Protein AF-A0A354M5B0-F1 (afdb_monomer_lite)

pLDDT: mean 88.27, std 15.08, range [23.89, 98.75]

Radius of gyration: 35.69 Å; chains: 1; bounding box: 76×92×96 Å

Secondary structure (DSSP, 8-state):
----------------------STTS--EEEEE--TTSS---TTSSSEEEEETT-EEEEETTTTEEEEEE-TTTT-EEEEESS---SEEEEEEEEEE--SSTT--S--SEEEEETTS-EEEEES-BTTBSEEEEEEEETTTTEEEEEEEEE--TT-EEEEEEEEETTEEEEEETTEEEEEEE-SS-GGGG-EEEEEES--TTSS----EEEEEEEEESS---HHHHHHHHTTPPPPPPPS-SSSS--SEEE-SSS-SS-TTS-S-EEEES-EEEEETTTEEEEEE-TT-EEEEE-TTGGGS-EEEEEEEE-S---GGGTT-EEEEEE-GGG-EEEEEEEEEETTEEEEEEEEEETTEEEE-----SSPEETTSEEEEEEEEEE-TTS-EEEEEEETTEEEEEEE--SSSS----EEEE--GGGB--EEEEEEEEESS---HHHHHHHHHHHH--------TTS--PPP---EEE-TTTHHHHHHHS-HHHHHHHHHHHH---B-TTS-BSS---SEEEEE---S-TTTGGGG-BS-GGG----SB-TTSS-B-TTTTHHHHHHHHIIIIIT--SEEEEE-SS--GGGBTTSSSSBPTTS-SS-SB-GGGHHHHHHHHHHHHHHHHHTT--EEEEE--S-TTS--B-SSTT--BSS------HHHHHHHHHHHHHHHHHTT---EEP------

Structure (mmCIF, N/CA/C/O backbone):
data_AF-A0A354M5B0-F1
#
_entry.id   AF-A0A354M5B0-F1
#
loop_
_atom_site.group_PDB
_atom_site.id
_atom_site.type_symbol
_atom_site.label_atom_id
_atom_site.label_alt_id
_atom_site.label_comp_id
_atom_site.label_asym_id
_atom_site.label_entity_id
_atom_site.label_seq_id
_atom_site.pdbx_PDB_ins_code
_atom_site.Cartn_x
_atom_site.Cartn_y
_atom_site.Cartn_z
_atom_site.occupancy
_atom_site.B_iso_or_equiv
_atom_site.auth_seq_id
_atom_site.auth_comp_id
_atom_site.auth_asym_id
_atom_site.auth_atom_id
_atom_site.pdbx_PDB_model_num
ATOM 1 N N . MET A 1 1 ? 8.984 -59.222 -20.896 1.00 31.61 1 MET A N 1
ATOM 2 C CA . MET A 1 1 ? 10.066 -58.614 -20.095 1.00 31.61 1 MET A CA 1
ATOM 3 C C . MET A 1 1 ? 9.779 -57.117 -20.035 1.00 31.61 1 MET A C 1
ATOM 5 O O . MET A 1 1 ? 9.554 -56.541 -21.085 1.00 31.61 1 MET A O 1
ATOM 9 N N . ARG A 1 2 ? 9.708 -56.567 -18.814 1.00 28.44 2 ARG A N 1
ATOM 10 C CA . ARG A 1 2 ? 9.396 -55.178 -18.399 1.00 28.44 2 ARG A CA 1
ATOM 11 C C . ARG A 1 2 ? 7.974 -54.636 -18.650 1.00 28.44 2 ARG A C 1
ATOM 13 O O . ARG A 1 2 ? 7.563 -54.337 -19.761 1.00 28.44 2 ARG A O 1
ATOM 20 N N . ARG A 1 3 ? 7.258 -54.545 -17.521 1.00 27.47 3 ARG A N 1
ATOM 21 C CA . ARG A 1 3 ? 5.935 -53.961 -17.280 1.00 27.47 3 ARG A CA 1
ATOM 22 C C . ARG A 1 3 ? 6.059 -52.441 -17.133 1.00 27.47 3 ARG A C 1
ATOM 24 O O . ARG A 1 3 ? 6.971 -51.977 -16.456 1.00 27.47 3 ARG A O 1
ATOM 31 N N . ILE A 1 4 ? 5.114 -51.716 -17.720 1.00 28.94 4 ILE A N 1
ATOM 32 C CA . ILE A 1 4 ? 4.853 -50.293 -17.489 1.00 28.94 4 ILE A CA 1
ATOM 33 C C . ILE A 1 4 ? 4.024 -50.194 -16.203 1.00 28.94 4 ILE A C 1
ATOM 35 O O . ILE A 1 4 ? 2.932 -50.755 -16.137 1.00 28.94 4 ILE A O 1
ATOM 39 N N . PHE A 1 5 ? 4.562 -49.531 -15.181 1.00 27.78 5 PHE A N 1
ATOM 40 C CA . PHE A 1 5 ? 3.818 -49.106 -13.997 1.00 27.78 5 PHE A CA 1
ATOM 41 C C . PHE A 1 5 ? 3.577 -47.601 -14.108 1.00 27.78 5 PHE A C 1
ATOM 43 O O . PHE A 1 5 ? 4.519 -46.814 -14.113 1.00 27.78 5 PHE A O 1
ATOM 50 N N . LEU A 1 6 ? 2.301 -47.236 -14.213 1.00 26.23 6 LEU A N 1
ATOM 51 C CA . LEU A 1 6 ? 1.795 -45.894 -13.964 1.00 26.23 6 LEU A CA 1
ATOM 52 C C . LEU A 1 6 ? 1.847 -45.686 -12.442 1.00 26.23 6 LEU A C 1
ATOM 54 O O . LEU A 1 6 ? 1.149 -46.388 -11.710 1.00 26.23 6 LEU A O 1
ATOM 58 N N . PHE A 1 7 ? 2.694 -44.778 -11.961 1.00 24.58 7 PHE A N 1
ATOM 59 C CA . PHE A 1 7 ? 2.691 -44.359 -10.561 1.00 24.58 7 PHE A CA 1
ATOM 60 C C . PHE A 1 7 ? 1.817 -43.111 -10.436 1.00 24.58 7 PHE A C 1
ATOM 62 O O . PHE A 1 7 ? 2.220 -42.007 -10.788 1.00 24.58 7 PHE A O 1
ATOM 69 N N . VAL A 1 8 ? 0.593 -43.320 -9.957 1.00 28.42 8 VAL A N 1
ATOM 70 C CA . VAL A 1 8 ? -0.215 -42.294 -9.300 1.00 28.42 8 VAL A CA 1
ATOM 71 C C . VAL A 1 8 ? 0.297 -42.229 -7.864 1.00 28.42 8 VAL A C 1
ATOM 73 O O . VAL A 1 8 ? 0.078 -43.167 -7.104 1.00 28.42 8 VAL A O 1
ATOM 76 N N . CYS A 1 9 ? 1.001 -41.158 -7.502 1.00 23.89 9 CYS A N 1
ATOM 77 C CA . CYS A 1 9 ? 1.324 -40.847 -6.111 1.00 23.89 9 CYS A CA 1
ATOM 78 C C . CYS A 1 9 ? 1.254 -39.337 -5.866 1.00 23.89 9 CYS A C 1
ATOM 80 O O . CYS A 1 9 ? 2.063 -38.580 -6.387 1.00 23.89 9 CYS A O 1
ATOM 82 N N . LEU A 1 10 ? 0.261 -38.969 -5.053 1.00 28.33 10 LEU A N 1
ATOM 83 C CA . LEU A 1 10 ? 0.274 -37.930 -4.025 1.00 28.33 10 LEU A CA 1
ATOM 84 C C . LEU A 1 10 ? 1.020 -36.615 -4.320 1.00 28.33 10 LEU A C 1
ATOM 86 O O . LEU A 1 10 ? 2.200 -36.476 -4.019 1.00 28.33 10 LEU A O 1
ATOM 90 N N . CYS A 1 11 ? 0.243 -35.585 -4.655 1.00 26.45 11 CYS A N 1
ATOM 91 C CA . CYS A 1 11 ? 0.469 -34.232 -4.136 1.00 26.45 11 CYS A CA 1
ATOM 92 C C . CYS A 1 11 ? -0.694 -33.848 -3.203 1.00 26.45 11 CYS A C 1
ATOM 94 O O . CYS A 1 11 ? -1.373 -32.850 -3.400 1.00 26.45 11 CYS A O 1
ATOM 96 N N . PHE A 1 12 ? -0.943 -34.685 -2.189 1.00 28.45 12 PHE A N 1
ATOM 97 C CA . PHE A 1 12 ? -1.539 -34.259 -0.919 1.00 28.45 12 PHE A CA 1
ATOM 98 C C . PHE A 1 12 ? -0.381 -33.994 0.043 1.00 28.45 12 PHE A C 1
ATOM 100 O O . PHE A 1 12 ? -0.057 -34.824 0.879 1.00 28.45 12 PHE A O 1
ATOM 107 N N . LEU A 1 13 ? 0.287 -32.863 -0.159 1.00 25.94 13 LEU A N 1
ATOM 108 C CA . LEU A 1 13 ? 1.121 -32.176 0.825 1.00 25.94 13 LEU A CA 1
ATOM 109 C C . LEU A 1 13 ? 1.040 -30.686 0.469 1.00 25.94 13 LEU A C 1
ATOM 111 O O . LEU A 1 13 ? 2.027 -30.058 0.108 1.00 25.94 13 LEU A O 1
ATOM 115 N N . LEU A 1 14 ? -0.169 -30.121 0.537 1.00 24.80 14 LEU A N 1
ATOM 116 C CA . LEU A 1 14 ? -0.246 -28.776 1.091 1.00 24.80 14 LEU A CA 1
ATOM 117 C C . LEU A 1 14 ? 0.246 -28.961 2.524 1.00 24.80 14 LEU A C 1
ATOM 119 O O . LEU A 1 14 ? -0.406 -29.706 3.267 1.00 24.80 14 LEU A O 1
ATOM 123 N N . PRO A 1 15 ? 1.376 -28.373 2.945 1.00 27.91 15 PRO A N 1
ATOM 124 C CA . PRO A 1 15 ? 1.467 -28.100 4.351 1.00 27.91 15 PRO A CA 1
ATOM 125 C C . PRO A 1 15 ? 0.286 -27.164 4.603 1.00 27.91 15 PRO A C 1
ATOM 127 O O . PRO A 1 15 ? 0.248 -26.025 4.141 1.00 27.91 15 PRO A O 1
ATOM 130 N N . ILE A 1 16 ? -0.721 -27.685 5.299 1.00 31.55 16 ILE A N 1
ATOM 131 C CA . ILE A 1 16 ? -1.508 -26.873 6.209 1.00 31.55 16 ILE A CA 1
ATOM 132 C C . ILE A 1 16 ? -0.461 -26.379 7.210 1.00 31.55 16 ILE A C 1
ATOM 134 O O . ILE A 1 16 ? -0.266 -26.960 8.273 1.00 31.55 16 ILE A O 1
ATOM 138 N N . TYR A 1 17 ? 0.306 -25.363 6.811 1.00 26.39 17 TYR A N 1
ATOM 139 C CA . TYR A 1 17 ? 0.811 -24.427 7.776 1.00 26.39 17 TYR A CA 1
ATOM 140 C C . TYR A 1 17 ? -0.468 -23.815 8.308 1.00 26.39 17 TYR A C 1
ATOM 142 O O . TYR A 1 17 ? -1.170 -23.066 7.625 1.00 26.39 17 TYR A O 1
ATOM 150 N N . ALA A 1 18 ? -0.813 -24.245 9.522 1.00 24.14 18 ALA A N 1
ATOM 151 C CA . ALA A 1 18 ? -1.422 -23.337 10.460 1.00 24.14 18 ALA A CA 1
ATOM 152 C C . ALA A 1 18 ? -0.799 -21.973 10.173 1.00 24.14 18 ALA A C 1
ATOM 154 O O . ALA A 1 18 ? 0.430 -21.855 10.160 1.00 24.14 18 ALA A O 1
ATOM 155 N N . TRP A 1 19 ? -1.631 -20.987 9.862 1.00 27.02 19 TRP A N 1
ATOM 156 C CA . TRP A 1 19 ? -1.250 -19.619 10.123 1.00 27.02 19 TRP A CA 1
ATOM 157 C C . TRP A 1 19 ? -0.948 -19.580 11.626 1.00 27.02 19 TRP A C 1
ATOM 159 O O . TRP A 1 19 ? -1.809 -19.294 12.448 1.00 27.02 19 TRP A O 1
ATOM 169 N N . SER A 1 20 ? 0.265 -19.970 12.018 1.00 26.52 20 SER A N 1
ATOM 170 C CA . SER A 1 20 ? 0.935 -19.212 13.039 1.00 26.52 20 SER A CA 1
ATOM 171 C C . SER A 1 20 ? 0.993 -17.832 12.423 1.00 26.52 20 SER A C 1
ATOM 173 O O . SER A 1 20 ? 1.642 -17.644 11.395 1.00 26.52 20 SER A O 1
ATOM 175 N N . VAL A 1 21 ? 0.225 -16.919 12.997 1.00 30.94 21 VAL A N 1
ATOM 176 C CA . VAL A 1 21 ? 0.542 -15.500 12.997 1.00 30.94 21 VAL A CA 1
ATOM 177 C C . VAL A 1 21 ? 2.006 -15.426 13.438 1.00 30.94 21 VAL A C 1
ATOM 179 O O . VAL A 1 21 ? 2.309 -15.483 14.623 1.00 30.94 21 VAL A O 1
ATOM 182 N N . SER A 1 22 ? 2.932 -15.539 12.489 1.00 28.84 22 SER A N 1
ATOM 183 C CA . SER A 1 22 ? 4.362 -15.513 12.744 1.00 28.84 22 SER A CA 1
ATOM 184 C C . SER A 1 22 ? 4.849 -14.163 12.259 1.00 28.84 22 SER A C 1
ATOM 186 O O . SER A 1 22 ? 5.090 -13.985 11.071 1.00 28.84 22 SER A O 1
ATOM 188 N N . ASP A 1 23 ? 4.944 -13.239 13.213 1.00 32.69 23 ASP A N 1
ATOM 189 C CA . ASP A 1 23 ? 5.841 -12.081 13.249 1.00 32.69 23 ASP A CA 1
ATOM 190 C C . ASP A 1 23 ? 5.738 -10.978 12.174 1.00 32.69 23 ASP A C 1
ATOM 192 O O . ASP A 1 23 ? 6.471 -9.997 12.284 1.00 32.69 23 ASP A O 1
ATOM 196 N N . ASP A 1 24 ? 4.823 -11.039 11.201 1.00 35.62 24 ASP A N 1
ATOM 197 C CA . ASP A 1 24 ? 4.675 -9.983 10.169 1.00 35.62 24 ASP A CA 1
ATOM 198 C C . ASP A 1 24 ? 4.021 -8.670 10.667 1.00 35.62 24 ASP A C 1
ATOM 200 O O . ASP A 1 24 ? 3.904 -7.712 9.908 1.00 35.62 24 ASP A O 1
ATOM 204 N N . ASN A 1 25 ? 3.645 -8.589 11.949 1.00 39.25 25 ASN A N 1
ATOM 205 C CA . ASN A 1 25 ? 3.178 -7.356 12.606 1.00 39.25 25 ASN A CA 1
ATOM 206 C C . ASN A 1 25 ? 4.304 -6.549 13.280 1.00 39.25 25 ASN A C 1
ATOM 208 O O . ASN A 1 25 ? 4.047 -5.508 13.891 1.00 39.25 25 ASN A O 1
ATOM 212 N N . LYS A 1 26 ? 5.561 -7.008 13.209 1.00 53.03 26 LYS A N 1
ATOM 213 C CA . LYS A 1 26 ? 6.675 -6.294 13.842 1.00 53.03 26 LYS A CA 1
ATOM 214 C C . LYS A 1 26 ? 7.045 -5.071 13.014 1.00 53.03 26 LYS A C 1
ATOM 216 O O . LYS A 1 26 ? 7.446 -5.185 11.858 1.00 53.03 26 LYS A O 1
ATOM 221 N N . ALA A 1 27 ? 6.939 -3.898 13.634 1.00 67.69 27 ALA A N 1
ATOM 222 C CA . ALA A 1 27 ? 7.337 -2.639 13.027 1.00 67.69 27 ALA A CA 1
ATOM 223 C C . ALA A 1 27 ? 8.753 -2.728 12.441 1.00 67.69 27 ALA A C 1
ATOM 225 O O . ALA A 1 27 ? 9.705 -3.126 13.121 1.00 67.69 27 ALA A O 1
ATOM 226 N N . LYS A 1 28 ? 8.904 -2.345 11.171 1.00 78.06 28 LYS A N 1
ATOM 227 C CA . LYS A 1 28 ? 10.170 -2.481 10.448 1.00 78.06 28 LYS A CA 1
ATOM 228 C C . LYS A 1 28 ? 11.150 -1.404 10.904 1.00 78.06 28 LYS A C 1
ATOM 230 O O . LYS A 1 28 ? 11.191 -0.312 10.334 1.00 78.06 28 LYS A O 1
ATOM 235 N N . GLN A 1 29 ? 11.952 -1.711 11.921 1.00 89.25 29 GLN A N 1
ATOM 236 C CA . GLN A 1 29 ? 13.028 -0.832 12.368 1.00 89.25 29 GLN A CA 1
ATOM 237 C C . GLN A 1 29 ? 14.138 -0.776 11.313 1.00 89.25 29 GLN A C 1
ATOM 239 O O . GLN A 1 29 ? 14.647 -1.808 10.875 1.00 89.25 29 GLN A O 1
ATOM 244 N N . ILE A 1 30 ? 14.513 0.433 10.904 1.00 91.88 30 ILE A N 1
ATOM 245 C CA . ILE A 1 30 ? 15.570 0.674 9.919 1.00 91.88 30 ILE A CA 1
ATOM 246 C C . ILE A 1 30 ? 16.815 1.318 10.522 1.00 91.88 30 ILE A C 1
ATOM 248 O O . ILE A 1 30 ? 17.885 1.125 9.963 1.00 91.88 30 ILE A O 1
ATOM 252 N N . ALA A 1 31 ? 16.714 2.013 11.657 1.00 93.81 31 ALA A N 1
ATOM 253 C CA . ALA A 1 31 ? 17.877 2.541 12.369 1.00 93.81 31 ALA A CA 1
ATOM 254 C C . ALA A 1 31 ? 17.761 2.327 13.883 1.00 93.81 31 ALA A C 1
ATOM 256 O O . ALA A 1 31 ? 16.673 2.473 14.452 1.00 93.81 31 ALA A O 1
ATOM 257 N N . ASP A 1 32 ? 18.889 2.018 14.520 1.00 95.81 32 ASP A N 1
ATOM 258 C CA . ASP A 1 32 ? 19.077 1.981 15.972 1.00 95.81 32 ASP A CA 1
ATOM 259 C C . ASP A 1 32 ? 20.427 2.613 16.347 1.00 95.81 32 ASP A C 1
ATOM 261 O O . ASP A 1 32 ? 21.481 2.001 16.169 1.00 95.81 32 ASP A O 1
ATOM 265 N N . ILE A 1 33 ? 20.411 3.849 16.847 1.00 97.25 33 ILE A N 1
ATOM 266 C CA . ILE A 1 33 ? 21.616 4.611 17.202 1.00 97.25 33 ILE A CA 1
ATOM 267 C C . ILE A 1 33 ? 21.533 4.995 18.687 1.00 97.25 33 ILE A C 1
ATOM 269 O O . ILE A 1 33 ? 20.884 5.978 19.046 1.00 97.25 33 ILE A O 1
ATOM 273 N N . ASN A 1 34 ? 22.203 4.216 19.541 1.00 92.56 34 ASN A N 1
ATOM 274 C CA . ASN A 1 34 ? 22.156 4.339 21.009 1.00 92.56 34 ASN A CA 1
ATOM 275 C C . ASN A 1 34 ? 23.489 4.730 21.671 1.00 92.56 34 ASN A C 1
ATOM 277 O O . ASN A 1 34 ? 23.569 4.826 22.882 1.00 92.56 34 ASN A O 1
ATOM 281 N N . PHE A 1 35 ? 24.564 4.922 20.898 1.00 96.19 35 PHE A N 1
ATOM 282 C CA . PHE A 1 35 ? 25.880 5.412 21.353 1.00 96.19 35 PHE A CA 1
ATOM 283 C C . PHE A 1 35 ? 26.603 4.611 22.462 1.00 96.19 35 PHE A C 1
ATOM 285 O O . PHE A 1 35 ? 27.746 4.939 22.799 1.00 96.19 35 PHE A O 1
ATOM 292 N N . GLU A 1 36 ? 26.025 3.527 22.983 1.00 93.88 36 GLU A N 1
ATOM 293 C CA . GLU A 1 36 ? 26.539 2.754 24.125 1.00 93.88 36 GLU A CA 1
ATOM 294 C C . GLU A 1 36 ? 27.949 2.186 23.887 1.00 93.88 36 GLU A C 1
ATOM 296 O O . GLU A 1 36 ? 28.837 2.204 24.753 1.00 93.88 36 GLU A O 1
ATOM 301 N N . ASN A 1 37 ? 28.230 1.778 22.649 1.00 91.94 37 ASN A N 1
ATOM 302 C CA . ASN A 1 37 ? 29.553 1.304 22.240 1.00 91.94 37 ASN A CA 1
ATOM 303 C C . ASN A 1 37 ? 30.610 2.431 22.130 1.00 91.94 37 ASN A C 1
ATOM 305 O O . ASN A 1 37 ? 31.787 2.157 21.894 1.00 91.94 37 ASN A O 1
ATOM 309 N N . GLY A 1 38 ? 30.236 3.695 22.361 1.00 93.19 38 GLY A N 1
ATOM 310 C CA . GLY A 1 38 ? 31.109 4.866 22.253 1.00 93.19 38 GLY A CA 1
ATOM 311 C C . GLY A 1 38 ? 31.308 5.382 20.829 1.00 93.19 38 GLY A C 1
ATOM 312 O O . GLY A 1 38 ? 32.195 6.206 20.614 1.00 93.19 38 GLY A O 1
ATOM 313 N N . THR A 1 39 ? 30.533 4.894 19.862 1.00 93.25 39 THR A N 1
ATOM 314 C CA . THR A 1 39 ? 30.630 5.285 18.454 1.00 93.25 39 THR A CA 1
ATOM 315 C C . THR A 1 39 ? 29.319 5.877 17.959 1.00 93.25 39 THR A C 1
ATOM 317 O O . THR A 1 39 ? 28.252 5.633 18.515 1.00 93.25 39 THR A O 1
ATOM 320 N N . VAL A 1 40 ? 29.411 6.656 16.885 1.00 96.06 40 VAL A N 1
ATOM 321 C CA . VAL A 1 40 ? 28.252 7.150 16.145 1.00 96.06 40 VAL A CA 1
ATOM 322 C C . VAL A 1 40 ? 28.063 6.212 14.964 1.00 96.06 40 VAL A C 1
ATOM 324 O O . VAL A 1 40 ? 28.710 6.366 13.932 1.00 96.06 40 VAL A O 1
ATOM 327 N N . SER A 1 41 ? 27.271 5.167 15.171 1.00 94.25 41 SER A N 1
ATOM 328 C CA . SER A 1 41 ? 26.946 4.171 14.154 1.00 94.25 41 SER A CA 1
ATOM 329 C C . SER A 1 41 ? 25.535 3.635 14.372 1.00 94.25 41 SER A C 1
ATOM 331 O O . SER A 1 41 ? 25.032 3.635 15.493 1.00 94.25 41 SER A O 1
ATOM 333 N N . ASP A 1 42 ? 24.895 3.222 13.282 1.00 94.69 42 ASP A N 1
ATOM 334 C CA . ASP A 1 42 ? 23.643 2.474 13.319 1.00 94.69 42 ASP A CA 1
ATOM 335 C C . ASP A 1 42 ? 23.943 1.001 13.611 1.00 94.69 42 ASP A C 1
ATOM 337 O O . ASP A 1 42 ? 24.692 0.357 12.870 1.00 94.69 42 ASP A O 1
ATOM 341 N N . ASN A 1 43 ? 23.341 0.459 14.667 1.00 92.00 43 ASN A N 1
ATOM 342 C CA . ASN A 1 43 ? 23.507 -0.936 15.066 1.00 92.00 43 ASN A CA 1
ATOM 343 C C . ASN A 1 43 ? 22.904 -1.915 14.046 1.00 92.00 43 ASN A C 1
ATOM 345 O O . ASN A 1 43 ? 23.303 -3.080 14.017 1.00 92.00 43 ASN A O 1
ATOM 349 N N . LEU A 1 44 ? 21.973 -1.456 13.200 1.00 90.19 44 LEU A N 1
ATOM 350 C CA . LEU A 1 44 ? 21.379 -2.261 12.129 1.00 90.19 44 LEU A CA 1
ATOM 351 C C . LEU A 1 44 ? 22.174 -2.184 10.815 1.00 90.19 44 LEU A C 1
ATOM 353 O O . LEU A 1 44 ? 22.030 -3.055 9.959 1.00 90.19 44 LEU A O 1
ATOM 357 N N . GLY A 1 45 ? 23.037 -1.175 10.662 1.00 89.25 45 GLY A N 1
ATOM 358 C CA . GLY A 1 45 ? 23.887 -0.977 9.488 1.00 89.25 45 GLY A CA 1
ATOM 359 C C . GLY A 1 45 ? 23.158 -0.531 8.214 1.00 89.25 45 GLY A C 1
ATOM 360 O O . GLY A 1 45 ? 23.756 -0.592 7.138 1.00 89.25 45 GLY A O 1
ATOM 361 N N . ASN A 1 46 ? 21.902 -0.081 8.306 1.00 86.81 46 ASN A N 1
ATOM 362 C CA . ASN A 1 46 ? 21.129 0.388 7.151 1.00 86.81 46 ASN A CA 1
ATOM 363 C C . ASN A 1 46 ? 21.290 1.898 6.922 1.00 86.81 46 ASN A C 1
ATOM 365 O O . ASN A 1 46 ? 21.148 2.373 5.794 1.00 86.81 46 ASN A O 1
ATOM 369 N N . VAL A 1 47 ? 21.586 2.654 7.984 1.00 92.56 47 VAL A N 1
ATOM 370 C CA . VAL A 1 47 ? 21.736 4.112 7.953 1.00 92.56 47 VAL A CA 1
ATOM 371 C C . VAL A 1 47 ? 23.164 4.511 8.310 1.00 92.56 47 VAL A C 1
ATOM 373 O O . VAL A 1 47 ? 23.766 4.017 9.258 1.00 92.56 47 VAL A O 1
ATOM 376 N N . ILE A 1 48 ? 23.725 5.458 7.562 1.00 95.81 48 ILE A N 1
ATOM 377 C CA . ILE A 1 48 ? 25.009 6.067 7.902 1.00 95.81 48 ILE A CA 1
ATOM 378 C C . ILE A 1 48 ? 24.739 7.225 8.862 1.00 95.81 48 ILE A C 1
ATOM 380 O O . ILE A 1 48 ? 24.160 8.240 8.471 1.00 95.81 48 ILE A O 1
ATOM 384 N N . ALA A 1 49 ? 25.179 7.068 10.107 1.00 96.75 49 ALA A N 1
ATOM 385 C CA . ALA A 1 49 ? 25.148 8.097 11.136 1.00 96.75 49 ALA A CA 1
ATOM 386 C C . ALA A 1 49 ? 26.511 8.803 11.210 1.00 96.75 49 ALA A C 1
ATOM 388 O O . ALA A 1 49 ? 27.539 8.154 11.391 1.00 96.75 49 ALA A O 1
ATOM 389 N N . GLU A 1 50 ? 26.535 10.127 11.071 1.00 95.94 50 GLU A N 1
ATOM 390 C CA . GLU A 1 50 ? 27.768 10.918 11.081 1.00 95.94 50 GLU A CA 1
ATOM 391 C C . GLU A 1 50 ? 27.666 12.069 12.084 1.00 95.94 50 GLU A C 1
ATOM 393 O O . GLU A 1 50 ? 26.794 12.930 11.973 1.00 95.94 50 GLU A O 1
ATOM 398 N N . ALA A 1 51 ? 28.572 12.104 13.062 1.00 95.94 51 ALA A N 1
ATOM 399 C CA . ALA A 1 51 ? 28.720 13.256 13.942 1.00 95.94 51 ALA A CA 1
ATOM 400 C C . ALA A 1 51 ? 29.566 14.335 13.266 1.00 95.94 51 ALA A C 1
ATOM 402 O O . ALA A 1 51 ? 30.697 14.094 12.843 1.00 95.94 51 ALA A O 1
ATOM 403 N N . LEU A 1 52 ? 29.013 15.540 13.193 1.00 94.69 52 LEU A N 1
ATOM 404 C CA . LEU A 1 52 ? 29.613 16.689 12.534 1.00 94.69 52 LEU A CA 1
ATOM 405 C C . LEU A 1 52 ? 29.999 17.766 13.545 1.00 94.69 52 LEU A C 1
ATOM 407 O O . LEU A 1 52 ? 29.422 17.879 14.626 1.00 94.69 52 LEU A O 1
ATOM 411 N N . ASN A 1 53 ? 30.971 18.589 13.149 1.00 93.12 53 ASN A N 1
ATOM 412 C CA . ASN A 1 53 ? 31.353 19.837 13.809 1.00 93.12 53 ASN A CA 1
ATOM 413 C C . ASN A 1 53 ? 31.519 19.734 15.339 1.00 93.12 53 ASN A C 1
ATOM 415 O O . ASN A 1 53 ? 30.948 20.508 16.101 1.00 93.12 53 ASN A O 1
ATOM 419 N N . GLY A 1 54 ? 32.301 18.755 15.796 1.00 90.19 54 GLY A N 1
ATOM 420 C CA . GLY A 1 54 ? 32.622 18.592 17.218 1.00 90.19 54 GLY A CA 1
ATOM 421 C C . GLY A 1 54 ? 31.564 17.860 18.047 1.00 90.19 54 GLY A C 1
ATOM 422 O O . GLY A 1 54 ? 31.780 17.680 19.245 1.00 90.19 54 GLY A O 1
ATOM 423 N N . ALA A 1 55 ? 30.469 17.388 17.437 1.00 95.94 55 ALA A N 1
ATOM 424 C CA . ALA A 1 55 ? 29.570 16.450 18.102 1.00 95.94 55 ALA A CA 1
ATOM 425 C C . ALA A 1 55 ? 30.337 15.178 18.503 1.00 95.94 55 ALA A C 1
ATOM 427 O O . ALA A 1 55 ? 31.131 14.640 17.727 1.00 95.94 55 ALA A O 1
ATOM 428 N N . SER A 1 56 ? 30.145 14.721 19.739 1.00 96.25 56 SER A N 1
ATOM 429 C CA . SER A 1 56 ? 30.920 13.613 20.300 1.00 96.25 56 SER A CA 1
ATOM 430 C C . SER A 1 56 ? 30.129 12.826 21.335 1.00 96.25 56 SER A C 1
ATOM 432 O O . SER A 1 56 ? 29.228 13.352 21.988 1.00 96.25 56 SER A O 1
ATOM 434 N N . VAL A 1 57 ? 30.461 11.542 21.460 1.00 97.56 57 VAL A N 1
ATOM 435 C CA . VAL A 1 57 ? 29.822 10.646 22.423 1.00 97.56 57 VAL A CA 1
ATOM 436 C C . VAL A 1 57 ? 30.421 10.876 23.811 1.00 97.56 57 VAL A C 1
ATOM 438 O O . VAL A 1 57 ? 31.639 10.801 23.985 1.00 97.56 57 VAL A O 1
ATOM 441 N N . VAL A 1 58 ? 29.564 11.135 24.798 1.00 96.88 58 VAL A N 1
ATOM 442 C CA . VAL A 1 58 ? 29.925 11.409 26.198 1.00 96.88 58 VAL A CA 1
ATOM 443 C C . VAL A 1 58 ? 29.095 10.547 27.148 1.00 96.88 58 VAL A C 1
ATOM 445 O O . VAL A 1 58 ? 28.041 10.051 26.769 1.00 96.88 58 VAL A O 1
ATOM 448 N N . SER A 1 59 ? 29.552 10.365 28.386 1.00 95.19 59 SER A N 1
ATOM 449 C CA . SER A 1 59 ? 28.748 9.724 29.437 1.00 95.19 59 SER A CA 1
ATOM 450 C C . SER A 1 59 ? 27.677 10.676 29.979 1.00 95.19 59 SER A C 1
ATOM 452 O O . SER A 1 59 ? 27.947 11.869 30.124 1.00 95.19 59 SER A O 1
ATOM 454 N N . ASP A 1 60 ? 26.498 10.147 30.315 1.00 94.06 60 ASP A N 1
ATOM 455 C CA . ASP A 1 60 ? 25.416 10.889 30.979 1.00 94.06 60 ASP A CA 1
ATOM 456 C C . ASP A 1 60 ? 24.879 10.106 32.186 1.00 94.06 60 ASP A C 1
ATOM 458 O O . ASP A 1 60 ? 24.502 8.937 32.080 1.00 94.06 60 ASP A O 1
ATOM 462 N N . ASP A 1 61 ? 24.848 10.764 33.346 1.00 85.44 61 ASP A N 1
ATOM 463 C CA . ASP A 1 61 ? 24.484 10.130 34.618 1.00 85.44 61 ASP A CA 1
ATOM 464 C C . ASP A 1 61 ? 22.978 9.839 34.734 1.00 85.44 61 ASP A C 1
ATOM 466 O O . ASP A 1 61 ? 22.585 8.933 35.469 1.00 85.44 61 ASP A O 1
ATOM 470 N N . ILE A 1 62 ? 22.122 10.595 34.031 1.00 87.19 62 ILE A N 1
ATOM 471 C CA . ILE A 1 62 ? 20.661 10.437 34.114 1.00 87.19 62 ILE A CA 1
ATOM 472 C C . ILE A 1 62 ? 20.212 9.279 33.227 1.00 87.19 62 ILE A C 1
ATOM 474 O O . ILE A 1 62 ? 19.436 8.436 33.672 1.00 87.19 62 ILE A O 1
ATOM 478 N N . ARG A 1 63 ? 20.723 9.218 31.993 1.00 87.50 63 ARG A N 1
ATOM 479 C CA . ARG A 1 63 ? 20.461 8.107 31.063 1.00 87.50 63 ARG A CA 1
ATOM 480 C C . ARG A 1 63 ? 21.193 6.816 31.448 1.00 87.50 63 ARG A C 1
ATOM 482 O O . ARG A 1 63 ? 20.826 5.758 30.959 1.00 87.50 63 ARG A O 1
ATOM 489 N N . GLN A 1 64 ? 22.180 6.892 32.350 1.00 80.94 64 GLN A N 1
ATOM 490 C CA . GLN A 1 64 ? 22.997 5.759 32.811 1.00 80.94 64 GLN A CA 1
ATOM 491 C C . GLN A 1 64 ? 23.725 5.038 31.662 1.00 80.94 64 GLN A C 1
ATOM 493 O O . GLN A 1 64 ? 23.792 3.811 31.629 1.00 80.94 64 GLN A O 1
ATOM 498 N N . GLY A 1 65 ? 24.296 5.814 30.737 1.00 89.56 65 GLY A N 1
ATOM 499 C CA . GLY A 1 65 ? 24.871 5.304 29.492 1.00 89.56 65 GLY A CA 1
ATOM 500 C C . GLY A 1 65 ? 25.737 6.332 28.773 1.00 89.56 65 GLY A C 1
ATOM 501 O O . GLY A 1 65 ? 26.327 7.231 29.396 1.00 89.56 65 GLY A O 1
ATOM 502 N N . LYS A 1 66 ? 25.837 6.198 27.452 1.00 96.00 66 LYS A N 1
ATOM 503 C CA . LYS A 1 66 ? 26.524 7.169 26.594 1.00 96.00 66 LYS A CA 1
ATOM 504 C C . LYS A 1 66 ? 25.537 7.828 25.650 1.00 96.00 66 LYS A C 1
ATOM 506 O O . LYS A 1 66 ? 24.689 7.174 25.079 1.00 96.00 66 LYS A O 1
ATOM 511 N N . VAL A 1 67 ? 25.709 9.124 25.433 1.00 97.69 67 VAL A N 1
ATOM 512 C CA . VAL A 1 67 ? 24.824 9.936 24.594 1.00 97.69 67 VAL A CA 1
ATOM 513 C C . VAL A 1 67 ? 25.646 10.802 23.652 1.00 97.69 67 VAL A C 1
ATOM 515 O O . VAL A 1 67 ? 26.826 11.072 23.904 1.00 97.69 67 VAL A O 1
ATOM 518 N N . LEU A 1 68 ? 25.039 11.284 22.572 1.00 97.81 68 LEU A N 1
ATOM 519 C CA . LEU A 1 68 ? 25.689 12.251 21.697 1.00 97.81 68 LEU A CA 1
ATOM 520 C C . LEU A 1 68 ? 25.508 13.664 22.250 1.00 97.81 68 LEU A C 1
ATOM 522 O O . LEU A 1 68 ? 24.384 14.140 22.377 1.00 97.81 68 LEU A O 1
ATOM 526 N N . SER A 1 69 ? 26.614 14.351 22.526 1.00 96.88 69 SER A N 1
ATOM 527 C CA . SER A 1 69 ? 26.637 15.771 22.882 1.00 96.88 69 SER A CA 1
ATOM 528 C C . SER A 1 69 ? 26.984 16.617 21.665 1.00 96.88 69 SER A C 1
ATOM 530 O O . SER A 1 69 ? 27.878 16.271 20.889 1.00 96.88 69 SER A O 1
ATOM 532 N N . PHE A 1 70 ? 26.323 17.761 21.532 1.00 94.12 70 PHE A N 1
ATOM 533 C CA . PHE A 1 70 ? 26.566 18.733 20.470 1.00 94.12 70 PHE A CA 1
ATOM 534 C C . PHE A 1 70 ? 26.499 20.162 21.018 1.00 94.12 70 PHE A C 1
ATOM 536 O O . PHE A 1 70 ? 25.871 20.421 22.045 1.00 94.12 70 PHE A O 1
ATOM 543 N N . ASP A 1 71 ? 27.201 21.071 20.344 1.00 91.19 71 ASP A N 1
ATOM 544 C CA . ASP A 1 71 ? 27.402 22.450 20.780 1.00 91.19 71 ASP A CA 1
ATOM 545 C C . ASP A 1 71 ? 26.934 23.448 19.711 1.00 91.19 71 ASP A C 1
ATOM 547 O O . ASP A 1 71 ? 27.250 23.302 18.523 1.00 91.19 71 ASP A O 1
ATOM 551 N N . ALA A 1 72 ? 26.183 24.466 20.140 1.00 89.75 72 ALA A N 1
ATOM 552 C CA . ALA A 1 72 ? 25.618 25.485 19.267 1.00 89.75 72 ALA A CA 1
ATOM 553 C C . ALA A 1 72 ? 26.692 26.324 18.564 1.00 89.75 72 ALA A C 1
ATOM 555 O O . ALA A 1 72 ? 26.527 26.626 17.379 1.00 89.75 72 ALA A O 1
ATOM 556 N N . ASP A 1 73 ? 27.777 26.685 19.259 1.00 88.81 73 ASP A N 1
ATOM 557 C CA . ASP A 1 73 ? 28.829 27.559 18.724 1.00 88.81 73 ASP A CA 1
ATOM 558 C C . ASP A 1 73 ? 29.632 26.844 17.636 1.00 88.81 73 ASP A C 1
ATOM 560 O O . ASP A 1 73 ? 30.012 27.447 16.628 1.00 88.81 73 ASP A O 1
ATOM 564 N N . LEU A 1 74 ? 29.838 25.536 17.800 1.00 90.50 74 LEU A N 1
ATOM 565 C CA . LEU A 1 74 ? 30.467 24.696 16.784 1.00 90.50 74 LEU A CA 1
ATOM 566 C C . LEU A 1 74 ? 29.501 24.260 15.678 1.00 90.50 74 LEU A C 1
ATOM 568 O O . LEU A 1 74 ? 29.954 23.781 14.643 1.00 90.50 74 LEU A O 1
ATOM 572 N N . LYS A 1 75 ? 28.187 24.443 15.851 1.00 90.06 75 LYS A N 1
ATOM 573 C CA . LYS A 1 75 ? 27.140 23.845 15.004 1.00 90.06 75 LYS A CA 1
ATOM 574 C C . LYS A 1 75 ? 27.217 22.315 14.959 1.00 90.06 75 LYS A C 1
ATOM 576 O O . LYS A 1 75 ? 27.045 21.715 13.891 1.00 90.06 75 LYS A O 1
ATOM 581 N N . GLY A 1 76 ? 27.494 21.691 16.103 1.00 92.88 76 GLY A N 1
ATOM 582 C CA . GLY A 1 76 ? 27.540 20.236 16.232 1.00 92.88 76 GLY A CA 1
ATOM 583 C C . GLY A 1 76 ? 26.198 19.600 15.865 1.00 92.88 76 GLY A C 1
ATOM 584 O O . GLY A 1 76 ? 25.147 20.119 16.237 1.00 92.88 76 GLY A O 1
ATOM 585 N N . CYS A 1 77 ? 26.218 18.493 15.126 1.00 93.25 77 CYS A N 1
ATOM 586 C CA . CYS A 1 77 ? 25.005 17.744 14.794 1.00 93.25 77 CYS A CA 1
ATOM 587 C C . CYS A 1 77 ? 25.273 16.276 14.499 1.00 93.25 77 CYS A C 1
ATOM 589 O O . CYS A 1 77 ? 26.400 15.868 14.219 1.00 93.25 77 CYS A O 1
ATOM 591 N N . LEU A 1 78 ? 24.192 15.505 14.522 1.00 95.94 78 LEU A N 1
ATOM 592 C CA . LEU A 1 78 ? 24.124 14.190 13.907 1.00 95.94 78 LEU A CA 1
ATOM 593 C C . LEU A 1 78 ? 23.501 14.335 12.520 1.00 95.94 78 LEU A C 1
ATOM 595 O O . LEU A 1 78 ? 22.388 14.844 12.409 1.00 95.94 78 LEU A O 1
ATOM 599 N N . GLN A 1 79 ? 24.188 13.881 11.478 1.00 96.06 79 GLN A N 1
ATOM 600 C CA . GLN A 1 79 ? 23.614 13.740 10.144 1.00 96.06 79 GLN A CA 1
ATOM 601 C C . GLN A 1 79 ? 23.311 12.271 9.871 1.00 96.06 79 GLN A C 1
ATOM 603 O O . GLN A 1 79 ? 24.168 11.410 10.069 1.00 96.06 79 GLN A O 1
ATOM 608 N N . LEU A 1 80 ? 22.108 11.999 9.372 1.00 96.56 80 LEU A N 1
ATOM 609 C CA . LEU A 1 80 ? 21.720 10.674 8.903 1.00 96.56 80 LEU A CA 1
ATOM 610 C C . LEU A 1 80 ? 21.697 10.659 7.372 1.00 96.56 80 LEU A C 1
ATOM 612 O O . LEU A 1 80 ? 21.166 11.576 6.741 1.00 96.56 80 LEU A O 1
ATOM 616 N N . LYS A 1 81 ? 22.297 9.627 6.771 1.00 94.00 81 LYS A N 1
ATOM 617 C CA . LYS A 1 81 ? 22.364 9.421 5.316 1.00 94.00 81 LYS A CA 1
ATOM 618 C C . LYS A 1 81 ? 21.948 7.995 4.969 1.00 94.00 81 LYS A C 1
ATOM 620 O O . LYS A 1 81 ? 22.341 7.053 5.652 1.00 94.00 81 LYS A O 1
ATOM 625 N N . GLY A 1 82 ? 21.218 7.833 3.873 1.00 88.31 82 GLY A N 1
ATOM 626 C CA . GLY A 1 82 ? 20.738 6.535 3.402 1.00 88.31 82 GLY A CA 1
ATOM 627 C C . GLY A 1 82 ? 19.292 6.608 2.931 1.00 88.31 82 GLY A C 1
ATOM 628 O O . GLY A 1 82 ? 18.730 7.697 2.810 1.00 88.31 82 GLY A O 1
ATOM 629 N N . ASP A 1 83 ? 18.705 5.442 2.679 1.00 85.75 83 ASP A N 1
ATOM 630 C CA . ASP A 1 83 ? 17.299 5.303 2.295 1.00 85.75 83 ASP A CA 1
ATOM 631 C C . ASP A 1 83 ? 16.411 5.263 3.549 1.00 85.75 83 ASP A C 1
ATOM 633 O O . ASP A 1 83 ? 16.059 4.205 4.069 1.00 85.75 83 ASP A O 1
ATOM 637 N N . ILE A 1 84 ? 16.174 6.447 4.119 1.00 90.06 84 ILE A N 1
ATOM 638 C CA . ILE A 1 84 ? 15.527 6.612 5.431 1.00 90.06 84 ILE A CA 1
ATOM 639 C C . ILE A 1 84 ? 14.028 6.896 5.291 1.00 90.06 84 ILE A C 1
ATOM 641 O O . ILE A 1 84 ? 13.248 6.523 6.161 1.00 90.06 84 ILE A O 1
ATOM 645 N N . LEU A 1 85 ? 13.620 7.571 4.218 1.00 91.44 85 LEU A N 1
ATOM 646 C CA . LEU A 1 85 ? 12.287 8.159 4.099 1.00 91.44 85 LEU A CA 1
ATOM 647 C C . LEU A 1 85 ? 11.247 7.130 3.644 1.00 91.44 85 LEU A C 1
ATOM 649 O O . LEU A 1 85 ? 11.524 6.285 2.800 1.00 91.44 85 LEU A O 1
ATOM 653 N N . SER A 1 86 ? 10.038 7.245 4.182 1.00 89.81 86 SER A N 1
ATOM 654 C CA . SER A 1 86 ? 8.842 6.512 3.762 1.00 89.81 86 SER A CA 1
ATOM 655 C C . SER A 1 86 ? 7.621 7.378 4.079 1.00 89.81 86 SER A C 1
ATOM 657 O O . SER A 1 86 ? 7.650 8.132 5.050 1.00 89.81 86 SER A O 1
ATOM 659 N N . ASP A 1 87 ? 6.559 7.285 3.274 1.00 87.50 87 ASP A N 1
ATOM 660 C CA . ASP A 1 87 ? 5.283 7.961 3.574 1.00 87.50 87 ASP A CA 1
ATOM 661 C C . ASP A 1 87 ? 4.590 7.371 4.816 1.00 87.50 87 ASP A C 1
ATOM 663 O O . ASP A 1 87 ? 3.736 8.020 5.407 1.00 87.50 87 ASP A O 1
ATOM 667 N N . GLU A 1 88 ? 5.010 6.170 5.222 1.00 85.94 88 GLU A N 1
ATOM 668 C CA . GLU A 1 88 ? 4.657 5.497 6.472 1.00 85.94 88 GLU A CA 1
ATOM 669 C C . GLU A 1 88 ? 5.937 5.326 7.304 1.00 85.94 88 GLU A C 1
ATOM 671 O O . GLU A 1 88 ? 6.753 4.435 7.021 1.00 85.94 88 GLU A O 1
ATOM 676 N N . MET A 1 89 ? 6.190 6.206 8.279 1.00 92.56 89 MET A N 1
ATOM 677 C CA . MET A 1 89 ? 7.421 6.148 9.075 1.00 92.56 89 MET A CA 1
ATOM 678 C C . MET A 1 89 ? 7.319 6.781 10.461 1.00 92.56 89 MET A C 1
ATOM 680 O O . MET A 1 89 ? 6.565 7.721 10.681 1.00 92.56 89 MET A O 1
ATOM 684 N N . THR A 1 90 ? 8.173 6.328 11.380 1.00 97.50 90 THR A N 1
ATOM 685 C CA . THR A 1 90 ? 8.329 6.928 12.713 1.00 97.50 90 THR A CA 1
ATOM 686 C C . THR A 1 90 ? 9.784 7.290 12.968 1.00 97.50 90 THR A C 1
ATOM 688 O O . THR A 1 90 ? 10.660 6.438 12.819 1.00 97.50 90 THR A O 1
ATOM 691 N N . ILE A 1 91 ? 10.045 8.526 13.398 1.00 98.25 91 ILE A N 1
ATOM 692 C CA . ILE A 1 91 ? 11.339 8.950 13.953 1.00 98.25 91 ILE A CA 1
ATOM 693 C C . ILE A 1 91 ? 11.156 9.134 15.455 1.00 98.25 91 ILE A C 1
ATOM 695 O O . ILE A 1 91 ? 10.339 9.952 15.869 1.00 98.25 91 ILE A O 1
ATOM 699 N N . SER A 1 92 ? 11.924 8.407 16.261 1.00 98.38 92 SER A N 1
ATOM 700 C CA . SER A 1 92 ? 11.886 8.484 17.719 1.00 98.38 92 SER A CA 1
ATOM 701 C C . SER A 1 92 ? 13.280 8.702 18.294 1.00 98.38 92 SER A C 1
ATOM 703 O O . SER A 1 92 ? 14.244 8.124 17.801 1.00 98.38 92 SER A O 1
ATOM 705 N N . PHE A 1 93 ? 13.404 9.562 19.302 1.00 98.31 93 PHE A N 1
ATOM 706 C CA . PHE A 1 93 ? 14.670 9.817 19.990 1.00 98.31 93 PHE A CA 1
ATOM 707 C C . PHE A 1 93 ? 14.439 10.497 21.338 1.00 98.31 93 PHE A C 1
ATOM 709 O O . PHE A 1 93 ? 13.406 11.127 21.563 1.00 98.31 93 PHE A O 1
ATOM 716 N N . PHE A 1 94 ? 15.436 10.432 22.213 1.00 98.00 94 PHE A N 1
ATOM 717 C CA . PHE A 1 94 ? 15.494 11.258 23.412 1.00 98.00 94 PHE A CA 1
ATOM 718 C C . PHE A 1 94 ? 16.315 12.511 23.141 1.00 98.00 94 PHE A C 1
ATOM 720 O O . PHE A 1 94 ? 17.368 12.447 22.506 1.00 98.00 94 PHE A O 1
ATOM 727 N N . GLY A 1 95 ? 15.859 13.656 23.642 1.00 96.88 95 GLY A N 1
ATOM 728 C CA . GLY A 1 95 ? 16.545 14.933 23.496 1.00 96.88 95 GLY A CA 1
ATOM 729 C C . GLY A 1 95 ? 16.568 15.731 24.793 1.00 96.88 95 GLY A C 1
ATOM 730 O O . GLY A 1 95 ? 15.585 15.783 25.530 1.00 96.88 95 GLY A O 1
ATOM 731 N N . LYS A 1 96 ? 17.697 16.393 25.048 1.00 96.31 96 LYS A N 1
ATOM 732 C CA . LYS A 1 96 ? 17.885 17.345 26.142 1.00 96.31 96 LYS A CA 1
ATOM 733 C C . LYS A 1 96 ? 18.487 18.632 25.606 1.00 96.31 96 LYS A C 1
ATOM 735 O O . LYS A 1 96 ? 19.580 18.633 25.040 1.00 96.31 96 LYS A O 1
ATOM 740 N N . ARG A 1 97 ? 17.774 19.737 25.802 1.00 94.81 97 ARG A N 1
ATOM 741 C CA . ARG A 1 97 ? 18.250 21.078 25.457 1.00 94.81 97 ARG A CA 1
ATOM 742 C C . ARG A 1 97 ? 19.128 21.612 26.585 1.00 94.81 97 ARG A C 1
ATOM 744 O O . ARG A 1 97 ? 18.731 21.508 27.739 1.00 94.81 97 ARG A O 1
ATOM 751 N N . GLU A 1 98 ? 20.293 22.167 26.265 1.00 94.06 98 GLU A N 1
ATOM 752 C CA . GLU A 1 98 ? 21.267 22.682 27.244 1.00 94.06 98 GLU A CA 1
ATOM 753 C C . GLU A 1 98 ? 21.881 24.021 26.794 1.00 94.06 98 GLU A C 1
ATOM 755 O O . GLU A 1 98 ? 23.042 24.322 27.068 1.00 94.06 98 GLU A O 1
ATOM 760 N N . ASP A 1 99 ? 21.107 24.840 26.077 1.00 87.12 99 ASP A N 1
ATOM 761 C CA . ASP A 1 99 ? 21.569 26.150 25.612 1.00 87.12 99 ASP A CA 1
ATOM 762 C C . ASP A 1 99 ? 21.964 27.062 26.784 1.00 87.12 99 ASP A C 1
ATOM 764 O O . ASP A 1 99 ? 21.279 27.113 27.812 1.00 87.12 99 ASP A O 1
ATOM 768 N N . ILE A 1 100 ? 23.018 27.862 26.570 1.00 81.00 100 ILE A N 1
ATOM 769 C CA . ILE A 1 100 ? 23.436 28.929 27.496 1.00 81.00 100 ILE A CA 1
ATOM 770 C C . ILE A 1 100 ? 22.320 29.971 27.653 1.00 81.00 100 ILE A C 1
ATOM 772 O O . ILE A 1 100 ? 22.054 30.426 28.765 1.00 81.00 100 ILE A O 1
ATOM 776 N N . ASP A 1 101 ? 21.669 30.346 26.546 1.00 82.62 101 ASP A N 1
ATOM 777 C CA . ASP A 1 101 ? 20.475 31.190 26.565 1.00 82.62 101 ASP A CA 1
ATOM 778 C C . ASP A 1 101 ? 19.211 30.321 26.439 1.00 82.62 101 ASP A C 1
ATOM 780 O O . ASP A 1 101 ? 18.848 29.924 25.325 1.00 82.62 101 ASP A O 1
ATOM 784 N N . PRO A 1 102 ? 18.489 30.057 27.546 1.00 76.69 102 PRO A N 1
ATOM 785 C CA . PRO A 1 102 ? 17.263 29.260 27.514 1.00 76.69 102 PRO A CA 1
ATOM 786 C C . PRO A 1 102 ? 16.130 29.935 26.720 1.00 76.69 102 PRO A C 1
ATOM 788 O O . PRO A 1 102 ? 15.124 29.296 26.413 1.00 76.69 102 PRO A O 1
ATOM 791 N N . ASN A 1 103 ? 16.265 31.221 26.375 1.00 80.69 103 ASN A N 1
ATOM 792 C CA . ASN A 1 103 ? 15.292 31.966 25.579 1.00 80.69 103 ASN A CA 1
ATOM 793 C C . ASN A 1 103 ? 15.631 32.025 24.088 1.00 80.69 103 ASN A C 1
ATOM 795 O O . ASN A 1 103 ? 14.905 32.680 23.338 1.00 80.69 103 ASN A O 1
ATOM 799 N N . ALA A 1 104 ? 16.687 31.343 23.635 1.00 87.19 104 ALA A N 1
ATOM 800 C CA . ALA A 1 104 ? 16.981 31.272 22.214 1.00 87.19 104 ALA A CA 1
ATOM 801 C C . ALA A 1 104 ? 15.814 30.603 21.466 1.00 87.19 104 ALA A C 1
ATOM 803 O O . ALA A 1 104 ? 15.359 29.520 21.833 1.00 87.19 104 ALA A O 1
ATOM 804 N N . ASN A 1 105 ? 15.322 31.249 20.414 1.00 91.69 105 ASN A N 1
ATOM 805 C CA . ASN A 1 105 ? 14.207 30.739 19.619 1.00 91.69 105 ASN A CA 1
ATOM 806 C C . ASN A 1 105 ? 14.718 29.994 18.384 1.00 91.69 105 ASN A C 1
ATOM 808 O O . ASN A 1 105 ? 15.845 30.224 17.936 1.00 91.69 105 ASN A O 1
ATOM 812 N N . TRP A 1 106 ? 13.853 29.163 17.804 1.00 91.69 106 TRP A N 1
ATOM 813 C CA . TRP A 1 106 ? 14.039 28.518 16.501 1.00 91.69 106 TRP A CA 1
ATOM 814 C C . TRP A 1 106 ? 15.160 27.478 16.441 1.00 91.69 106 TRP A C 1
ATOM 816 O O . TRP A 1 106 ? 15.536 27.058 15.356 1.00 91.69 106 TRP A O 1
ATOM 826 N N . ARG A 1 107 ? 15.684 27.033 17.589 1.00 91.31 107 ARG A N 1
ATOM 827 C CA . ARG A 1 107 ? 16.659 25.930 17.679 1.00 91.31 107 ARG A CA 1
ATOM 828 C C . ARG A 1 107 ? 16.017 24.604 17.264 1.00 91.31 107 ARG A C 1
ATOM 830 O O . ARG A 1 107 ? 14.800 24.490 17.350 1.00 91.31 107 ARG A O 1
ATOM 837 N N . MET A 1 108 ? 16.790 23.620 16.806 1.00 90.81 108 MET A N 1
ATOM 838 C CA . MET A 1 108 ? 16.228 22.394 16.216 1.00 90.81 108 MET A CA 1
ATOM 839 C C . MET A 1 108 ? 16.713 21.136 16.932 1.00 90.81 108 MET A C 1
ATOM 841 O O . MET A 1 108 ? 17.915 20.906 17.030 1.00 90.81 108 MET A O 1
ATOM 845 N N . PHE A 1 109 ? 15.773 20.299 17.375 1.00 94.75 109 PHE A N 1
ATOM 846 C CA . PHE A 1 109 ? 16.073 18.932 17.814 1.00 94.75 109 PHE A CA 1
ATOM 847 C C . PHE A 1 109 ? 16.210 17.983 16.624 1.00 94.75 109 PHE A C 1
ATOM 849 O O . PHE A 1 109 ? 17.136 17.179 16.588 1.00 94.75 109 PHE A O 1
ATOM 856 N N . LEU A 1 110 ? 15.320 18.113 15.642 1.00 96.00 110 LEU A N 1
ATOM 857 C CA . LEU A 1 110 ? 15.284 17.322 14.415 1.00 96.00 110 LEU A CA 1
ATOM 858 C C . LEU A 1 110 ? 14.925 18.240 13.257 1.00 96.00 110 LEU A C 1
ATOM 860 O O . LEU A 1 110 ? 14.072 19.118 13.409 1.00 96.00 110 LEU A O 1
ATOM 864 N N . ALA A 1 111 ? 15.539 18.015 12.103 1.00 94.62 111 ALA A N 1
ATOM 865 C CA . ALA A 1 111 ? 15.186 18.730 10.900 1.00 94.62 111 ALA A CA 1
ATOM 866 C C . ALA A 1 111 ? 15.443 17.918 9.623 1.00 94.62 111 ALA A C 1
ATOM 868 O O . ALA A 1 111 ? 16.534 17.391 9.398 1.00 94.62 111 ALA A O 1
ATOM 869 N N . LEU A 1 112 ? 14.413 17.850 8.785 1.00 95.62 112 LEU A N 1
ATOM 870 C CA . LEU A 1 112 ? 14.390 17.254 7.458 1.00 95.62 112 LEU A CA 1
ATOM 871 C C . LEU A 1 112 ? 14.409 18.398 6.442 1.00 95.62 112 LEU A C 1
ATOM 873 O O . LEU A 1 112 ? 13.552 19.278 6.505 1.00 95.62 112 LEU A O 1
ATOM 877 N N . TYR A 1 113 ? 15.366 18.390 5.516 1.00 92.94 113 TYR A N 1
ATOM 878 C CA . TYR A 1 113 ? 15.554 19.443 4.517 1.00 92.94 113 TYR A CA 1
ATOM 879 C C . TYR A 1 113 ? 15.627 18.900 3.101 1.00 92.94 113 TYR A C 1
ATOM 881 O O . TYR A 1 113 ? 16.288 17.893 2.840 1.00 92.94 113 TYR A O 1
ATOM 889 N N . ALA A 1 114 ? 15.008 19.639 2.191 1.00 93.19 114 ALA A N 1
ATOM 890 C CA . ALA A 1 114 ? 15.169 19.504 0.755 1.00 93.19 114 ALA A CA 1
ATOM 891 C C . ALA A 1 114 ? 16.039 20.632 0.193 1.00 93.19 114 ALA A C 1
ATOM 893 O O . ALA A 1 114 ? 16.132 21.724 0.759 1.00 93.19 114 ALA A O 1
ATOM 894 N N . ASP A 1 115 ? 16.649 20.384 -0.965 1.00 91.12 115 ASP A N 1
ATOM 895 C CA . ASP A 1 115 ? 17.521 21.360 -1.629 1.00 91.12 115 ASP A CA 1
ATOM 896 C C . ASP A 1 115 ? 16.759 22.567 -2.209 1.00 91.12 115 ASP A C 1
ATOM 898 O O . ASP A 1 115 ? 17.361 23.605 -2.482 1.00 91.12 115 ASP A O 1
ATOM 902 N N . ASP A 1 116 ? 15.433 22.472 -2.354 1.00 91.31 116 ASP A N 1
ATOM 903 C CA . ASP A 1 116 ? 14.566 23.589 -2.752 1.00 91.31 116 ASP A CA 1
ATOM 904 C C . ASP A 1 116 ? 14.172 24.516 -1.580 1.00 91.31 116 ASP A C 1
ATOM 906 O O . ASP A 1 116 ? 13.469 25.512 -1.774 1.00 91.31 116 ASP A O 1
ATOM 910 N N . GLY A 1 117 ? 14.649 24.213 -0.367 1.00 90.38 117 GLY A N 1
ATOM 911 C CA . GLY A 1 117 ? 14.369 24.957 0.859 1.00 90.38 117 GLY A CA 1
ATOM 912 C C . GLY A 1 117 ? 13.131 24.485 1.624 1.00 90.38 117 GLY A C 1
ATOM 913 O O . GLY A 1 117 ? 12.840 25.049 2.683 1.00 90.38 117 GLY A O 1
ATOM 914 N N . SER A 1 118 ? 12.409 23.473 1.133 1.00 93.69 118 SER A N 1
ATOM 915 C CA . SER A 1 118 ? 11.334 22.818 1.886 1.00 93.69 118 SER A CA 1
ATOM 916 C C . SER A 1 118 ? 11.897 22.094 3.105 1.00 93.69 118 SER A C 1
ATOM 918 O O . SER A 1 118 ? 13.022 21.585 3.081 1.00 93.69 118 SER A O 1
ATOM 920 N N . ASN A 1 119 ? 11.142 22.086 4.201 1.00 93.50 119 ASN A N 1
ATOM 921 C CA . ASN A 1 119 ? 11.606 21.519 5.455 1.00 93.50 119 ASN A CA 1
ATOM 922 C C . ASN A 1 119 ? 10.478 21.094 6.399 1.00 93.50 119 ASN A C 1
ATOM 924 O O . ASN A 1 119 ? 9.372 21.635 6.375 1.00 93.50 119 ASN A O 1
ATOM 928 N N . ILE A 1 120 ? 10.812 20.123 7.248 1.00 95.62 120 ILE A N 1
ATOM 929 C CA . ILE A 1 120 ? 10.025 19.718 8.413 1.00 95.62 120 ILE A CA 1
ATOM 930 C C . ILE A 1 120 ? 10.973 19.689 9.607 1.00 95.62 120 ILE A C 1
ATOM 932 O O . ILE A 1 120 ? 11.976 18.977 9.568 1.00 95.62 120 ILE A O 1
ATOM 936 N N . TYR A 1 121 ? 10.705 20.460 10.659 1.00 95.62 121 TYR A N 1
ATOM 937 C CA . TYR A 1 121 ? 11.598 20.506 11.822 1.00 95.62 121 TYR A CA 1
ATOM 938 C C . TYR A 1 121 ? 10.863 20.606 13.154 1.00 95.62 121 TYR A C 1
ATOM 940 O O . TYR A 1 121 ? 9.831 21.265 13.260 1.00 95.62 121 TYR A O 1
ATOM 948 N N . LEU A 1 122 ? 11.451 19.982 14.179 1.00 97.06 122 LEU A N 1
ATOM 949 C CA . LEU A 1 122 ? 11.054 20.106 15.578 1.00 97.06 122 LEU A CA 1
ATOM 950 C C . LEU A 1 122 ? 11.875 21.204 16.246 1.00 97.06 122 LEU A C 1
ATOM 952 O O . LEU A 1 122 ? 13.099 21.087 16.376 1.00 97.06 122 LEU A O 1
ATOM 956 N N . THR A 1 123 ? 11.192 22.244 16.716 1.00 94.81 123 THR A N 1
ATOM 957 C CA . THR A 1 123 ? 11.787 23.328 17.495 1.00 94.81 123 THR A CA 1
ATOM 958 C C . THR A 1 123 ? 11.200 23.377 18.907 1.00 94.81 123 THR A C 1
ATOM 960 O O . THR A 1 123 ? 9.982 23.334 19.060 1.00 94.81 123 THR A O 1
ATOM 963 N N . PRO A 1 124 ? 12.029 23.482 19.964 1.00 93.94 124 PRO A N 1
ATOM 964 C CA . PRO A 1 124 ? 11.534 23.464 21.335 1.00 93.94 124 PRO A CA 1
ATOM 965 C C . PRO A 1 124 ? 10.945 24.801 21.785 1.00 93.94 124 PRO A C 1
ATOM 967 O O . PRO A 1 124 ? 10.349 24.869 22.853 1.00 93.94 124 PRO A O 1
ATOM 970 N N . LYS A 1 125 ? 11.180 25.876 21.023 1.00 92.81 125 LYS A N 1
ATOM 971 C CA . LYS A 1 125 ? 10.685 27.216 21.332 1.00 92.81 125 LYS A CA 1
ATOM 972 C C . LYS A 1 125 ? 10.731 28.104 20.099 1.00 92.81 125 LYS A C 1
ATOM 974 O O . LYS A 1 125 ? 11.748 28.160 19.404 1.00 92.81 125 LYS A O 1
ATOM 979 N N . THR A 1 126 ? 9.673 28.869 19.873 1.00 93.06 126 THR A N 1
ATOM 980 C CA . THR A 1 126 ? 9.581 29.837 18.773 1.00 93.06 126 THR A CA 1
ATOM 981 C C . THR A 1 126 ? 9.472 31.260 19.309 1.00 93.06 126 THR A C 1
ATOM 983 O O . THR A 1 126 ? 9.274 31.497 20.495 1.00 93.06 126 THR A O 1
ATOM 986 N N . SER A 1 127 ? 9.547 32.257 18.426 1.00 93.56 127 SER A N 1
ATOM 987 C CA . SER A 1 127 ? 9.167 33.624 18.807 1.00 93.56 127 SER A CA 1
ATOM 988 C C . SER A 1 127 ? 7.651 33.812 18.975 1.00 93.56 127 SER A C 1
ATOM 990 O O . SER A 1 127 ? 7.222 34.924 19.272 1.00 93.56 127 SER A O 1
ATOM 992 N N . TRP A 1 128 ? 6.838 32.773 18.743 1.00 92.56 128 TRP A N 1
ATOM 993 C CA . TRP A 1 128 ? 5.379 32.822 18.882 1.00 92.56 128 TRP A CA 1
ATOM 994 C C . TRP A 1 128 ? 4.909 32.533 20.309 1.00 92.56 128 TRP A C 1
ATOM 996 O O . TRP A 1 128 ? 3.830 32.974 20.692 1.00 92.56 128 TRP A O 1
ATOM 1006 N N . GLY A 1 129 ? 5.715 31.827 21.103 1.00 91.44 129 GLY A N 1
ATOM 1007 C CA . GLY A 1 129 ? 5.346 31.402 22.448 1.00 91.44 129 GLY A CA 1
ATOM 1008 C C . GLY A 1 129 ? 6.420 30.531 23.094 1.00 91.44 129 GLY A C 1
ATOM 1009 O O . GLY A 1 129 ? 7.541 30.434 22.600 1.00 91.44 129 GLY A O 1
ATOM 1010 N N . ASN A 1 130 ? 6.079 29.909 24.222 1.00 91.62 130 ASN A N 1
ATOM 1011 C CA . ASN A 1 130 ? 6.983 28.990 24.924 1.00 91.62 130 ASN A CA 1
ATOM 1012 C C . ASN A 1 130 ? 6.812 27.525 24.500 1.00 91.62 130 ASN A C 1
ATOM 1014 O O . ASN A 1 130 ? 7.612 26.697 24.922 1.00 91.62 130 ASN A O 1
ATOM 1018 N N . ASP A 1 131 ? 5.799 27.230 23.692 1.00 94.56 131 ASP A N 1
ATOM 1019 C CA . ASP A 1 131 ? 5.474 25.881 23.245 1.00 94.56 131 ASP A CA 1
ATOM 1020 C C . ASP A 1 131 ? 6.504 25.356 22.235 1.00 94.56 131 ASP A C 1
ATOM 1022 O O . ASP A 1 131 ? 7.118 26.128 21.480 1.00 94.56 131 ASP A O 1
ATOM 1026 N N . SER A 1 132 ? 6.664 24.033 22.205 1.00 95.94 132 SER A N 1
ATOM 1027 C CA . SER A 1 132 ? 7.364 23.349 21.122 1.00 95.94 132 SER A CA 1
ATOM 1028 C C . SER A 1 132 ? 6.497 23.269 19.867 1.00 95.94 132 SER A C 1
ATOM 1030 O O . SER A 1 132 ? 5.271 23.331 19.932 1.00 95.94 132 SER A O 1
ATOM 1032 N N . TYR A 1 133 ? 7.139 23.174 18.703 1.00 97.50 133 TYR A N 1
ATOM 1033 C CA . TYR A 1 133 ? 6.442 23.085 17.425 1.00 97.50 133 TYR A CA 1
ATOM 1034 C C . TYR A 1 133 ? 7.126 22.115 16.468 1.00 97.50 133 TYR A C 1
ATOM 1036 O O . TYR A 1 133 ? 8.349 22.153 16.308 1.00 97.50 133 TYR A O 1
ATOM 1044 N N . ILE A 1 134 ? 6.314 21.350 15.738 1.00 97.94 134 ILE A N 1
ATOM 1045 C CA . ILE A 1 134 ? 6.695 20.850 14.414 1.00 97.94 134 ILE A CA 1
ATOM 1046 C C . ILE A 1 134 ? 6.292 21.906 13.393 1.00 97.94 134 ILE A C 1
ATOM 1048 O O . ILE A 1 134 ? 5.123 22.275 13.314 1.00 97.94 134 ILE A O 1
ATOM 1052 N N . VAL A 1 135 ? 7.240 22.396 12.601 1.00 96.12 135 VAL A N 1
ATOM 1053 C CA . VAL A 1 135 ? 6.973 23.322 11.492 1.00 96.12 135 VAL A CA 1
ATOM 1054 C C . VAL A 1 135 ? 7.138 22.578 10.177 1.00 96.12 135 VAL A C 1
ATOM 1056 O O . VAL A 1 135 ? 8.114 21.855 10.003 1.00 96.12 135 VAL A O 1
ATOM 1059 N N . ILE A 1 136 ? 6.180 22.762 9.267 1.00 96.69 136 ILE A N 1
ATOM 1060 C CA . ILE A 1 136 ? 6.097 22.081 7.973 1.00 96.69 136 ILE A CA 1
ATOM 1061 C C . ILE A 1 136 ? 5.975 23.153 6.889 1.00 96.69 136 ILE A C 1
ATOM 1063 O O . ILE A 1 136 ? 4.957 23.843 6.789 1.00 96.69 136 ILE A O 1
ATOM 1067 N N . ASP A 1 137 ? 7.018 23.303 6.080 1.00 94.50 137 ASP A N 1
ATOM 1068 C CA . ASP A 1 137 ? 7.135 24.342 5.058 1.00 94.50 137 ASP A CA 1
ATOM 1069 C C . ASP A 1 137 ? 7.512 23.703 3.719 1.00 94.50 137 ASP A C 1
ATOM 1071 O O . ASP A 1 137 ? 8.602 23.155 3.563 1.00 94.50 137 ASP A O 1
ATOM 1075 N N . ASN A 1 138 ? 6.607 23.764 2.745 1.00 94.12 138 ASN A N 1
ATOM 1076 C CA . ASN A 1 138 ? 6.844 23.280 1.391 1.00 94.12 138 ASN A CA 1
ATOM 1077 C C . ASN A 1 138 ? 6.883 24.466 0.421 1.00 94.12 138 ASN A C 1
ATOM 1079 O O . ASN A 1 138 ? 5.889 25.183 0.249 1.00 94.12 138 ASN A O 1
ATOM 1083 N N . LYS A 1 139 ? 8.037 24.666 -0.224 1.00 92.81 139 LYS A N 1
ATOM 1084 C CA . LYS A 1 139 ? 8.269 25.803 -1.123 1.00 92.81 139 LYS A CA 1
ATOM 1085 C C . LYS A 1 139 ? 7.568 25.651 -2.472 1.00 92.81 139 LYS A C 1
ATOM 1087 O O . LYS A 1 139 ? 6.860 26.597 -2.833 1.00 92.81 139 LYS A O 1
ATOM 1092 N N . PRO A 1 140 ? 7.679 24.516 -3.194 1.00 91.88 140 PRO A N 1
ATOM 1093 C CA . PRO A 1 140 ? 6.988 24.332 -4.471 1.00 91.88 140 PRO A CA 1
ATOM 1094 C C . PRO A 1 140 ? 5.480 24.596 -4.411 1.00 91.88 140 PRO A C 1
ATOM 1096 O O . PRO A 1 140 ? 4.931 25.219 -5.319 1.00 91.88 140 PRO A O 1
ATOM 1099 N N . TYR A 1 141 ? 4.823 24.182 -3.324 1.00 89.31 141 TYR A N 1
ATOM 1100 C CA . TYR A 1 141 ? 3.374 24.316 -3.155 1.00 89.31 141 TYR A CA 1
ATOM 1101 C C . TYR A 1 141 ? 2.952 25.524 -2.305 1.00 89.31 141 TYR A C 1
ATOM 1103 O O . TYR A 1 141 ? 1.759 25.751 -2.110 1.00 89.31 141 TYR A O 1
ATOM 1111 N N . SER A 1 142 ? 3.904 26.334 -1.824 1.00 93.12 142 SER A N 1
ATOM 1112 C CA . SER A 1 142 ? 3.644 27.513 -0.980 1.00 93.12 142 SER A CA 1
ATOM 1113 C C . SER A 1 142 ? 2.794 27.205 0.262 1.00 93.12 142 SER A C 1
ATOM 1115 O O . SER A 1 142 ? 1.953 28.011 0.672 1.00 93.12 142 SER A O 1
ATOM 1117 N N . THR A 1 143 ? 2.994 26.035 0.873 1.00 92.81 143 THR A N 1
ATOM 1118 C CA . THR A 1 143 ? 2.253 25.629 2.072 1.00 92.81 143 THR A CA 1
ATOM 1119 C C . THR A 1 143 ? 3.118 25.775 3.312 1.00 92.81 143 THR A C 1
ATOM 1121 O O . THR A 1 143 ? 4.194 25.191 3.386 1.00 92.81 143 THR A O 1
ATOM 1124 N N . TYR A 1 144 ? 2.604 26.492 4.308 1.00 94.62 144 TYR A N 1
ATOM 1125 C CA . TYR A 1 144 ? 3.205 26.613 5.633 1.00 94.62 144 TYR A CA 1
ATOM 1126 C C . TYR A 1 144 ? 2.187 26.167 6.683 1.00 94.62 144 TYR A C 1
ATOM 1128 O O . TYR A 1 144 ? 1.036 26.625 6.663 1.00 94.62 144 TYR A O 1
ATOM 1136 N N . ARG A 1 145 ? 2.582 25.239 7.553 1.00 95.69 145 ARG A N 1
ATOM 1137 C CA . ARG A 1 145 ? 1.760 24.673 8.627 1.00 95.69 145 ARG A CA 1
ATOM 1138 C C . ARG A 1 145 ? 2.610 24.396 9.863 1.00 95.69 145 ARG A C 1
ATOM 1140 O O . ARG A 1 145 ? 3.838 24.371 9.793 1.00 95.69 145 ARG A O 1
ATOM 1147 N N . SER A 1 146 ? 1.948 24.172 10.991 1.00 96.06 146 SER A N 1
ATOM 1148 C CA . SER A 1 146 ? 2.618 23.830 12.238 1.00 96.06 146 SER A CA 1
ATOM 1149 C C . SER A 1 146 ? 1.731 22.988 13.145 1.00 96.06 146 SER A C 1
ATOM 1151 O O . SER A 1 146 ? 0.521 23.206 13.177 1.00 96.06 146 SER A O 1
ATOM 1153 N N . ILE A 1 147 ? 2.352 22.101 13.916 1.00 96.94 147 ILE A N 1
ATOM 1154 C CA . ILE A 1 147 ? 1.748 21.368 15.032 1.00 96.94 147 ILE A CA 1
ATOM 1155 C C . ILE A 1 147 ? 2.305 21.994 16.307 1.00 96.94 147 ILE A C 1
ATOM 1157 O O . ILE A 1 147 ? 3.526 22.033 16.466 1.00 96.94 147 ILE A O 1
ATOM 1161 N N . ALA A 1 148 ? 1.441 22.531 17.165 1.00 94.31 148 ALA A N 1
ATOM 1162 C CA . ALA A 1 148 ? 1.840 22.998 18.490 1.00 94.31 148 ALA A CA 1
ATOM 1163 C C . ALA A 1 148 ? 1.938 21.801 19.440 1.00 94.31 148 ALA A C 1
ATOM 1165 O O . ALA A 1 148 ? 1.118 20.892 19.343 1.00 94.31 148 ALA A O 1
ATOM 1166 N N . GLY A 1 149 ? 2.914 21.822 20.339 1.00 92.50 149 GLY A N 1
ATOM 1167 C CA . GLY A 1 149 ? 2.978 20.914 21.478 1.00 92.50 149 GLY A CA 1
ATOM 1168 C C . GLY A 1 149 ? 3.040 21.659 22.801 1.00 92.50 149 GLY A C 1
ATOM 1169 O O . GLY A 1 149 ? 2.686 22.834 22.882 1.00 92.50 149 GLY A O 1
ATOM 1170 N N . GLU A 1 150 ? 3.522 20.998 23.847 1.00 91.75 150 GLU A N 1
ATOM 1171 C CA . GLU A 1 150 ? 3.704 21.631 25.155 1.00 91.75 150 GLU A CA 1
ATOM 1172 C C . GLU A 1 150 ? 5.053 22.377 25.281 1.00 91.75 150 GLU A C 1
ATOM 1174 O O . GLU A 1 150 ? 5.986 22.153 24.491 1.00 91.75 150 GLU A O 1
ATOM 1179 N N . PRO A 1 151 ? 5.178 23.311 26.249 1.00 94.81 151 PRO A N 1
ATOM 1180 C CA . PRO A 1 151 ? 6.452 23.932 26.594 1.00 94.81 151 PRO A CA 1
ATOM 1181 C C . PRO A 1 151 ? 7.490 22.914 27.069 1.00 94.81 151 PRO A C 1
ATOM 1183 O O . PRO A 1 151 ? 7.213 22.091 27.939 1.00 94.81 151 PRO A O 1
ATOM 1186 N N . LEU A 1 152 ? 8.718 23.041 26.564 1.00 94.44 152 LEU A N 1
ATOM 1187 C CA . LEU A 1 152 ? 9.842 22.184 26.942 1.00 94.44 152 LEU A CA 1
ATOM 1188 C C . LEU A 1 152 ? 10.835 22.946 27.823 1.00 94.44 152 LEU A C 1
ATOM 1190 O O . LEU A 1 152 ? 11.348 24.005 27.445 1.00 94.44 152 LEU A O 1
ATOM 1194 N N . GLU A 1 153 ? 11.136 22.401 28.997 1.00 92.88 153 GLU A N 1
ATOM 1195 C CA . GLU A 1 153 ? 12.087 22.995 29.927 1.00 92.88 153 GLU A CA 1
ATOM 1196 C C . GLU A 1 153 ? 13.538 22.730 29.508 1.00 92.88 153 GLU A C 1
ATOM 1198 O O . GLU A 1 153 ? 13.911 21.659 29.024 1.00 92.88 153 GLU A O 1
ATOM 1203 N N . ASN A 1 154 ? 14.400 23.725 29.727 1.00 93.81 154 ASN A N 1
ATOM 1204 C CA . ASN A 1 154 ? 15.832 23.564 29.500 1.00 93.81 154 ASN A CA 1
ATOM 1205 C C . ASN A 1 154 ? 16.424 22.594 30.536 1.00 93.81 154 ASN A C 1
ATOM 1207 O O . ASN A 1 154 ? 16.058 22.622 31.709 1.00 93.81 154 ASN A O 1
ATOM 1211 N N . ASN A 1 155 ? 17.409 21.803 30.125 1.00 93.50 155 ASN A N 1
ATOM 1212 C CA . ASN A 1 155 ? 18.104 20.794 30.924 1.00 93.50 155 ASN A CA 1
ATOM 1213 C C . ASN A 1 155 ? 17.239 19.618 31.414 1.00 93.50 155 ASN A C 1
ATOM 1215 O O . ASN A 1 155 ? 17.644 18.929 32.354 1.00 93.50 155 ASN A O 1
ATOM 1219 N N . GLN A 1 156 ? 16.111 19.339 30.759 1.00 94.88 156 GLN A N 1
ATOM 1220 C CA . GLN A 1 156 ? 15.312 18.132 30.983 1.00 94.88 156 GLN A CA 1
ATOM 1221 C C . GLN A 1 156 ? 15.373 17.186 29.778 1.00 94.88 156 GLN A C 1
ATOM 1223 O O . GLN A 1 156 ? 15.495 17.629 28.635 1.00 94.88 156 GLN A O 1
ATOM 1228 N N . TRP A 1 157 ? 15.328 15.881 30.053 1.00 96.69 157 TRP A N 1
ATOM 1229 C CA . TRP A 1 157 ? 15.215 14.850 29.026 1.00 96.69 157 TRP A CA 1
ATOM 1230 C C . TRP A 1 157 ? 13.754 14.681 28.628 1.00 96.69 157 TRP A C 1
ATOM 1232 O O . TRP A 1 157 ? 12.895 14.514 29.491 1.00 96.69 157 TRP A O 1
ATOM 1242 N N . TYR A 1 158 ? 13.514 14.666 27.325 1.00 97.69 158 TYR A N 1
ATOM 1243 C CA . TYR A 1 158 ? 12.222 14.358 26.733 1.00 97.69 158 TYR A CA 1
ATOM 1244 C C . TYR A 1 158 ? 12.391 13.241 25.718 1.00 97.69 158 TYR A C 1
ATOM 1246 O O . TYR A 1 158 ? 13.389 13.203 24.993 1.00 97.69 158 TYR A O 1
ATOM 1254 N N . HIS A 1 159 ? 11.411 12.351 25.654 1.00 98.25 159 HIS A N 1
ATOM 1255 C CA . HIS A 1 159 ? 11.235 11.484 24.498 1.00 98.25 159 HIS A CA 1
ATOM 1256 C C . HIS A 1 159 ? 10.412 12.221 23.449 1.00 98.25 159 HIS A C 1
ATOM 1258 O O . HIS A 1 159 ? 9.392 12.819 23.781 1.00 98.25 159 HIS A O 1
ATOM 1264 N N . PHE A 1 160 ? 10.850 12.158 22.198 1.00 98.62 160 PHE A N 1
ATOM 1265 C CA . PHE A 1 160 ? 10.127 12.676 21.049 1.00 98.62 160 PHE A CA 1
ATOM 1266 C C . PHE A 1 160 ? 9.818 11.535 20.088 1.00 98.62 160 PHE A C 1
ATOM 1268 O O . PHE A 1 160 ? 10.668 10.676 19.824 1.00 98.62 160 PHE A O 1
ATOM 1275 N N . ALA A 1 161 ? 8.624 11.569 19.504 1.00 98.44 161 ALA A N 1
ATOM 1276 C CA . ALA A 1 161 ? 8.303 10.779 18.327 1.00 98.44 161 ALA A CA 1
ATOM 1277 C C . ALA A 1 161 ? 7.506 11.604 17.313 1.00 98.44 161 ALA A C 1
ATOM 1279 O O . ALA A 1 161 ? 6.580 12.331 17.668 1.00 98.44 161 ALA A O 1
ATOM 1280 N N . ILE A 1 162 ? 7.879 11.484 16.040 1.00 98.25 162 ILE A N 1
ATOM 1281 C CA . ILE A 1 162 ? 7.127 12.031 14.910 1.00 98.25 162 ILE A CA 1
ATOM 1282 C C . ILE A 1 162 ? 6.714 10.861 14.030 1.00 98.25 162 ILE A C 1
ATOM 1284 O O . ILE A 1 162 ? 7.576 10.125 13.543 1.00 98.25 162 ILE A O 1
ATOM 1288 N N . VAL A 1 163 ? 5.406 10.703 13.850 1.00 96.00 163 VAL A N 1
ATOM 1289 C CA . VAL A 1 163 ? 4.792 9.621 13.079 1.00 96.00 163 VAL A CA 1
ATOM 1290 C C . VAL A 1 163 ? 4.179 10.213 11.816 1.00 96.00 163 VAL A C 1
ATOM 1292 O O . VAL A 1 163 ? 3.345 11.113 11.900 1.00 96.00 163 VAL A O 1
ATOM 1295 N N . PHE A 1 164 ? 4.606 9.716 10.663 1.00 92.62 164 PHE A N 1
ATOM 1296 C CA . PHE A 1 164 ? 4.065 10.024 9.344 1.00 92.62 164 PHE A CA 1
ATOM 1297 C C . PHE A 1 164 ? 3.221 8.834 8.887 1.00 92.62 164 PHE A C 1
ATOM 1299 O O . PHE A 1 164 ? 3.747 7.722 8.842 1.00 92.62 164 PHE A O 1
ATOM 1306 N N . SER A 1 165 ? 1.951 9.087 8.567 1.00 85.50 165 SER A N 1
ATOM 1307 C CA . SER A 1 165 ? 1.001 8.119 8.006 1.00 85.50 165 SER A CA 1
ATOM 1308 C C . SER A 1 165 ? 0.264 8.788 6.848 1.00 85.50 165 SER A C 1
ATOM 1310 O O . SER A 1 165 ? -0.614 9.636 7.039 1.00 85.50 165 SER A O 1
ATOM 1312 N N . GLY A 1 166 ? 0.731 8.541 5.625 1.00 87.38 166 GLY A N 1
ATOM 1313 C CA . GLY A 1 166 ? 0.304 9.245 4.420 1.00 87.38 166 GLY A CA 1
ATOM 1314 C C . GLY A 1 166 ? 0.437 10.773 4.525 1.00 87.38 166 GLY A C 1
ATOM 1315 O O . GLY A 1 166 ? 1.533 11.330 4.466 1.00 87.38 166 GLY A O 1
ATOM 1316 N N . THR A 1 167 ? -0.702 11.468 4.596 1.00 86.38 167 THR A N 1
ATOM 1317 C CA . THR A 1 167 ? -0.795 12.934 4.761 1.00 86.38 167 THR A CA 1
ATOM 1318 C C . THR A 1 167 ? -0.924 13.363 6.223 1.00 86.38 167 THR A C 1
ATOM 1320 O O . THR A 1 167 ? -0.948 14.556 6.517 1.00 86.38 167 THR A O 1
ATOM 1323 N N . ARG A 1 168 ? -1.010 12.431 7.171 1.00 86.75 168 ARG A N 1
ATOM 1324 C CA . ARG A 1 168 ? -1.136 12.739 8.595 1.00 86.75 168 ARG A CA 1
ATOM 1325 C C . ARG A 1 168 ? 0.228 12.719 9.273 1.00 86.75 168 ARG A C 1
ATOM 1327 O O . ARG A 1 168 ? 1.025 11.804 9.08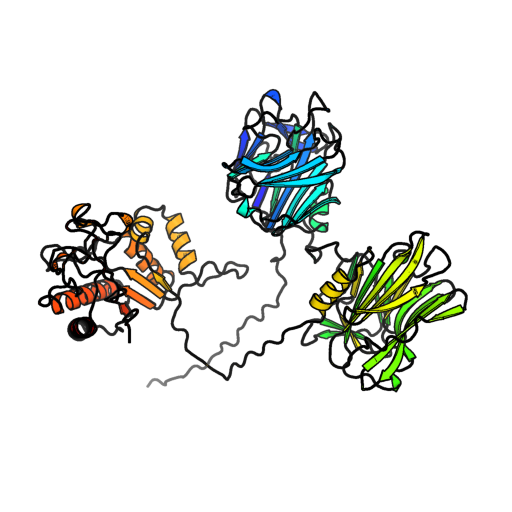0 1.00 86.75 168 ARG A O 1
ATOM 1334 N N . ILE A 1 169 ? 0.486 13.738 10.090 1.00 94.25 169 ILE A N 1
ATOM 1335 C CA . ILE A 1 169 ? 1.680 13.835 10.931 1.00 94.25 169 ILE A CA 1
ATOM 1336 C C . ILE A 1 169 ? 1.231 13.955 12.383 1.00 94.25 169 ILE A C 1
ATOM 1338 O O . ILE A 1 169 ? 0.486 14.874 12.726 1.00 94.25 169 ILE A O 1
ATOM 1342 N N . ARG A 1 170 ? 1.716 13.055 13.240 1.00 92.81 170 ARG A N 1
ATOM 1343 C CA . ARG A 1 170 ? 1.502 13.098 14.690 1.00 92.81 170 ARG A CA 1
ATOM 1344 C C . ARG A 1 170 ? 2.807 13.374 15.414 1.00 92.81 170 ARG A C 1
ATOM 1346 O O . ARG A 1 170 ? 3.850 12.817 15.072 1.00 92.81 170 ARG A O 1
ATOM 1353 N N . TYR A 1 171 ? 2.734 14.229 16.419 1.00 97.56 171 TYR A N 1
ATOM 1354 C CA . TYR A 1 171 ? 3.842 14.629 17.268 1.00 97.56 171 TYR A CA 1
ATOM 1355 C C . TYR A 1 171 ? 3.569 14.175 18.698 1.00 97.56 171 TYR A C 1
ATOM 1357 O O . TYR A 1 171 ? 2.555 14.543 19.287 1.00 97.56 171 TYR A O 1
ATOM 1365 N N . TYR A 1 172 ? 4.482 13.380 19.245 1.00 97.06 172 TYR A N 1
ATOM 1366 C CA . TYR A 1 172 ? 4.403 12.835 20.591 1.00 97.06 172 TYR A CA 1
ATOM 1367 C C . TYR A 1 172 ? 5.566 13.323 21.444 1.00 97.06 172 TYR A C 1
ATOM 1369 O O . TYR A 1 172 ? 6.708 13.394 20.970 1.00 97.06 172 TYR A O 1
ATOM 1377 N N . VAL A 1 173 ? 5.274 13.558 22.721 1.00 97.69 173 VAL A N 1
ATOM 1378 C CA . VAL A 1 173 ? 6.263 13.870 23.751 1.00 97.69 173 VAL A CA 1
ATOM 1379 C C . VAL A 1 173 ? 6.030 12.969 24.954 1.00 97.69 173 VAL A C 1
ATOM 1381 O O . VAL A 1 173 ? 4.910 12.817 25.430 1.00 97.69 173 VAL A O 1
ATOM 1384 N N . ASN A 1 174 ? 7.092 12.321 25.436 1.00 95.06 174 ASN A N 1
ATOM 1385 C CA . ASN A 1 174 ? 7.048 11.390 26.572 1.00 95.06 174 ASN A CA 1
ATOM 1386 C C . ASN A 1 174 ? 6.038 10.234 26.423 1.00 95.06 174 ASN A C 1
ATOM 1388 O O . ASN A 1 174 ? 5.609 9.640 27.411 1.00 95.06 174 ASN A O 1
ATOM 1392 N N . GLY A 1 175 ? 5.719 9.849 25.187 1.00 86.56 175 GLY A N 1
ATOM 1393 C CA . GLY A 1 175 ? 4.754 8.788 24.890 1.00 86.56 175 GLY A CA 1
ATOM 1394 C C . GLY A 1 175 ? 3.316 9.272 24.688 1.00 86.56 175 GLY A C 1
ATOM 1395 O O . GLY A 1 175 ? 2.482 8.488 24.248 1.00 86.56 175 GLY A O 1
ATOM 1396 N N . GLU A 1 176 ? 3.022 10.542 24.967 1.00 86.38 176 GLU A N 1
ATOM 1397 C CA . GLU A 1 176 ? 1.684 11.129 24.849 1.00 86.38 176 GLU A CA 1
ATOM 1398 C C . GLU A 1 176 ? 1.564 11.956 23.563 1.00 86.38 176 GLU A C 1
ATOM 1400 O O . GLU A 1 176 ? 2.539 12.561 23.112 1.00 86.38 176 GLU A O 1
ATOM 1405 N N . LEU A 1 177 ? 0.381 11.953 22.934 1.00 86.88 177 LEU A N 1
ATOM 1406 C CA . LEU A 1 177 ? 0.126 12.741 21.725 1.00 86.88 177 LEU A CA 1
ATOM 1407 C C . LEU A 1 177 ? 0.087 14.227 22.099 1.00 86.88 177 LEU A C 1
ATOM 1409 O O . LEU A 1 177 ? -0.833 14.675 22.775 1.00 86.88 177 LEU A O 1
ATOM 1413 N N . SER A 1 178 ? 1.080 14.978 21.635 1.00 87.75 178 SER A N 1
ATOM 1414 C CA . SER A 1 178 ? 1.208 16.418 21.875 1.00 87.75 178 SER A CA 1
ATOM 1415 C C . SER A 1 178 ? 0.398 17.224 20.853 1.00 87.75 178 SER A C 1
ATOM 1417 O O . SER A 1 178 ? -0.228 18.230 21.181 1.00 87.75 178 SER A O 1
ATOM 1419 N N . GLY A 1 179 ? 0.333 16.737 19.611 1.00 82.50 179 GLY A N 1
ATOM 1420 C CA . GLY A 1 179 ? -0.550 17.283 18.588 1.00 82.50 179 GLY A CA 1
ATOM 1421 C C . GLY A 1 179 ? -0.481 16.515 17.275 1.00 82.50 179 GLY A C 1
ATOM 1422 O O . GLY A 1 179 ? 0.430 15.721 17.037 1.00 82.50 179 GLY A O 1
ATOM 1423 N N . GLU A 1 180 ? -1.431 16.779 16.387 1.00 91.81 180 GLU A N 1
ATOM 1424 C CA . GLU A 1 180 ? -1.442 16.212 15.043 1.00 91.81 180 GLU A CA 1
ATOM 1425 C C . GLU A 1 180 ? -1.932 17.212 14.002 1.00 91.81 180 GLU A C 1
ATOM 1427 O O . GLU A 1 180 ? -2.527 18.247 14.312 1.00 91.81 180 GLU A O 1
ATOM 1432 N N . LEU A 1 181 ? -1.631 16.909 12.745 1.00 87.31 181 LEU A N 1
ATOM 1433 C CA . LEU A 1 181 ? -2.082 17.679 11.604 1.00 87.31 181 LEU A CA 1
ATOM 1434 C C . LEU A 1 181 ? -2.207 16.774 10.387 1.00 87.31 181 LEU A C 1
ATOM 1436 O O . LEU A 1 181 ? -1.285 16.031 10.049 1.00 87.31 181 LEU A O 1
ATOM 1440 N N . GLU A 1 182 ? -3.310 16.932 9.669 1.00 88.06 182 GLU A N 1
ATOM 1441 C CA . GLU A 1 182 ? -3.422 16.459 8.299 1.00 88.06 182 GLU A CA 1
ATOM 1442 C C . GLU A 1 182 ? -2.918 17.533 7.328 1.00 88.06 182 GLU A C 1
ATOM 1444 O O . GLU A 1 182 ? -3.376 18.683 7.307 1.00 88.06 182 GLU A O 1
ATOM 1449 N N . THR A 1 183 ? -1.896 17.181 6.560 1.00 84.00 183 THR A N 1
ATOM 1450 C CA . THR A 1 183 ? -1.288 18.034 5.545 1.00 84.00 183 THR A CA 1
ATOM 1451 C C . THR A 1 183 ? -2.003 17.856 4.202 1.00 84.00 183 THR A C 1
ATOM 1453 O O . THR A 1 183 ? -2.867 17.006 4.021 1.00 84.00 183 THR A O 1
ATOM 1456 N N . LEU A 1 184 ? -1.631 18.676 3.216 1.00 82.38 184 LEU A N 1
ATOM 1457 C CA . LEU A 1 184 ? -2.097 18.510 1.833 1.00 82.38 184 LEU A CA 1
ATOM 1458 C C . LEU A 1 184 ? -1.208 17.560 1.009 1.00 82.38 184 LEU A C 1
ATOM 1460 O O . LEU A 1 184 ? -1.522 17.304 -0.149 1.00 82.38 184 LEU A O 1
ATOM 1464 N N . LEU A 1 185 ? -0.069 17.129 1.561 1.00 88.00 185 LEU A N 1
ATOM 1465 C CA . LEU A 1 185 ? 1.047 16.512 0.837 1.00 88.00 185 LEU A CA 1
ATOM 1466 C C . LEU A 1 185 ? 1.718 15.444 1.700 1.00 88.00 185 LEU A C 1
ATOM 1468 O O . LEU A 1 185 ? 1.912 15.662 2.898 1.00 88.00 185 LEU A O 1
ATOM 1472 N N . LYS A 1 186 ? 2.140 14.338 1.093 1.00 91.31 186 LYS A N 1
ATOM 1473 C CA . LYS A 1 186 ? 2.874 13.276 1.794 1.00 91.31 186 LYS A CA 1
ATOM 1474 C C . LYS A 1 186 ? 4.351 13.630 1.932 1.00 91.31 186 LYS A C 1
ATOM 1476 O O . LYS A 1 186 ? 4.833 14.561 1.286 1.00 91.31 186 LYS A O 1
ATOM 1481 N N . LEU A 1 187 ? 5.095 12.888 2.754 1.00 90.38 187 LEU A N 1
ATOM 1482 C CA . LEU A 1 187 ? 6.521 13.149 2.971 1.00 90.38 187 LEU A CA 1
ATOM 1483 C C . LEU A 1 187 ? 7.335 13.050 1.668 1.00 90.38 187 LEU A C 1
ATOM 1485 O O . LEU A 1 187 ? 8.236 13.865 1.449 1.00 90.38 187 LEU A O 1
ATOM 1489 N N . SER A 1 188 ? 6.982 12.125 0.771 1.00 90.56 188 SER A N 1
ATOM 1490 C CA . SER A 1 188 ? 7.608 11.984 -0.548 1.00 90.56 188 SER A CA 1
ATOM 1491 C C . SER A 1 188 ? 7.540 13.256 -1.401 1.00 90.56 188 SER A C 1
ATOM 1493 O O . SER A 1 188 ? 8.440 13.506 -2.201 1.00 90.56 188 SER A O 1
ATOM 1495 N N . ASP A 1 189 ? 6.514 14.094 -1.216 1.00 89.75 189 ASP A N 1
ATOM 1496 C CA . ASP A 1 189 ? 6.310 15.326 -1.992 1.00 89.75 189 ASP A CA 1
ATOM 1497 C C . ASP A 1 189 ? 7.258 16.465 -1.580 1.00 89.75 189 ASP A C 1
ATOM 1499 O O . ASP A 1 189 ? 7.350 17.487 -2.267 1.00 89.75 189 ASP A O 1
ATOM 1503 N N . PHE A 1 190 ? 7.969 16.317 -0.457 1.00 89.00 190 PHE A N 1
ATOM 1504 C CA . PHE A 1 190 ? 8.912 17.321 0.037 1.00 89.00 190 PHE A CA 1
ATOM 1505 C C . PHE A 1 190 ? 10.308 17.185 -0.574 1.00 89.00 190 PHE A C 1
ATOM 1507 O O . PHE A 1 190 ? 11.095 18.110 -0.419 1.00 89.00 190 PHE A O 1
ATOM 1514 N N . ASN A 1 191 ? 10.632 16.079 -1.259 1.00 89.75 191 ASN A N 1
ATOM 1515 C CA . ASN A 1 191 ? 11.971 15.812 -1.812 1.00 89.75 191 ASN A CA 1
ATOM 1516 C C . ASN A 1 191 ? 13.106 15.979 -0.779 1.00 89.75 191 ASN A C 1
ATOM 1518 O O . ASN A 1 191 ? 14.169 16.526 -1.084 1.00 89.75 191 ASN A O 1
ATOM 1522 N N . ILE A 1 192 ? 12.873 15.536 0.461 1.00 93.00 192 ILE A N 1
ATOM 1523 C CA . ILE A 1 192 ? 13.859 15.627 1.543 1.00 93.00 192 ILE A CA 1
ATOM 1524 C C . ILE A 1 192 ? 15.137 14.876 1.141 1.00 93.00 192 ILE A C 1
ATOM 1526 O O . ILE A 1 192 ? 15.096 13.704 0.775 1.00 93.00 192 ILE A O 1
ATOM 1530 N N . SER A 1 193 ? 16.284 15.547 1.237 1.00 91.12 193 SER A N 1
ATOM 1531 C CA . SER A 1 193 ? 17.601 14.991 0.903 1.00 91.12 193 SER A CA 1
ATOM 1532 C C . SER A 1 193 ? 18.569 14.981 2.092 1.00 91.12 193 SER A C 1
ATOM 1534 O O . SER A 1 193 ? 19.622 14.342 2.024 1.00 91.12 193 SER A O 1
ATOM 1536 N N . LYS A 1 194 ? 18.237 15.665 3.198 1.00 93.38 194 LYS A N 1
ATOM 1537 C CA . LYS A 1 194 ? 19.105 15.806 4.379 1.00 93.38 194 LYS A CA 1
ATOM 1538 C C . LYS A 1 194 ? 18.303 15.674 5.671 1.00 93.38 194 LYS A C 1
ATOM 1540 O O . LYS A 1 194 ? 17.283 16.339 5.830 1.00 93.38 194 LYS A O 1
ATOM 1545 N N . ILE A 1 195 ? 18.800 14.871 6.612 1.00 95.94 195 ILE A N 1
ATOM 1546 C CA . ILE A 1 195 ? 18.207 14.698 7.944 1.00 95.94 195 ILE A CA 1
ATOM 1547 C C . ILE A 1 195 ? 19.275 15.003 8.990 1.00 95.94 195 ILE A C 1
ATOM 1549 O O . ILE A 1 195 ? 20.348 14.392 8.986 1.00 95.94 195 ILE A O 1
ATOM 1553 N N . PHE A 1 196 ? 18.976 15.946 9.878 1.00 95.75 196 PHE A N 1
ATOM 1554 C CA . PHE A 1 196 ? 19.865 16.360 10.953 1.00 95.75 196 PHE A CA 1
ATOM 1555 C C . PHE A 1 196 ? 19.172 16.305 12.308 1.00 95.75 196 PHE A C 1
ATOM 1557 O O . PHE A 1 196 ? 17.991 16.631 12.421 1.00 95.75 196 PHE A O 1
ATOM 1564 N N . LEU A 1 197 ? 19.935 15.962 13.342 1.00 95.12 197 LEU A N 1
ATOM 1565 C CA . LEU A 1 197 ? 19.525 16.111 14.729 1.00 95.12 197 LEU A CA 1
ATOM 1566 C C . LEU A 1 197 ? 20.475 17.056 15.479 1.00 95.12 197 LEU A C 1
ATOM 1568 O O . LEU A 1 197 ? 21.685 17.077 15.232 1.00 95.12 197 LEU A O 1
ATOM 1572 N N . GLY A 1 198 ? 19.905 17.857 16.380 1.00 89.38 198 GLY A N 1
ATOM 1573 C CA . GLY A 1 198 ? 20.587 18.859 17.209 1.00 89.38 198 GLY A CA 1
ATOM 1574 C C . GLY A 1 198 ? 20.902 20.193 16.515 1.00 89.38 198 GLY A C 1
ATOM 1575 O O . GLY A 1 198 ? 21.139 21.202 17.185 1.00 89.38 198 GLY A O 1
ATOM 1576 N N . CYS A 1 199 ? 20.906 20.240 15.178 1.00 86.31 199 CYS A N 1
ATOM 1577 C CA . CYS A 1 199 ? 21.133 21.475 14.427 1.00 86.31 199 CYS A CA 1
ATOM 1578 C C . CYS A 1 199 ? 20.675 21.361 12.962 1.00 86.31 199 CYS A C 1
ATOM 1580 O O . CYS A 1 199 ? 20.450 20.264 12.463 1.00 86.31 199 CYS A O 1
ATOM 1582 N N . ASN A 1 200 ? 20.601 22.493 12.252 1.00 81.69 200 ASN A N 1
ATOM 1583 C CA . ASN A 1 200 ? 20.764 22.517 10.797 1.00 81.69 200 ASN A CA 1
ATOM 1584 C C . ASN A 1 200 ? 22.034 23.313 10.447 1.00 81.69 200 ASN A C 1
ATOM 1586 O O . ASN A 1 200 ? 22.026 24.539 10.627 1.00 81.69 200 ASN A O 1
ATOM 1590 N N . PRO A 1 201 ? 23.096 22.674 9.915 1.00 75.00 201 PRO A N 1
ATOM 1591 C CA . PRO A 1 201 ? 24.359 23.357 9.633 1.00 75.00 201 PRO A CA 1
ATOM 1592 C C . PRO A 1 201 ? 24.225 24.453 8.563 1.00 75.00 201 PRO A C 1
ATOM 1594 O O . PRO A 1 201 ? 25.031 25.388 8.538 1.00 75.00 201 PRO A O 1
ATOM 1597 N N . GLU A 1 202 ? 23.185 24.385 7.727 1.00 75.81 202 GLU A N 1
ATOM 1598 C CA . GLU A 1 202 ? 22.895 25.354 6.665 1.00 75.81 202 GLU A CA 1
ATOM 1599 C C . GLU A 1 202 ? 22.209 26.631 7.187 1.00 75.81 202 GLU A C 1
ATOM 1601 O O . GLU A 1 202 ? 22.030 27.592 6.441 1.00 75.81 202 GLU A O 1
ATOM 1606 N N . THR A 1 203 ? 21.870 26.691 8.481 1.00 77.62 203 THR A N 1
ATOM 1607 C CA . THR A 1 203 ? 21.237 27.860 9.118 1.00 77.62 203 THR A CA 1
ATOM 1608 C C . THR A 1 203 ? 22.039 28.365 10.325 1.00 77.62 203 THR A C 1
ATOM 1610 O O . THR A 1 203 ? 23.128 27.876 10.645 1.00 77.62 203 THR A O 1
ATOM 1613 N N . SER A 1 204 ? 21.524 29.399 10.997 1.00 78.69 204 SER A N 1
ATOM 1614 C CA . SER A 1 204 ? 22.030 29.896 12.284 1.00 78.69 204 SER A CA 1
ATOM 1615 C C . SER A 1 204 ? 21.363 29.231 13.497 1.00 78.69 204 SER A C 1
ATOM 1617 O O . SER A 1 204 ? 21.651 29.614 14.632 1.00 78.69 204 SER A O 1
ATOM 1619 N N . TYR A 1 205 ? 20.492 28.241 13.279 1.00 83.56 205 TYR A N 1
ATOM 1620 C CA . TYR A 1 205 ? 19.598 27.657 14.280 1.00 83.56 205 TYR A CA 1
ATOM 1621 C C . TYR A 1 205 ? 20.160 26.398 14.969 1.00 83.56 205 TYR A C 1
ATOM 1623 O O . TYR A 1 205 ? 19.464 25.402 15.155 1.00 83.56 205 TYR A O 1
ATOM 1631 N N . SER A 1 206 ? 21.430 26.441 15.375 1.00 85.88 206 SER A N 1
ATOM 1632 C CA . SER A 1 206 ? 22.095 25.356 16.119 1.00 85.88 206 SER A CA 1
ATOM 1633 C C . SER A 1 206 ? 21.867 25.446 17.626 1.00 85.88 206 SER A C 1
ATOM 1635 O O . SER A 1 206 ? 21.726 26.551 18.145 1.00 85.88 206 SER A O 1
ATOM 1637 N N . MET A 1 207 ? 21.838 24.307 18.313 1.00 89.50 207 MET A N 1
ATOM 1638 C CA . MET A 1 207 ? 21.545 24.198 19.745 1.00 89.50 207 MET A CA 1
ATOM 1639 C C . MET A 1 207 ? 22.697 23.506 20.475 1.00 89.50 207 MET A C 1
ATOM 1641 O O . MET A 1 207 ? 23.378 22.688 19.866 1.00 89.50 207 MET A O 1
ATOM 1645 N N . SER A 1 208 ? 22.902 23.801 21.758 1.00 93.62 208 SER A N 1
ATOM 1646 C CA . SER A 1 208 ? 23.714 22.960 22.641 1.00 93.62 208 SER A CA 1
ATOM 1647 C C . SER A 1 208 ? 22.796 21.971 23.348 1.00 93.62 208 SER A C 1
ATOM 1649 O O . SER A 1 208 ? 21.718 22.337 23.826 1.00 93.62 208 SER A O 1
ATOM 1651 N N . GLY A 1 209 ? 23.189 20.704 23.398 1.00 95.44 209 GLY A N 1
ATOM 1652 C CA . GLY A 1 209 ? 22.344 19.673 23.981 1.00 95.44 209 GLY A CA 1
ATOM 1653 C C . GLY A 1 209 ? 22.874 18.261 23.812 1.00 95.44 209 GLY A C 1
ATOM 1654 O O . GLY A 1 209 ? 24.013 18.035 23.390 1.00 95.44 209 GLY A O 1
ATOM 1655 N N . ARG A 1 210 ? 22.010 17.310 24.167 1.00 97.00 210 ARG A N 1
ATOM 1656 C CA . ARG A 1 210 ? 22.274 15.874 24.083 1.00 97.00 210 ARG A CA 1
ATOM 1657 C C . ARG A 1 210 ? 21.119 15.138 23.423 1.00 97.00 210 ARG A C 1
ATOM 1659 O O . ARG A 1 210 ? 19.965 15.529 23.592 1.00 97.00 210 ARG A O 1
ATOM 1666 N N . ILE A 1 211 ? 21.445 14.085 22.679 1.00 97.25 211 ILE A N 1
ATOM 1667 C CA . ILE A 1 211 ? 20.485 13.166 22.059 1.00 97.25 211 ILE A CA 1
ATOM 1668 C C . ILE A 1 211 ? 20.907 11.729 22.336 1.00 97.25 211 ILE A C 1
ATOM 1670 O O . ILE A 1 211 ? 22.101 11.425 22.382 1.00 97.25 211 ILE A O 1
ATOM 1674 N N . ASP A 1 212 ? 19.915 10.865 22.502 1.00 97.12 212 ASP A N 1
ATOM 1675 C CA . ASP A 1 212 ? 20.101 9.442 22.742 1.00 97.12 212 ASP A CA 1
ATOM 1676 C C . ASP A 1 212 ? 19.006 8.598 22.063 1.00 97.12 212 ASP A C 1
ATOM 1678 O O . ASP A 1 212 ? 17.951 9.129 21.705 1.00 97.12 212 ASP A O 1
ATOM 1682 N N . ASN A 1 213 ? 19.268 7.300 21.881 1.00 95.75 213 ASN A N 1
ATOM 1683 C CA . ASN A 1 213 ? 18.342 6.285 21.366 1.00 95.75 213 ASN A CA 1
ATOM 1684 C C . ASN A 1 213 ? 17.536 6.735 20.138 1.00 95.75 213 ASN A C 1
ATOM 1686 O O . ASN A 1 213 ? 16.305 6.713 20.135 1.00 95.75 213 ASN A O 1
ATOM 1690 N N . VAL A 1 214 ? 18.235 7.134 19.072 1.00 97.94 214 VAL A N 1
ATOM 1691 C CA . VAL A 1 214 ? 17.591 7.486 17.803 1.00 97.94 214 VAL A CA 1
ATOM 1692 C C . VAL A 1 214 ? 17.162 6.205 17.094 1.00 97.94 214 VAL A C 1
ATOM 1694 O O . VAL A 1 214 ? 17.997 5.430 16.625 1.00 97.94 214 VAL A O 1
ATOM 1697 N N . LYS A 1 215 ? 15.851 6.000 16.994 1.00 97.50 215 LYS A N 1
ATOM 1698 C CA . LYS A 1 215 ? 15.226 4.868 16.314 1.00 97.50 215 LYS A CA 1
ATOM 1699 C C . LYS A 1 215 ? 14.362 5.358 15.163 1.00 97.50 215 LYS A C 1
ATOM 1701 O O . LYS A 1 215 ? 13.595 6.309 15.311 1.00 97.50 215 LYS A O 1
ATOM 1706 N N . ILE A 1 216 ? 14.476 4.697 14.015 1.00 97.31 216 ILE A N 1
ATOM 1707 C CA . ILE A 1 216 ? 13.649 4.995 12.841 1.00 97.31 216 ILE A CA 1
ATOM 1708 C C . ILE A 1 216 ? 12.971 3.716 12.375 1.00 97.31 216 ILE A C 1
ATOM 1710 O O . ILE A 1 216 ? 13.621 2.675 12.278 1.00 97.31 216 ILE A O 1
ATOM 1714 N N . TYR A 1 217 ? 11.684 3.812 12.060 1.00 94.31 217 TYR A N 1
ATOM 1715 C CA . TYR A 1 217 ? 10.865 2.719 11.550 1.00 94.31 217 TYR A CA 1
ATOM 1716 C C . TYR A 1 217 ? 10.251 3.117 10.210 1.00 94.31 217 TYR A C 1
ATOM 1718 O O . TYR A 1 217 ? 9.738 4.224 10.082 1.00 94.31 217 TYR A O 1
ATOM 1726 N N . HIS A 1 218 ? 10.233 2.204 9.237 1.00 89.06 218 HIS A N 1
ATOM 1727 C CA . HIS A 1 218 ? 9.393 2.298 8.027 1.00 89.06 218 HIS A CA 1
ATOM 1728 C C . HIS A 1 218 ? 7.984 1.774 8.320 1.00 89.06 218 HIS A C 1
ATOM 1730 O O . HIS A 1 218 ? 7.452 0.900 7.640 1.00 89.06 218 HIS A O 1
ATOM 1736 N N . THR A 1 219 ? 7.435 2.230 9.436 1.00 83.94 219 THR A N 1
ATOM 1737 C CA . THR A 1 219 ? 6.105 1.893 9.926 1.00 83.94 219 THR A CA 1
ATOM 1738 C C . THR A 1 219 ? 5.626 3.090 10.730 1.00 83.94 219 THR A C 1
ATOM 1740 O O . THR A 1 219 ? 6.382 3.624 11.554 1.00 83.94 219 THR A O 1
ATOM 1743 N N . ALA A 1 220 ? 4.395 3.521 10.488 1.00 84.50 220 ALA A N 1
ATOM 1744 C CA . ALA A 1 220 ? 3.723 4.465 11.355 1.00 84.50 220 ALA A CA 1
ATOM 1745 C C . ALA A 1 220 ? 3.345 3.736 12.656 1.00 84.50 220 ALA A C 1
ATOM 1747 O O . ALA A 1 220 ? 2.491 2.852 12.673 1.00 84.50 220 ALA A O 1
ATOM 1748 N N . LEU A 1 221 ? 4.094 3.999 13.731 1.00 83.69 221 LEU A N 1
ATOM 1749 C CA . LEU A 1 221 ? 3.905 3.314 15.005 1.00 83.69 221 LEU A CA 1
ATOM 1750 C C . LEU A 1 221 ? 2.661 3.853 15.707 1.00 83.69 221 LEU A C 1
ATOM 1752 O O . LEU A 1 221 ? 2.441 5.063 15.781 1.00 83.69 221 LEU A O 1
ATOM 1756 N N . VAL A 1 222 ? 1.891 2.941 16.290 1.00 73.75 222 VAL A N 1
ATOM 1757 C CA . VAL A 1 222 ? 0.691 3.271 17.068 1.00 73.75 222 VAL A CA 1
ATOM 1758 C C . VAL A 1 222 ? 1.040 3.725 18.491 1.00 73.75 222 VAL A C 1
ATOM 1760 O O . VAL A 1 222 ? 2.144 3.500 18.989 1.00 73.75 222 VAL A O 1
ATOM 1763 N N . ALA A 1 223 ? 0.091 4.362 19.183 1.00 77.69 223 ALA A N 1
ATOM 1764 C CA . ALA A 1 223 ? 0.339 5.027 20.466 1.00 77.69 223 ALA A CA 1
ATOM 1765 C C . ALA A 1 223 ? 0.961 4.114 21.540 1.00 77.69 223 ALA A C 1
ATOM 1767 O O . ALA A 1 223 ? 1.901 4.525 22.219 1.00 77.69 223 ALA A O 1
ATOM 1768 N N . ASN A 1 224 ? 0.510 2.860 21.673 1.00 76.81 224 ASN A N 1
ATOM 1769 C CA . ASN A 1 224 ? 1.079 1.932 22.659 1.00 76.81 224 ASN A CA 1
ATOM 1770 C C . ASN A 1 224 ? 2.553 1.590 22.362 1.00 76.81 224 ASN A C 1
ATOM 1772 O O . ASN A 1 224 ? 3.350 1.420 23.285 1.00 76.81 224 ASN A O 1
ATOM 1776 N N . GLN A 1 225 ? 2.933 1.551 21.085 1.00 85.31 225 GLN A N 1
ATOM 1777 C CA . GLN A 1 225 ? 4.317 1.386 20.652 1.00 85.31 225 GLN A CA 1
ATOM 1778 C C . GLN A 1 225 ? 5.144 2.645 20.935 1.00 85.31 225 GLN A C 1
ATOM 1780 O O . GLN A 1 225 ? 6.278 2.536 21.398 1.00 85.31 225 GLN A O 1
ATOM 1785 N N . ILE A 1 226 ? 4.574 3.841 20.755 1.00 92.75 226 ILE A N 1
ATOM 1786 C CA . ILE A 1 226 ? 5.236 5.104 21.118 1.00 92.75 226 ILE A CA 1
ATOM 1787 C C . ILE A 1 226 ? 5.478 5.206 22.634 1.00 92.75 226 ILE A C 1
ATOM 1789 O O . ILE A 1 226 ? 6.563 5.616 23.048 1.00 92.75 226 ILE A O 1
ATOM 1793 N N . VAL A 1 227 ? 4.522 4.777 23.466 1.00 85.38 227 VAL A N 1
ATOM 1794 C CA . VAL A 1 227 ? 4.677 4.707 24.933 1.00 85.38 227 VAL A CA 1
ATOM 1795 C C . VAL A 1 227 ? 5.782 3.732 25.341 1.00 85.38 227 VAL A C 1
ATOM 1797 O O . VAL A 1 227 ? 6.534 4.017 26.270 1.00 85.38 227 VAL A O 1
ATOM 1800 N N . ALA A 1 228 ? 5.910 2.591 24.660 1.00 88.25 228 ALA A N 1
ATOM 1801 C CA . ALA A 1 228 ? 7.011 1.665 24.918 1.00 88.25 228 ALA A CA 1
ATOM 1802 C C . ALA A 1 228 ? 8.366 2.309 24.582 1.00 88.25 228 ALA A C 1
ATOM 1804 O O . ALA A 1 228 ? 9.296 2.259 25.387 1.00 88.25 228 ALA A O 1
ATOM 1805 N N . LEU A 1 229 ? 8.463 3.014 23.446 1.00 95.75 229 LEU A N 1
ATOM 1806 C CA . LEU A 1 229 ? 9.678 3.752 23.088 1.00 95.75 229 LEU A CA 1
ATOM 1807 C C . LEU A 1 229 ? 10.024 4.858 24.090 1.00 95.75 229 LEU A C 1
ATOM 1809 O O . LEU A 1 229 ? 11.206 5.061 24.360 1.00 95.75 229 LEU A O 1
ATOM 1813 N N . SER A 1 230 ? 9.034 5.541 24.676 1.00 96.00 230 SER A N 1
ATOM 1814 C CA . SER A 1 230 ? 9.290 6.599 25.665 1.00 96.00 230 SER A CA 1
ATOM 1815 C C . SER A 1 230 ? 9.861 6.089 26.988 1.00 96.00 230 SER A C 1
ATOM 1817 O O . SER A 1 230 ? 10.432 6.865 27.756 1.00 96.00 230 SER A O 1
ATOM 1819 N N . LYS A 1 231 ? 9.763 4.779 27.226 1.00 93.50 231 LYS A N 1
ATOM 1820 C CA . LYS A 1 231 ? 10.286 4.078 28.403 1.00 93.50 231 LYS A CA 1
ATOM 1821 C C . LYS A 1 231 ? 11.503 3.202 28.098 1.00 93.50 231 LYS A C 1
ATOM 1823 O O . LYS A 1 231 ? 11.962 2.495 28.989 1.00 93.50 231 LYS A O 1
ATOM 1828 N N . ASP A 1 232 ? 12.021 3.245 26.865 1.00 90.69 232 ASP A N 1
ATOM 1829 C CA . ASP A 1 232 ? 13.052 2.323 26.363 1.00 90.69 232 ASP A CA 1
ATOM 1830 C C . ASP A 1 232 ? 12.672 0.832 26.485 1.00 90.69 232 ASP A C 1
ATOM 1832 O O . ASP A 1 232 ? 13.523 -0.038 26.672 1.00 90.69 232 ASP A O 1
ATOM 1836 N N . GLU A 1 233 ? 11.383 0.522 26.356 1.00 89.62 233 GLU A N 1
ATOM 1837 C CA . GLU A 1 233 ? 10.852 -0.840 26.390 1.00 89.62 233 GLU A CA 1
ATOM 1838 C C . GLU A 1 233 ? 10.802 -1.463 24.980 1.00 89.62 233 GLU A C 1
ATOM 1840 O O . GLU A 1 233 ? 10.886 -0.781 23.952 1.00 89.62 233 GLU A O 1
ATOM 1845 N N . GLU A 1 234 ? 10.691 -2.793 24.922 1.00 84.12 234 GLU A N 1
ATOM 1846 C CA . GLU A 1 234 ? 10.460 -3.514 23.666 1.00 84.12 234 GLU A CA 1
ATOM 1847 C C . GLU A 1 234 ? 9.078 -3.157 23.099 1.00 84.12 234 GLU A C 1
ATOM 1849 O O . GLU A 1 234 ? 8.123 -2.956 23.853 1.00 84.12 234 GLU A O 1
ATOM 1854 N N . LEU A 1 235 ? 8.964 -3.072 21.769 1.00 81.81 235 LEU A N 1
ATOM 1855 C CA . LEU A 1 235 ? 7.696 -2.726 21.136 1.00 81.81 235 LEU A CA 1
ATOM 1856 C C . LEU A 1 235 ? 6.644 -3.816 21.398 1.00 81.81 235 LEU A C 1
ATOM 1858 O O . LEU A 1 235 ? 6.869 -4.969 21.022 1.00 81.81 235 LEU A O 1
ATOM 1862 N N . PRO A 1 236 ? 5.482 -3.474 21.983 1.00 76.56 236 PRO A N 1
ATOM 1863 C CA . PRO A 1 236 ? 4.353 -4.386 22.033 1.00 76.56 236 PRO A CA 1
ATOM 1864 C C . PRO A 1 236 ? 3.759 -4.579 20.631 1.00 76.56 236 PRO A C 1
ATOM 1866 O O . PRO A 1 236 ? 4.013 -3.798 19.703 1.00 76.56 236 PRO A O 1
ATOM 1869 N N . GLU A 1 237 ? 2.907 -5.595 20.494 1.00 66.19 237 GLU A N 1
ATOM 1870 C CA . GLU A 1 237 ? 2.020 -5.707 19.333 1.00 66.19 237 GLU A CA 1
ATOM 1871 C C . GLU A 1 237 ? 1.226 -4.401 19.154 1.00 66.19 237 GLU A C 1
ATOM 1873 O O . GLU A 1 237 ? 0.793 -3.805 20.152 1.00 66.19 237 GLU A O 1
ATOM 1878 N N . PRO A 1 238 ? 1.053 -3.921 17.910 1.00 55.53 238 PRO A N 1
ATOM 1879 C CA . PRO A 1 238 ? 0.322 -2.692 17.665 1.00 55.53 238 PRO A CA 1
ATOM 1880 C C . PRO A 1 238 ? -1.129 -2.859 18.126 1.00 55.53 238 PRO A C 1
ATOM 1882 O O . PRO A 1 238 ? -1.819 -3.792 17.716 1.00 55.53 238 PRO A O 1
ATOM 1885 N N . SER A 1 239 ? -1.614 -1.949 18.974 1.00 54.75 239 SER A N 1
ATOM 1886 C CA . SER A 1 239 ? -3.055 -1.830 19.198 1.00 54.75 239 SER A CA 1
ATOM 1887 C C . SER A 1 239 ? -3.715 -1.394 17.886 1.00 54.75 239 SER A C 1
ATOM 1889 O O . SER A 1 239 ? -3.261 -0.429 17.270 1.00 54.75 239 SER A O 1
ATOM 1891 N N . VAL A 1 240 ? -4.756 -2.095 17.438 1.00 43.47 240 VAL A N 1
ATOM 1892 C CA . VAL A 1 240 ? -5.397 -1.847 16.137 1.00 43.47 240 VAL A CA 1
ATOM 1893 C C . VAL A 1 240 ? -6.132 -0.498 16.133 1.00 43.47 240 VAL A C 1
ATOM 1895 O O . VAL A 1 240 ? -7.259 -0.435 16.610 1.00 43.47 240 VAL A O 1
ATOM 1898 N N . SER A 1 241 ? -5.496 0.548 15.589 1.00 38.84 241 SER A N 1
ATOM 1899 C CA . SER A 1 241 ? -6.064 1.494 14.600 1.00 38.84 241 SER A CA 1
ATOM 1900 C C . SER A 1 241 ? -5.115 2.678 14.352 1.00 38.84 241 SER A C 1
ATOM 1902 O O . SER A 1 241 ? -4.817 3.451 15.267 1.00 38.84 241 SER A O 1
ATOM 1904 N N . GLU A 1 242 ? -4.704 2.886 13.100 1.00 38.41 242 GLU A N 1
ATOM 1905 C CA . GLU A 1 242 ? -4.387 4.227 12.615 1.00 38.41 242 GLU A CA 1
ATOM 1906 C C . GLU A 1 242 ? -5.674 4.829 12.069 1.00 38.41 242 GLU A C 1
ATOM 1908 O O . GLU A 1 242 ? -6.137 4.365 11.042 1.00 38.41 242 GLU A O 1
ATOM 1913 N N . GLU A 1 243 ? -6.242 5.800 12.785 1.00 38.56 243 GLU A N 1
ATOM 1914 C CA . GLU A 1 243 ? -7.092 6.912 12.322 1.00 38.56 243 GLU A CA 1
ATOM 1915 C C . GLU A 1 243 ? -8.056 7.308 13.450 1.00 38.56 243 GLU A C 1
ATOM 1917 O O . GLU A 1 243 ? -9.056 6.643 13.663 1.00 38.56 243 GLU A O 1
ATOM 1922 N N . GLY A 1 244 ? -7.706 8.387 14.167 1.00 40.91 244 GLY A N 1
ATOM 1923 C CA . GLY A 1 244 ? -8.542 9.075 15.160 1.00 40.91 244 GLY A CA 1
ATOM 1924 C C . GLY A 1 244 ? -8.815 8.273 16.429 1.00 40.91 244 GLY A C 1
ATOM 1925 O O . GLY A 1 244 ? -9.606 7.352 16.386 1.00 40.91 244 GLY A O 1
ATOM 1926 N N . GLU A 1 245 ? -8.158 8.631 17.541 1.00 45.94 245 GLU A N 1
ATOM 1927 C CA . GLU A 1 245 ? -8.459 8.144 18.902 1.00 45.94 245 GLU A CA 1
ATOM 1928 C C . GLU A 1 245 ? -8.955 6.688 18.964 1.00 45.94 245 GLU A C 1
ATOM 1930 O O . GLU A 1 245 ? -10.156 6.435 18.921 1.00 45.94 245 GLU A O 1
ATOM 1935 N N . THR A 1 246 ? -8.030 5.723 19.104 1.00 53.97 246 THR A N 1
ATOM 1936 C CA . THR A 1 246 ? -8.398 4.318 19.348 1.00 53.97 246 THR A CA 1
ATOM 1937 C C . THR A 1 246 ? -9.537 4.264 20.358 1.00 53.97 246 THR A C 1
ATOM 1939 O O . THR A 1 246 ? -9.425 4.890 21.424 1.00 53.97 246 THR A O 1
ATOM 1942 N N . ALA A 1 247 ? -10.582 3.491 20.051 1.00 67.81 247 ALA A N 1
ATOM 1943 C CA . ALA A 1 247 ? -11.561 3.100 21.050 1.00 67.81 247 ALA A CA 1
ATOM 1944 C C . ALA A 1 247 ? -10.809 2.743 22.341 1.00 67.81 247 ALA A C 1
ATOM 1946 O O . ALA A 1 247 ? -9.801 2.056 22.318 1.00 67.81 247 ALA A O 1
ATOM 1947 N N . TYR A 1 248 ? -11.226 3.264 23.482 1.00 82.75 248 TYR A N 1
ATOM 1948 C CA . TYR A 1 248 ? -10.687 2.880 24.776 1.00 82.75 248 TYR A CA 1
ATOM 1949 C C . TYR A 1 248 ? -10.776 1.366 25.011 1.00 82.75 248 TYR A C 1
ATOM 1951 O O . TYR A 1 248 ? -9.906 0.809 25.668 1.00 82.75 248 TYR A O 1
ATOM 1959 N N . ALA A 1 249 ? -11.790 0.695 24.472 1.00 88.62 249 ALA A N 1
ATOM 1960 C CA . ALA A 1 249 ? -11.878 -0.761 24.451 1.00 88.62 249 ALA A CA 1
ATOM 1961 C C . ALA A 1 249 ? -12.491 -1.229 23.132 1.00 88.62 249 ALA A C 1
ATOM 1963 O O . ALA A 1 249 ? -13.357 -0.539 22.583 1.00 88.62 249 ALA A O 1
ATOM 1964 N N . ARG A 1 250 ? -12.068 -2.403 22.655 1.00 91.38 250 ARG A N 1
ATOM 1965 C CA . ARG A 1 250 ? -12.557 -3.006 21.411 1.00 91.38 250 ARG A CA 1
ATOM 1966 C C . ARG A 1 250 ? -12.738 -4.510 21.563 1.00 91.38 250 ARG A C 1
ATOM 1968 O O . ARG A 1 250 ? -11.863 -5.198 22.070 1.00 91.38 250 ARG A O 1
ATOM 1975 N N . PHE A 1 251 ? -13.853 -5.023 21.064 1.00 93.69 251 PHE A N 1
ATOM 1976 C CA . PHE A 1 251 ? -14.137 -6.450 20.984 1.00 93.69 251 PHE A CA 1
ATOM 1977 C C . PHE A 1 251 ? -14.416 -6.802 19.519 1.00 93.69 251 PHE A C 1
ATOM 1979 O O . PHE A 1 251 ? -15.568 -6.774 19.088 1.00 93.69 251 PHE A O 1
ATOM 1986 N N . SER A 1 252 ? -13.357 -7.113 18.763 1.00 90.50 252 SER A N 1
ATOM 1987 C CA . SER A 1 252 ? -13.445 -7.616 17.376 1.00 90.50 252 SER A CA 1
ATOM 1988 C C . SER A 1 252 ? -13.822 -9.094 17.304 1.00 90.50 252 SER A C 1
ATOM 1990 O O . SER A 1 252 ? -14.122 -9.633 16.250 1.00 90.50 252 SER A O 1
ATOM 1992 N N . PHE A 1 253 ? -13.701 -9.794 18.433 1.00 91.31 253 PHE A N 1
ATOM 1993 C CA . PHE A 1 253 ? -13.845 -11.238 18.545 1.00 91.31 253 PHE A CA 1
ATOM 1994 C C . PHE A 1 253 ? -12.873 -12.068 17.695 1.00 91.31 253 PHE A C 1
ATOM 1996 O O . PHE A 1 253 ? -12.969 -13.294 17.690 1.00 91.31 253 PHE A O 1
ATOM 2003 N N . GLU A 1 254 ? -11.863 -11.483 17.050 1.00 85.12 254 GLU A N 1
ATOM 2004 C CA . GLU A 1 254 ? -10.873 -12.233 16.265 1.00 85.12 254 GLU A CA 1
ATOM 2005 C C . GLU A 1 254 ? -9.876 -13.014 17.134 1.00 85.12 254 GLU A C 1
ATOM 2007 O O . GLU A 1 254 ? -9.342 -14.045 16.712 1.00 85.12 254 GLU A O 1
ATOM 2012 N N . THR A 1 255 ? -9.694 -12.601 18.388 1.00 79.94 255 THR A N 1
ATOM 2013 C CA . THR A 1 255 ? -8.751 -13.236 19.322 1.00 79.94 255 THR A CA 1
ATOM 2014 C C . THR A 1 255 ? -9.434 -13.979 20.475 1.00 79.94 255 THR A C 1
ATOM 2016 O O . THR A 1 255 ? -8.872 -14.937 21.012 1.00 79.94 255 THR A O 1
ATOM 2019 N N . GLY A 1 256 ? -10.669 -13.609 20.825 1.00 91.38 256 GLY A N 1
ATOM 2020 C CA . GLY A 1 256 ? -11.387 -14.163 21.973 1.00 91.38 256 GLY A CA 1
ATOM 2021 C C . GLY A 1 256 ? -12.755 -13.517 22.186 1.00 91.38 256 GLY A C 1
ATOM 2022 O O . GLY A 1 256 ? -13.319 -12.951 21.263 1.00 91.38 256 GLY A O 1
ATOM 2023 N N . LEU A 1 257 ? -13.306 -13.635 23.396 1.00 93.44 257 LEU A N 1
ATOM 2024 C CA . LEU A 1 257 ? -14.499 -12.887 23.841 1.00 93.44 257 LEU A CA 1
ATOM 2025 C C . LEU A 1 257 ? -14.123 -11.739 24.797 1.00 93.44 257 LEU A C 1
ATOM 2027 O O . LEU A 1 257 ? -14.973 -11.232 25.524 1.00 93.44 257 LEU A O 1
ATOM 2031 N N . GLU A 1 258 ? -12.839 -11.395 24.836 1.00 93.50 258 GLU A N 1
ATOM 2032 C CA . GLU A 1 258 ? -12.250 -10.399 25.728 1.00 93.50 258 GLU A CA 1
ATOM 2033 C C . GLU A 1 258 ? -11.984 -9.096 24.964 1.00 93.50 258 GLU A C 1
ATOM 2035 O O . GLU A 1 258 ? -12.045 -9.075 23.736 1.00 93.50 258 GLU A O 1
ATOM 2040 N N . ASP A 1 259 ? -11.701 -8.018 25.696 1.00 90.81 259 ASP A N 1
ATOM 2041 C CA . ASP A 1 259 ? -11.276 -6.745 25.113 1.00 90.81 259 ASP A CA 1
ATOM 2042 C C . ASP A 1 259 ? -9.887 -6.917 24.485 1.00 90.81 259 ASP A C 1
ATOM 2044 O O . ASP A 1 259 ? -8.914 -7.210 25.189 1.00 90.81 259 ASP A O 1
ATOM 2048 N N . ASP A 1 260 ? -9.783 -6.699 23.175 1.00 82.62 260 ASP A N 1
ATOM 2049 C CA . ASP A 1 260 ? -8.534 -6.779 22.414 1.00 82.62 260 ASP A CA 1
ATOM 2050 C C . ASP A 1 260 ? -7.484 -5.799 22.963 1.00 82.62 260 ASP A C 1
ATOM 2052 O O . ASP A 1 260 ? -6.277 -6.043 22.877 1.00 82.62 260 ASP A O 1
ATOM 2056 N N . MET A 1 261 ? -7.944 -4.707 23.581 1.00 82.50 261 MET A N 1
ATOM 2057 C CA . MET A 1 261 ? -7.106 -3.656 24.154 1.00 82.50 261 MET A CA 1
ATOM 2058 C C . MET A 1 261 ? -6.811 -3.852 25.640 1.00 82.50 261 MET A C 1
ATOM 2060 O O . MET A 1 261 ? -5.947 -3.166 26.185 1.00 82.50 261 MET A O 1
ATOM 2064 N N . LYS A 1 262 ? -7.473 -4.821 26.285 1.00 86.62 262 LYS A N 1
ATOM 2065 C CA . LYS A 1 262 ? -7.278 -5.201 27.696 1.00 86.62 262 LYS A CA 1
ATOM 2066 C C . LYS A 1 262 ? -7.451 -4.047 28.688 1.00 86.62 262 LYS A C 1
ATOM 2068 O O . LYS A 1 262 ? -6.852 -4.055 29.764 1.00 86.62 262 LYS A O 1
ATOM 2073 N N . ASN A 1 263 ? -8.273 -3.069 28.338 1.00 84.75 263 ASN A N 1
ATOM 2074 C CA . ASN A 1 263 ? -8.609 -1.930 29.180 1.00 84.75 263 ASN A CA 1
ATOM 2075 C C . ASN A 1 263 ? -9.863 -2.192 30.019 1.00 84.75 263 ASN A C 1
ATOM 2077 O O . ASN A 1 263 ? -10.027 -1.584 31.078 1.00 84.75 263 ASN A O 1
ATOM 2081 N N . ILE A 1 264 ? -10.733 -3.103 29.572 1.00 90.31 264 ILE A N 1
ATOM 2082 C CA . ILE A 1 264 ? -11.973 -3.467 30.257 1.00 90.31 264 ILE A CA 1
ATOM 2083 C C . ILE A 1 264 ? -12.007 -4.961 30.569 1.00 90.31 264 ILE A C 1
ATOM 2085 O O . ILE A 1 264 ? -11.875 -5.814 29.691 1.00 90.31 264 ILE A O 1
ATOM 2089 N N . GLU A 1 265 ? -12.265 -5.289 31.837 1.00 93.94 265 GLU A N 1
ATOM 2090 C CA . GLU A 1 265 ? -12.589 -6.658 32.223 1.00 93.94 265 GLU A CA 1
ATOM 2091 C C . GLU A 1 265 ? -13.960 -7.046 31.665 1.00 93.94 265 GLU A C 1
ATOM 2093 O O . GLU A 1 265 ? -14.952 -6.324 31.810 1.00 93.94 265 GLU A O 1
ATOM 2098 N N . SER A 1 266 ? -14.031 -8.223 31.051 1.00 93.81 266 SER A N 1
ATOM 2099 C CA . SER A 1 266 ? -15.278 -8.779 30.543 1.00 93.81 266 SER A CA 1
ATOM 2100 C C . SER A 1 266 ? -15.484 -10.208 31.027 1.00 93.81 266 SER A C 1
ATOM 2102 O O . SER A 1 266 ? -14.550 -10.916 31.398 1.00 93.81 266 SER A O 1
ATOM 2104 N N . SER A 1 267 ? -16.742 -10.632 31.068 1.00 94.75 267 SER A N 1
ATOM 2105 C CA . SER A 1 267 ? -17.105 -12.011 31.381 1.00 94.75 267 SER A CA 1
ATOM 2106 C C . SER A 1 267 ? -18.209 -12.485 30.456 1.00 94.75 267 SER A C 1
ATOM 2108 O O . SER A 1 267 ? -19.060 -11.703 30.029 1.00 94.75 267 SER A O 1
ATOM 2110 N N . SER A 1 268 ? -18.192 -13.777 30.149 1.00 93.81 268 SER A N 1
ATOM 2111 C CA . SER A 1 268 ? -19.189 -14.411 29.301 1.00 93.81 268 SER A CA 1
ATOM 2112 C C . SER A 1 268 ? -19.724 -15.691 29.940 1.00 93.81 268 SER A C 1
ATOM 2114 O O . SER A 1 268 ? -19.001 -16.474 30.555 1.00 93.81 268 SER A O 1
ATOM 2116 N N . LEU A 1 269 ? -21.027 -15.897 29.795 1.00 94.81 269 LEU A N 1
ATOM 2117 C CA . LEU A 1 269 ? -21.762 -17.093 30.173 1.00 94.81 269 LEU A CA 1
ATOM 2118 C C . LEU A 1 269 ? -22.568 -17.528 28.954 1.00 94.81 269 LEU A C 1
ATOM 2120 O O . LEU A 1 269 ? -23.370 -16.751 28.448 1.00 94.81 269 LEU A O 1
ATOM 2124 N N . ASN A 1 270 ? -22.352 -18.757 28.484 1.00 93.88 270 ASN A N 1
ATOM 2125 C CA . ASN A 1 270 ? -23.050 -19.342 27.331 1.00 93.88 270 ASN A CA 1
ATOM 2126 C C . ASN A 1 270 ? -22.998 -18.485 26.046 1.00 93.88 270 ASN A C 1
ATOM 2128 O O . ASN A 1 270 ? -23.883 -18.597 25.203 1.00 93.88 270 ASN A O 1
ATOM 2132 N N . VAL A 1 271 ? -21.982 -17.633 25.884 1.00 95.06 271 VAL A N 1
ATOM 2133 C CA . VAL A 1 271 ? -21.707 -16.904 24.634 1.00 95.06 271 VAL A CA 1
ATOM 2134 C C . VAL A 1 271 ? -20.775 -17.761 23.791 1.00 95.06 271 VAL A C 1
ATOM 2136 O O . VAL A 1 271 ? -19.740 -18.213 24.282 1.00 95.06 271 VAL A O 1
ATOM 2139 N N . GLU A 1 272 ? -21.139 -18.011 22.537 1.00 94.62 272 GLU A N 1
ATOM 2140 C CA . GLU A 1 272 ? -20.317 -18.812 21.630 1.00 94.62 272 GLU A CA 1
ATOM 2141 C C . GLU A 1 272 ? -19.598 -17.917 20.625 1.00 94.62 272 GLU A C 1
ATOM 2143 O O . GLU A 1 272 ? -20.206 -17.066 19.987 1.00 94.62 272 GLU A O 1
ATOM 2148 N N . ARG A 1 273 ? -18.296 -18.131 20.451 1.00 95.31 273 ARG A N 1
ATOM 2149 C CA . ARG A 1 273 ? -17.516 -17.465 19.411 1.00 95.31 273 ARG A CA 1
ATOM 2150 C C . ARG A 1 273 ? -17.622 -18.262 18.113 1.00 95.31 273 ARG A C 1
ATOM 2152 O O . ARG A 1 273 ? -17.036 -19.340 18.003 1.00 95.31 273 ARG A O 1
ATOM 2159 N N . THR A 1 274 ? -18.347 -17.735 17.134 1.00 92.69 274 THR A N 1
ATOM 2160 C CA . THR A 1 274 ? -18.700 -18.447 15.896 1.00 92.69 274 THR A CA 1
ATOM 2161 C C . THR A 1 274 ? -18.084 -17.769 14.683 1.00 92.69 274 THR A C 1
ATOM 2163 O O . THR A 1 274 ? -18.037 -16.548 14.614 1.00 92.69 274 THR A O 1
ATOM 2166 N N . LYS A 1 275 ? -17.627 -18.545 13.695 1.00 88.81 275 LYS A N 1
ATOM 2167 C CA . LYS A 1 275 ? -17.136 -17.984 12.432 1.00 88.81 275 LYS A CA 1
ATOM 2168 C C . LYS A 1 275 ? -18.304 -17.646 11.500 1.00 88.81 275 LYS A C 1
ATOM 2170 O O . LYS A 1 275 ? -19.010 -18.540 11.040 1.00 88.81 275 LYS A O 1
ATOM 2175 N N . ASN A 1 276 ? -18.486 -16.365 11.215 1.00 88.31 276 ASN A N 1
ATOM 2176 C CA . ASN A 1 276 ? -19.390 -15.817 10.220 1.00 88.31 276 ASN A CA 1
ATOM 2177 C C . ASN A 1 276 ? -18.725 -15.777 8.830 1.00 88.31 276 ASN A C 1
ATOM 2179 O O . ASN A 1 276 ? -17.516 -15.601 8.692 1.00 88.31 276 ASN A O 1
ATOM 2183 N N . ASN A 1 277 ? -19.527 -15.936 7.777 1.00 77.62 277 ASN A N 1
ATOM 2184 C CA . ASN A 1 277 ? -19.023 -15.966 6.401 1.00 77.62 277 ASN A CA 1
ATOM 2185 C C . ASN A 1 277 ? -18.614 -14.585 5.864 1.00 77.62 277 ASN A C 1
ATOM 2187 O O . ASN A 1 277 ? -17.900 -14.526 4.868 1.00 77.62 277 ASN A O 1
ATOM 2191 N N . VAL A 1 278 ? -19.077 -13.504 6.497 1.00 76.88 278 VAL A N 1
ATOM 2192 C CA . VAL A 1 278 ? -18.817 -12.115 6.096 1.00 76.88 278 VAL A CA 1
ATOM 2193 C C . VAL A 1 278 ? -17.779 -11.460 7.009 1.00 76.88 278 VAL A C 1
ATOM 2195 O O . VAL A 1 278 ? -16.850 -10.846 6.502 1.00 76.88 278 VAL A O 1
ATOM 2198 N N . ARG A 1 279 ? -17.904 -11.612 8.336 1.00 77.06 279 ARG A N 1
ATOM 2199 C CA . ARG A 1 279 ? -17.158 -10.803 9.327 1.00 77.06 279 ARG A CA 1
ATOM 2200 C C . ARG A 1 279 ? -16.133 -11.557 10.175 1.00 77.06 279 ARG A C 1
ATOM 2202 O O . ARG A 1 279 ? -15.797 -11.121 11.258 1.00 77.06 279 ARG A O 1
ATOM 2209 N N . GLY A 1 280 ? -15.663 -12.719 9.725 1.00 86.38 280 GLY A N 1
ATOM 2210 C CA . GLY A 1 280 ? -14.706 -13.488 10.527 1.00 86.38 280 GLY A CA 1
ATOM 2211 C C . GLY A 1 280 ? -15.364 -14.081 11.773 1.00 86.38 280 GLY A C 1
ATOM 2212 O O . GLY A 1 280 ? -16.364 -14.783 11.637 1.00 86.38 280 GLY A O 1
ATOM 2213 N N . TYR A 1 281 ? -14.798 -13.908 12.962 1.00 90.62 281 TYR A N 1
ATOM 2214 C CA . TYR A 1 281 ? -15.377 -14.438 14.200 1.00 90.62 281 TYR A CA 1
ATOM 2215 C C . TYR A 1 281 ? -16.281 -13.424 14.893 1.00 90.62 281 TYR A C 1
ATOM 2217 O O . TYR A 1 281 ? -15.948 -12.263 14.997 1.00 90.62 281 TYR A O 1
ATOM 2225 N N . VAL A 1 282 ? -17.420 -13.889 15.407 1.00 95.06 282 VAL A N 1
ATOM 2226 C CA . VAL A 1 282 ? -18.452 -13.053 16.037 1.00 95.06 282 VAL A CA 1
ATOM 2227 C C . VAL A 1 282 ? -18.955 -13.703 17.327 1.00 95.06 282 VAL A C 1
ATOM 2229 O O . VAL A 1 282 ? -18.833 -14.923 17.502 1.00 95.06 282 VAL A O 1
ATOM 2232 N N . ALA A 1 283 ? -19.550 -12.920 18.226 1.00 97.00 283 ALA A N 1
ATOM 2233 C CA . ALA A 1 283 ? -20.174 -13.427 19.447 1.00 97.00 283 ALA A CA 1
ATOM 2234 C C . ALA A 1 283 ? -21.654 -13.779 19.217 1.00 97.00 283 ALA A C 1
ATOM 2236 O O . ALA A 1 283 ? -22.469 -12.921 18.892 1.00 97.00 283 ALA A O 1
ATOM 2237 N N . ASP A 1 284 ? -22.021 -15.044 19.412 1.00 96.56 284 ASP A N 1
ATOM 2238 C CA . ASP A 1 284 ? -23.395 -15.544 19.317 1.00 96.56 284 ASP A CA 1
ATOM 2239 C C . ASP A 1 284 ? -24.101 -15.463 20.680 1.00 96.56 284 ASP A C 1
ATOM 2241 O O . ASP A 1 284 ? -23.780 -16.201 21.621 1.00 96.56 284 ASP A O 1
ATOM 2245 N N . ILE A 1 285 ? -25.061 -14.538 20.777 1.00 96.25 285 ILE A N 1
ATOM 2246 C CA . ILE A 1 285 ? -25.895 -14.293 21.953 1.00 96.25 285 ILE A CA 1
ATOM 2247 C C . ILE A 1 285 ? -27.199 -15.087 21.829 1.00 96.25 285 ILE A C 1
ATOM 2249 O O . ILE A 1 285 ? -28.103 -14.755 21.055 1.00 96.25 285 ILE A O 1
ATOM 2253 N N . LYS A 1 286 ? -27.327 -16.112 22.669 1.00 93.44 286 LYS A N 1
ATOM 2254 C CA . LYS A 1 286 ? -28.489 -16.997 22.803 1.00 93.44 286 LYS A CA 1
ATOM 2255 C C . LYS A 1 286 ? -29.380 -16.548 23.961 1.00 93.44 286 LYS A C 1
ATOM 2257 O O . LYS A 1 286 ? -29.068 -15.623 24.704 1.00 93.44 286 LYS A O 1
ATOM 2262 N N . SER A 1 287 ? -30.533 -17.198 24.114 1.00 91.88 287 SER A N 1
ATOM 2263 C CA . SER A 1 287 ? -31.541 -16.822 25.116 1.00 91.88 287 SER A CA 1
ATOM 2264 C C . SER A 1 287 ? -31.054 -16.928 26.563 1.00 91.88 287 SER A C 1
ATOM 2266 O O . SER A 1 287 ? -31.612 -16.291 27.444 1.00 91.88 287 SER A O 1
ATOM 2268 N N . ASP A 1 288 ? -30.048 -17.752 26.830 1.00 91.81 288 ASP A N 1
ATOM 2269 C CA . ASP A 1 288 ? -29.444 -17.958 28.146 1.00 91.81 288 ASP A CA 1
ATOM 2270 C C . ASP A 1 288 ? -28.022 -17.382 28.243 1.00 91.81 288 ASP A C 1
ATOM 2272 O O . ASP A 1 288 ? -27.343 -17.589 29.249 1.00 91.81 288 ASP A O 1
ATOM 2276 N N . SER A 1 289 ? -27.576 -16.651 27.217 1.00 94.12 289 SER A N 1
ATOM 2277 C CA . SER A 1 289 ? -26.268 -16.010 27.208 1.00 94.12 289 SER A CA 1
ATOM 2278 C C . SER A 1 289 ? -26.244 -14.763 28.090 1.00 94.12 289 SER A C 1
ATOM 2280 O O . SER A 1 289 ? -27.252 -14.072 28.264 1.00 94.12 289 SER A O 1
ATOM 2282 N N . ARG A 1 290 ? -25.055 -14.447 28.601 1.00 93.62 290 ARG A N 1
ATOM 2283 C CA . ARG A 1 290 ? -24.716 -13.146 29.177 1.00 93.62 290 ARG A CA 1
ATOM 2284 C C . ARG A 1 290 ? -23.273 -12.806 28.833 1.00 93.62 290 ARG A C 1
ATOM 2286 O O . ARG A 1 290 ? -22.383 -13.591 29.131 1.00 93.62 290 ARG A O 1
ATOM 2293 N N . MET A 1 291 ? -23.048 -11.642 28.249 1.00 95.31 291 MET A N 1
ATOM 2294 C CA . MET A 1 291 ? -21.749 -11.001 28.107 1.00 95.31 291 MET A CA 1
ATOM 2295 C C . MET A 1 291 ? -21.786 -9.694 28.887 1.00 95.31 291 MET A C 1
ATOM 2297 O O . MET A 1 291 ? -22.720 -8.913 28.732 1.00 95.31 291 MET A O 1
ATOM 2301 N N . SER A 1 292 ? -20.789 -9.473 29.729 1.00 95.56 292 SER A N 1
ATOM 2302 C CA . SER A 1 292 ? -20.754 -8.375 30.688 1.00 95.56 292 SER A CA 1
ATOM 2303 C C . SER A 1 292 ? -19.427 -7.641 30.600 1.00 95.56 292 SER A C 1
ATOM 2305 O O . SER A 1 292 ? -18.389 -8.267 30.796 1.00 95.56 292 SER A O 1
ATOM 2307 N N . LEU A 1 293 ? -19.469 -6.333 30.359 1.00 96.19 293 LEU A N 1
ATOM 2308 C CA . LEU A 1 293 ? -18.318 -5.444 30.231 1.00 96.19 293 LEU A CA 1
ATOM 2309 C C . LEU A 1 293 ? -18.269 -4.520 31.456 1.00 96.19 293 LEU A C 1
ATOM 2311 O O . LEU A 1 293 ? -19.236 -3.800 31.722 1.00 96.19 293 LEU A O 1
ATOM 2315 N N . GLN A 1 294 ? -17.170 -4.539 32.211 1.00 95.69 294 GLN A N 1
ATOM 2316 C CA . GLN A 1 294 ? -16.997 -3.735 33.427 1.00 95.69 294 GLN A CA 1
ATOM 2317 C C . GLN A 1 294 ? -16.432 -2.350 33.090 1.00 95.69 294 GLN A C 1
ATOM 2319 O O . GLN A 1 294 ? -15.225 -2.135 33.082 1.00 95.69 294 GLN A O 1
ATOM 2324 N N . ILE A 1 295 ? -17.318 -1.394 32.814 1.00 92.69 295 ILE A N 1
ATOM 2325 C CA . ILE A 1 295 ? -16.941 -0.044 32.365 1.00 92.69 295 ILE A CA 1
ATOM 2326 C C . ILE A 1 295 ? -16.588 0.918 33.515 1.00 92.69 295 ILE A C 1
ATOM 2328 O O . ILE A 1 295 ? -16.114 2.023 33.266 1.00 92.69 295 ILE A O 1
ATOM 2332 N N . GLY A 1 296 ? -16.811 0.531 34.775 1.00 89.81 296 GLY A N 1
ATOM 2333 C CA . GLY A 1 296 ? -16.419 1.324 35.943 1.00 89.81 296 GLY A CA 1
ATOM 2334 C C . GLY A 1 296 ? -17.009 2.738 35.930 1.00 89.81 296 GLY A C 1
ATOM 2335 O O . GLY A 1 296 ? -18.220 2.905 35.887 1.00 89.81 296 GLY A O 1
ATOM 2336 N N . ASP A 1 297 ? -16.149 3.754 35.968 1.00 88.25 297 ASP A N 1
ATOM 2337 C CA . ASP A 1 297 ? -16.547 5.166 36.036 1.00 88.25 297 ASP A CA 1
ATOM 2338 C C . ASP A 1 297 ? -16.577 5.873 34.665 1.00 88.25 297 ASP A C 1
ATOM 2340 O O . ASP A 1 297 ? -16.778 7.085 34.610 1.00 88.25 297 ASP A O 1
ATOM 2344 N N . LEU A 1 298 ? -16.392 5.146 33.553 1.00 86.81 298 LEU A N 1
ATOM 2345 C CA . LEU A 1 298 ? -16.254 5.735 32.209 1.00 86.81 298 LEU A CA 1
ATOM 2346 C C . LEU A 1 298 ? -17.420 6.647 31.812 1.00 86.81 298 LEU A C 1
ATOM 2348 O O . LEU A 1 298 ? -17.222 7.671 31.169 1.00 86.81 298 LEU A O 1
ATOM 2352 N N . MET A 1 299 ? -18.638 6.312 32.237 1.00 86.06 299 MET A N 1
ATOM 2353 C CA . MET A 1 299 ? -19.839 7.083 31.907 1.00 86.06 299 MET A CA 1
ATOM 2354 C C . MET A 1 299 ? -19.960 8.399 32.689 1.00 86.06 299 MET A C 1
ATOM 2356 O O . MET A 1 299 ? -20.953 9.109 32.530 1.00 86.06 299 MET A O 1
ATOM 2360 N N . LYS A 1 300 ? -18.987 8.761 33.535 1.00 83.19 300 LYS A N 1
ATOM 2361 C CA . LYS A 1 300 ? -18.931 10.090 34.169 1.00 83.19 300 LYS A CA 1
ATOM 2362 C C . LYS A 1 300 ? -18.456 11.186 33.209 1.00 83.19 300 LYS A C 1
ATOM 2364 O O . LYS A 1 300 ? -18.716 12.357 33.475 1.00 83.19 300 LYS A O 1
ATOM 2369 N N . GLU A 1 301 ? -17.811 10.817 32.105 1.00 81.69 301 GLU A N 1
ATOM 2370 C CA . GLU A 1 301 ? -17.289 11.722 31.074 1.00 81.69 301 GLU A CA 1
ATOM 2371 C C . GLU A 1 301 ? -17.990 11.492 29.728 1.00 81.69 301 GLU A C 1
ATOM 2373 O O . GLU A 1 301 ? -18.956 10.731 29.638 1.00 81.69 301 GLU A O 1
ATOM 2378 N N . GLU A 1 302 ? -17.585 12.206 28.677 1.00 83.62 302 GLU A N 1
ATOM 2379 C CA . GLU A 1 302 ? -18.087 11.921 27.330 1.00 83.62 302 GLU A CA 1
ATOM 2380 C C . GLU A 1 302 ? -17.659 10.519 26.897 1.00 83.62 302 GLU A C 1
ATOM 2382 O O . GLU A 1 302 ? -16.510 10.120 27.075 1.00 83.62 302 GLU A O 1
ATOM 2387 N N . LEU A 1 303 ? -18.612 9.762 26.357 1.00 88.62 303 LEU A N 1
ATOM 2388 C CA . LEU A 1 303 ? -18.381 8.392 25.929 1.00 88.62 303 LEU A CA 1
ATOM 2389 C C . LEU A 1 303 ? -19.267 8.077 24.731 1.00 88.62 303 LEU A C 1
ATOM 2391 O O . LEU A 1 303 ? -20.471 8.360 24.748 1.00 88.62 303 LEU A O 1
ATOM 2395 N N . SER A 1 304 ? -18.685 7.434 23.734 1.00 92.81 304 SER A N 1
ATOM 2396 C CA . SER A 1 304 ? -19.411 6.775 22.659 1.00 92.81 304 SER A CA 1
ATOM 2397 C C . SER A 1 304 ? -19.261 5.271 22.810 1.00 92.81 304 SER A C 1
ATOM 2399 O O . SER A 1 304 ? -18.227 4.762 23.229 1.00 92.81 304 SER A O 1
ATOM 2401 N N . PHE A 1 305 ? -20.358 4.564 22.584 1.00 95.50 305 PHE A N 1
ATOM 2402 C CA . PHE A 1 305 ? -20.415 3.114 22.637 1.00 95.50 305 PHE A CA 1
ATOM 2403 C C . PHE A 1 305 ? -21.094 2.635 21.369 1.00 95.50 305 PHE A C 1
ATOM 2405 O O . PHE A 1 305 ? -22.286 2.905 21.181 1.00 95.50 305 PHE A O 1
ATOM 2412 N N . SER A 1 306 ? -20.348 1.939 20.522 1.00 96.75 306 SER A N 1
ATOM 2413 C CA . SER A 1 306 ? -20.829 1.441 19.238 1.00 96.75 306 SER A CA 1
ATOM 2414 C C . SER A 1 306 ? -20.676 -0.070 19.165 1.00 96.75 306 SER A C 1
ATOM 2416 O O . SER A 1 306 ? -19.799 -0.652 19.796 1.00 96.75 306 SER A O 1
ATOM 2418 N N . PHE A 1 307 ? -21.578 -0.732 18.453 1.00 97.19 307 PHE A N 1
ATOM 2419 C CA . PHE A 1 307 ? -21.465 -2.156 18.164 1.00 97.19 307 PHE A CA 1
ATOM 2420 C C . PHE A 1 307 ? -22.263 -2.527 16.923 1.00 97.19 307 PHE A C 1
ATOM 2422 O O . PHE A 1 307 ? -23.215 -1.840 16.532 1.00 97.19 307 PHE A O 1
ATOM 2429 N N . VAL A 1 308 ? -21.884 -3.644 16.314 1.00 95.62 308 VAL A N 1
ATOM 2430 C CA . VAL A 1 308 ? -22.561 -4.196 15.148 1.00 95.62 308 VAL A CA 1
ATOM 2431 C C . VAL A 1 308 ? -23.395 -5.396 15.576 1.00 95.62 308 VAL A C 1
ATOM 2433 O O . VAL A 1 308 ? -22.966 -6.245 16.357 1.00 95.62 308 VAL A O 1
ATOM 2436 N N . TYR A 1 309 ? -24.615 -5.477 15.059 1.00 96.31 309 TYR A N 1
ATOM 2437 C CA . TYR A 1 309 ? -25.563 -6.527 15.391 1.00 96.31 309 TYR A CA 1
ATOM 2438 C C . TYR A 1 309 ? -26.203 -7.138 14.147 1.00 96.31 309 TYR A C 1
ATOM 2440 O O . TYR A 1 309 ? -26.635 -6.435 13.229 1.00 96.31 309 TYR A O 1
ATOM 2448 N N . PHE A 1 310 ? -26.329 -8.461 14.151 1.00 94.69 310 PHE A N 1
ATOM 2449 C CA . PHE A 1 310 ? -27.015 -9.217 13.114 1.00 94.69 310 PHE A CA 1
ATOM 2450 C C . PHE A 1 310 ? -28.043 -10.169 13.710 1.00 94.69 310 PHE A C 1
ATOM 2452 O O . PHE A 1 310 ? -27.788 -10.897 14.672 1.00 94.69 310 PHE A O 1
ATOM 2459 N N . LYS A 1 311 ? -29.207 -10.221 13.067 1.00 94.50 311 LYS A N 1
ATOM 2460 C CA . LYS A 1 311 ? -30.230 -11.228 13.330 1.00 94.50 311 LYS A CA 1
ATOM 2461 C C . LYS A 1 311 ? -30.840 -11.675 12.014 1.00 94.50 311 LYS A C 1
ATOM 2463 O O . LYS A 1 311 ? -31.273 -10.839 11.223 1.00 94.50 311 LYS A O 1
ATOM 2468 N N . ASP A 1 312 ? -30.937 -12.986 11.809 1.00 92.56 312 ASP A N 1
ATOM 2469 C CA . ASP A 1 312 ? -31.509 -13.543 10.580 1.00 92.56 312 ASP A CA 1
ATOM 2470 C C . ASP A 1 312 ? -32.941 -13.068 10.345 1.00 92.56 312 ASP A C 1
ATOM 2472 O O . ASP A 1 312 ? -33.283 -12.696 9.228 1.00 92.56 312 ASP A O 1
ATOM 2476 N N . GLN A 1 313 ? -33.778 -13.085 11.388 1.00 94.25 313 GLN A N 1
ATOM 2477 C CA . GLN A 1 313 ? -35.187 -12.692 11.348 1.00 94.25 313 GLN A CA 1
ATOM 2478 C C . GLN A 1 313 ? -35.624 -12.131 12.702 1.00 94.25 313 GLN A C 1
ATOM 2480 O O . GLN A 1 313 ? -35.336 -12.735 13.734 1.00 94.25 313 GLN A O 1
ATOM 2485 N N . PHE A 1 314 ? -36.370 -11.026 12.693 1.00 94.88 314 PHE A N 1
ATOM 2486 C CA . PHE A 1 314 ? -37.113 -10.546 13.862 1.00 94.88 314 PHE A CA 1
ATOM 2487 C C . PHE A 1 314 ? -38.535 -11.117 13.852 1.00 94.88 314 PHE A C 1
ATOM 2489 O O . PHE A 1 314 ? -39.195 -11.098 12.812 1.00 94.88 314 PHE A O 1
ATOM 2496 N N . GLN A 1 315 ? -39.005 -11.600 15.002 1.00 93.88 315 GLN A N 1
ATOM 2497 C CA . GLN A 1 315 ? -40.341 -12.181 15.181 1.00 93.88 315 GLN A CA 1
ATOM 2498 C C . GLN A 1 315 ? -41.158 -11.391 16.208 1.00 93.88 315 GLN A C 1
ATOM 2500 O O . GLN A 1 315 ? -40.594 -10.683 17.039 1.00 93.88 315 GLN A O 1
ATOM 2505 N N . ASP A 1 316 ? -42.486 -11.513 16.189 1.00 92.81 316 ASP A N 1
ATOM 2506 C CA . ASP A 1 316 ? -43.356 -10.775 17.118 1.00 92.81 316 ASP A CA 1
ATOM 2507 C C . ASP A 1 316 ? -43.015 -11.075 18.589 1.00 92.81 316 ASP A C 1
ATOM 2509 O O . ASP A 1 316 ? -43.068 -10.173 19.431 1.00 92.81 316 ASP A O 1
ATOM 2513 N N . GLU A 1 317 ? -42.575 -12.302 18.885 1.00 92.38 317 GLU A N 1
ATOM 2514 C CA . GLU A 1 317 ? -42.101 -12.747 20.199 1.00 92.38 317 GLU A CA 1
ATOM 2515 C C . GLU A 1 317 ? -40.826 -12.031 20.662 1.00 92.38 317 GLU A C 1
ATOM 2517 O O . GLU A 1 317 ? -40.502 -12.078 21.847 1.00 92.38 317 GLU A O 1
ATOM 2522 N N . ASP A 1 318 ? -40.087 -11.372 19.764 1.00 93.81 318 ASP A N 1
ATOM 2523 C CA . ASP A 1 318 ? -38.943 -10.538 20.133 1.00 93.81 318 ASP A CA 1
ATOM 2524 C C . ASP A 1 318 ? -39.361 -9.198 20.753 1.00 93.81 318 ASP A C 1
ATOM 2526 O O . ASP A 1 318 ? -38.539 -8.517 21.370 1.00 93.81 318 ASP A O 1
ATOM 2530 N N . THR A 1 319 ? -40.637 -8.818 20.650 1.00 94.62 319 THR A N 1
ATOM 2531 C CA . THR A 1 319 ? -41.161 -7.605 21.284 1.00 94.62 319 THR A CA 1
ATOM 2532 C C . THR A 1 319 ? -40.985 -7.665 22.802 1.00 94.62 319 THR A C 1
ATOM 2534 O O . THR A 1 319 ? -41.422 -8.600 23.466 1.00 94.62 319 THR A O 1
ATOM 2537 N N . GLY A 1 320 ? -40.370 -6.628 23.371 1.00 93.31 320 GLY A N 1
ATOM 2538 C CA . GLY A 1 320 ? -40.046 -6.531 24.794 1.00 93.31 320 GLY A CA 1
ATOM 2539 C C . GLY A 1 320 ? -38.667 -7.076 25.169 1.00 93.31 320 GLY A C 1
ATOM 2540 O O . GLY A 1 320 ? -38.230 -6.843 26.296 1.00 93.31 320 GLY A O 1
ATOM 2541 N N . LYS A 1 321 ? -37.953 -7.735 24.246 1.00 95.19 321 LYS A N 1
ATOM 2542 C CA . LYS A 1 321 ? -36.594 -8.227 24.495 1.00 95.19 321 LYS A CA 1
ATOM 2543 C C . LYS A 1 321 ? -35.561 -7.099 24.459 1.00 95.19 321 LYS A C 1
ATOM 2545 O O . LYS A 1 321 ? -35.673 -6.149 23.680 1.00 95.19 321 LYS A O 1
ATOM 2550 N N . VAL A 1 322 ? -34.553 -7.214 25.316 1.00 95.31 322 VAL A N 1
ATOM 2551 C CA . VAL A 1 322 ? -33.478 -6.240 25.535 1.00 95.31 322 VAL A CA 1
ATOM 2552 C C . VAL A 1 322 ? -32.249 -6.649 24.732 1.00 95.31 322 VAL A C 1
ATOM 2554 O O . VAL A 1 322 ? -31.783 -7.782 24.848 1.00 95.31 322 VAL A O 1
ATOM 2557 N N . LEU A 1 323 ? -31.738 -5.722 23.921 1.00 95.19 323 LEU A N 1
ATOM 2558 C CA . LEU A 1 323 ? -30.521 -5.909 23.130 1.00 95.19 323 LEU A CA 1
ATOM 2559 C C . LEU A 1 323 ? -29.269 -5.581 23.940 1.00 95.19 323 LEU A C 1
ATOM 2561 O O . LEU A 1 323 ? -28.353 -6.393 24.006 1.00 95.19 323 LEU A O 1
ATOM 2565 N N . VAL A 1 324 ? -29.268 -4.425 24.601 1.00 95.62 324 VAL A N 1
ATOM 2566 C CA . VAL A 1 324 ? -28.181 -3.999 25.485 1.00 95.62 324 VAL A CA 1
ATOM 2567 C C . VAL A 1 324 ? -28.748 -3.322 26.727 1.00 95.62 324 VAL A C 1
ATOM 2569 O O . VAL A 1 324 ? -29.773 -2.628 26.659 1.00 95.62 324 VAL A O 1
ATOM 2572 N N . ARG A 1 325 ? -28.088 -3.549 27.863 1.00 94.88 325 ARG A N 1
ATOM 2573 C CA . ARG A 1 325 ? -28.424 -2.979 29.167 1.00 94.88 325 ARG A CA 1
ATOM 2574 C C . ARG A 1 325 ? -27.199 -2.330 29.799 1.00 94.88 325 ARG A C 1
ATOM 2576 O O . ARG A 1 325 ? -26.180 -2.980 29.970 1.00 94.88 325 ARG A O 1
ATOM 2583 N N . PHE A 1 326 ? -27.344 -1.091 30.239 1.00 93.69 326 PHE A N 1
ATOM 2584 C CA . PHE A 1 326 ? -26.408 -0.397 31.114 1.00 93.69 326 PHE A CA 1
ATOM 2585 C C . PHE A 1 326 ? -26.926 -0.527 32.545 1.00 93.69 326 PHE A C 1
ATOM 2587 O O . PHE A 1 326 ? -28.080 -0.179 32.796 1.00 93.69 326 PHE A O 1
ATOM 2594 N N . GLN A 1 327 ? -26.116 -1.053 33.463 1.00 91.75 327 GLN A N 1
ATOM 2595 C CA . GLN A 1 327 ? -26.499 -1.249 34.865 1.00 91.75 327 GLN A CA 1
ATOM 2596 C C . GLN A 1 327 ? -25.781 -0.261 35.780 1.00 91.75 327 GLN A C 1
ATOM 2598 O O . GLN A 1 327 ? -24.566 -0.079 35.670 1.00 91.75 327 GLN A O 1
ATOM 2603 N N . GLY A 1 328 ? -26.536 0.339 36.700 1.00 87.25 328 GLY A N 1
ATOM 2604 C CA . GLY A 1 328 ? -26.032 1.163 37.793 1.00 87.25 328 GLY A CA 1
ATOM 2605 C C . GLY A 1 328 ? -26.435 0.629 39.169 1.00 87.25 328 GLY A C 1
ATOM 2606 O O . GLY A 1 328 ? -26.892 -0.505 39.327 1.00 87.25 328 GLY A O 1
ATOM 2607 N N . GLN A 1 329 ? -26.244 1.453 40.198 1.00 82.81 329 GLN A N 1
ATOM 2608 C CA . GLN A 1 329 ? -26.644 1.129 41.572 1.00 82.81 329 GLN A CA 1
ATOM 2609 C C . GLN A 1 329 ? -28.171 1.236 41.755 1.00 82.81 329 GLN A C 1
ATOM 2611 O O . GLN A 1 329 ? -28.867 1.754 40.898 1.00 82.81 329 GLN A O 1
ATOM 2616 N N . ASN A 1 330 ? -28.718 0.726 42.866 1.00 83.88 330 ASN A N 1
ATOM 2617 C CA . ASN A 1 330 ? -30.135 0.894 43.254 1.00 83.88 330 ASN A CA 1
ATOM 2618 C C . ASN A 1 330 ? -31.205 0.451 42.225 1.00 83.88 330 ASN A C 1
ATOM 2620 O O . ASN A 1 330 ? -32.353 0.878 42.320 1.00 83.88 330 ASN A O 1
ATOM 2624 N N . ASN A 1 331 ? -30.870 -0.477 41.320 1.00 83.81 331 ASN A N 1
ATOM 2625 C CA . ASN A 1 331 ? -31.693 -0.896 40.171 1.00 83.81 331 ASN A CA 1
ATOM 2626 C C . ASN A 1 331 ? -31.871 0.180 39.084 1.00 83.81 331 ASN A C 1
ATOM 2628 O O . ASN A 1 331 ? -32.795 0.080 38.273 1.00 83.81 331 ASN A O 1
ATOM 2632 N N . ASP A 1 332 ? -30.996 1.182 39.049 1.00 90.19 332 ASP A N 1
ATOM 2633 C CA . ASP A 1 332 ? -30.931 2.133 37.950 1.00 90.19 332 ASP A CA 1
ATOM 2634 C C . ASP A 1 332 ? -30.372 1.434 36.706 1.00 90.19 332 ASP A C 1
ATOM 2636 O O . ASP A 1 332 ? -29.378 0.704 36.765 1.00 90.19 332 ASP A O 1
ATOM 2640 N N . GLU A 1 333 ? -31.021 1.637 35.563 1.00 92.81 333 GLU A N 1
ATOM 2641 C CA . GLU A 1 333 ? -30.614 1.006 34.309 1.00 92.81 333 GLU A CA 1
ATOM 2642 C C . GLU A 1 333 ? -30.961 1.868 33.099 1.00 92.81 333 GLU A C 1
ATOM 2644 O O . GLU A 1 333 ? -31.906 2.663 33.122 1.00 92.81 333 GLU A O 1
ATOM 2649 N N . ALA A 1 334 ? -30.238 1.659 32.002 1.00 92.94 334 ALA A N 1
ATOM 2650 C CA . ALA A 1 334 ? -30.693 2.062 30.682 1.00 92.94 334 ALA A CA 1
ATOM 2651 C C . ALA A 1 334 ? -30.733 0.859 29.742 1.00 92.94 334 ALA A C 1
ATOM 2653 O O . ALA A 1 334 ? -29.805 0.057 29.708 1.00 92.94 334 ALA A O 1
ATOM 2654 N N . VAL A 1 335 ? -31.811 0.717 28.974 1.00 94.69 335 VAL A N 1
ATOM 2655 C CA . VAL A 1 335 ? -32.021 -0.438 28.092 1.00 94.69 335 VAL A CA 1
ATOM 2656 C C . VAL A 1 335 ? -32.433 -0.008 26.697 1.00 94.69 335 VAL A C 1
ATOM 2658 O O . VAL A 1 335 ? -33.300 0.853 26.521 1.00 94.69 335 VAL A O 1
ATOM 2661 N N . LEU A 1 336 ? -31.852 -0.677 25.704 1.00 94.88 336 LEU A N 1
ATOM 2662 C CA . LEU A 1 336 ? -32.322 -0.654 24.326 1.00 94.88 336 LEU A CA 1
ATOM 2663 C C . LEU A 1 336 ? -33.203 -1.887 24.096 1.00 94.88 336 LEU A C 1
ATOM 2665 O O . LEU A 1 336 ? -32.726 -3.022 24.135 1.00 94.88 336 LEU A O 1
ATOM 2669 N N . VAL A 1 337 ? -34.504 -1.668 23.898 1.00 95.19 337 VAL A N 1
ATOM 2670 C CA . VAL A 1 337 ? -35.528 -2.726 23.876 1.00 95.19 337 VAL A CA 1
ATOM 2671 C C . VAL A 1 337 ? -36.316 -2.713 22.571 1.00 95.19 337 VAL A C 1
ATOM 2673 O O . VAL A 1 337 ? -36.655 -1.644 22.056 1.00 95.19 337 VAL A O 1
ATOM 2676 N N . ILE A 1 338 ? -36.648 -3.893 22.045 1.00 94.88 338 ILE A N 1
ATOM 2677 C CA . ILE A 1 338 ? -37.535 -4.014 20.883 1.00 94.88 338 ILE A CA 1
ATOM 2678 C C . ILE A 1 338 ? -38.940 -3.591 21.311 1.00 94.88 338 ILE A C 1
ATOM 2680 O O . ILE A 1 338 ? -39.595 -4.250 22.115 1.00 94.88 338 ILE A O 1
ATOM 2684 N N . SER A 1 339 ? -39.416 -2.472 20.775 1.00 94.44 339 SER A N 1
ATOM 2685 C CA . SER A 1 339 ? -40.746 -1.934 21.081 1.00 94.44 339 SER A CA 1
ATOM 2686 C C . SER A 1 339 ? -41.855 -2.589 20.260 1.00 94.44 339 SER A C 1
ATOM 2688 O O . SER A 1 339 ? -42.990 -2.674 20.724 1.00 94.44 339 SER A O 1
ATOM 2690 N N . GLN A 1 340 ? -41.535 -3.010 19.036 1.00 94.31 340 GLN A N 1
ATOM 2691 C CA . GLN A 1 340 ? -42.418 -3.720 18.114 1.00 94.31 340 GLN A CA 1
ATOM 2692 C C . GLN A 1 340 ? -41.593 -4.278 16.950 1.00 94.31 340 GLN A C 1
ATOM 2694 O O . GLN A 1 340 ? -40.560 -3.704 16.590 1.00 94.31 340 GLN A O 1
ATOM 2699 N N . VAL A 1 341 ? -42.100 -5.330 16.317 1.00 93.88 341 VAL A N 1
ATOM 2700 C CA . VAL A 1 341 ? -41.605 -5.823 15.029 1.00 93.88 341 VAL A CA 1
ATOM 2701 C C . VAL A 1 341 ? -42.596 -5.428 13.934 1.00 93.88 341 VAL A C 1
ATOM 2703 O O . VAL A 1 341 ? -43.807 -5.550 14.099 1.00 93.88 341 VAL A O 1
ATOM 2706 N N . VAL A 1 342 ? -42.097 -4.867 12.832 1.00 89.12 342 VAL A N 1
ATOM 2707 C CA . VAL A 1 342 ? -42.905 -4.430 11.684 1.00 89.12 342 VAL A CA 1
ATOM 2708 C C . VAL A 1 342 ? -42.229 -4.917 10.413 1.00 89.12 342 VAL A C 1
ATOM 2710 O O . VAL A 1 342 ? -41.100 -4.525 10.138 1.00 89.12 342 VAL A O 1
ATOM 2713 N N . SER A 1 343 ? -42.914 -5.752 9.630 1.00 84.69 343 SER A N 1
ATOM 2714 C CA . SER A 1 343 ? -42.394 -6.283 8.358 1.00 84.69 343 SER A CA 1
ATOM 2715 C C . SER A 1 343 ? -41.000 -6.922 8.486 1.00 84.69 343 SER A C 1
ATOM 2717 O O . SER A 1 343 ? -40.128 -6.671 7.662 1.00 84.69 343 SER A O 1
ATOM 2719 N N . SER A 1 344 ? -40.781 -7.718 9.539 1.00 81.25 344 SER A N 1
ATOM 2720 C CA . SER A 1 344 ? -39.480 -8.332 9.869 1.00 81.25 344 SER A CA 1
ATOM 2721 C C . SER A 1 344 ? -38.358 -7.340 10.219 1.00 81.25 344 SER A C 1
ATOM 2723 O O . SER A 1 344 ? -37.185 -7.707 10.203 1.00 81.25 344 SER A O 1
ATOM 2725 N N . HIS A 1 345 ? -38.693 -6.098 10.573 1.00 88.88 345 HIS A N 1
ATOM 2726 C CA . HIS A 1 345 ? -37.761 -5.112 11.121 1.00 88.88 345 HIS A CA 1
ATOM 2727 C C . HIS A 1 345 ? -38.080 -4.835 12.587 1.00 88.88 345 HIS A C 1
ATOM 2729 O O . HIS A 1 345 ? -39.250 -4.711 12.958 1.00 88.88 345 HIS A O 1
ATOM 2735 N N . ALA A 1 346 ? -37.056 -4.695 13.422 1.00 93.31 346 ALA A N 1
ATOM 2736 C CA . ALA A 1 346 ? -37.242 -4.330 14.819 1.00 93.31 346 ALA A CA 1
ATOM 2737 C C . ALA A 1 346 ? -37.199 -2.810 14.994 1.00 93.31 346 ALA A C 1
ATOM 2739 O O . ALA A 1 346 ? -36.228 -2.141 14.638 1.00 93.31 346 ALA A O 1
ATOM 2740 N N . VAL A 1 347 ? -38.257 -2.262 15.588 1.00 94.19 347 VAL A N 1
ATOM 2741 C CA . VAL A 1 347 ? -38.305 -0.865 16.021 1.00 94.19 347 VAL A CA 1
ATOM 2742 C C . VAL A 1 347 ? -37.931 -0.814 17.491 1.00 94.19 347 VAL A C 1
ATOM 2744 O O . VAL A 1 347 ? -38.631 -1.379 18.336 1.00 94.19 347 VAL A O 1
ATOM 2747 N N . PHE A 1 348 ? -36.873 -0.084 17.814 1.00 93.38 348 PHE A N 1
ATOM 2748 C CA . PHE A 1 348 ? -36.369 0.011 19.178 1.00 93.38 348 PHE A CA 1
ATOM 2749 C C . PHE A 1 348 ? -36.879 1.250 19.923 1.00 93.38 348 PHE A C 1
ATOM 2751 O O . PHE A 1 348 ? -37.227 2.277 19.332 1.00 93.38 348 PHE A O 1
ATOM 2758 N N . GLU A 1 349 ? -36.898 1.141 21.247 1.00 94.25 349 GLU A N 1
ATOM 2759 C CA . GLU A 1 349 ? -37.015 2.249 22.191 1.00 94.25 349 GLU A CA 1
ATOM 2760 C C . GLU A 1 349 ? -35.829 2.210 23.157 1.00 94.25 349 GLU A C 1
ATOM 2762 O O . GLU A 1 349 ? -35.404 1.137 23.583 1.00 94.25 349 GLU A O 1
ATOM 2767 N N . PHE A 1 350 ? -35.326 3.383 23.537 1.00 94.62 350 PHE A N 1
ATOM 2768 C CA . PHE A 1 350 ? -34.347 3.511 24.613 1.00 94.62 350 PHE A CA 1
ATOM 2769 C C . PHE A 1 350 ? -35.045 4.002 25.881 1.00 94.62 350 PHE A C 1
ATOM 2771 O O . PHE A 1 350 ? -35.795 4.986 25.837 1.00 94.62 350 PHE A O 1
ATOM 2778 N N . LYS A 1 351 ? -34.828 3.306 26.998 1.00 94.44 351 LYS A N 1
ATOM 2779 C CA . LYS A 1 351 ? -35.457 3.600 28.291 1.00 94.44 351 LYS A CA 1
ATOM 2780 C C . LYS A 1 351 ? -34.389 3.801 29.354 1.00 94.44 351 LYS A C 1
ATOM 2782 O O . LYS A 1 351 ? -33.434 3.039 29.381 1.00 94.44 351 LYS A O 1
ATOM 2787 N N . ILE A 1 352 ? -34.579 4.789 30.224 1.00 92.81 352 ILE A N 1
ATOM 2788 C CA . ILE A 1 352 ? -33.717 5.066 31.380 1.00 92.81 352 ILE A CA 1
ATOM 2789 C C . ILE A 1 352 ? -34.586 5.008 32.632 1.00 92.81 352 ILE A C 1
ATOM 2791 O O . ILE A 1 352 ? -35.588 5.721 32.699 1.00 92.81 352 ILE A O 1
ATOM 2795 N N . THR A 1 353 ? -34.207 4.190 33.605 1.00 91.62 353 THR A N 1
ATOM 2796 C CA . THR A 1 353 ? -34.824 4.120 34.932 1.00 91.62 353 THR A CA 1
ATOM 2797 C C . THR A 1 353 ? -33.864 4.716 35.956 1.00 91.62 353 THR A C 1
ATOM 2799 O O . THR A 1 353 ? -32.718 4.287 36.037 1.00 91.62 353 THR A O 1
ATOM 2802 N N . GLU A 1 354 ? -34.341 5.711 36.701 1.00 88.31 354 GLU A N 1
ATOM 2803 C CA . GLU A 1 354 ? -33.602 6.451 37.734 1.00 88.31 354 GLU A CA 1
ATOM 2804 C C . GLU A 1 354 ? -34.495 6.575 38.968 1.00 88.31 354 GLU A C 1
ATOM 2806 O O . GLU A 1 354 ? -35.622 7.068 38.856 1.00 88.31 354 GLU A O 1
ATOM 2811 N N . ASP A 1 355 ? -34.032 6.085 40.119 1.00 86.19 355 ASP A N 1
ATOM 2812 C CA . ASP A 1 355 ? -34.763 6.123 41.396 1.00 86.19 355 ASP A CA 1
ATOM 2813 C C . ASP A 1 355 ? -36.202 5.562 41.286 1.00 86.19 355 ASP A C 1
ATOM 2815 O O . ASP A 1 355 ? -37.164 6.058 41.880 1.00 86.19 355 ASP A O 1
ATOM 2819 N N . GLY A 1 356 ? -36.371 4.513 40.472 1.00 86.31 356 GLY A N 1
ATOM 2820 C CA . GLY A 1 356 ? -37.662 3.868 40.205 1.00 86.31 356 GLY A CA 1
ATOM 2821 C C . GLY A 1 356 ? -38.575 4.601 39.210 1.00 86.31 356 GLY A C 1
ATOM 2822 O O . GLY A 1 356 ? -39.708 4.164 38.994 1.00 86.31 356 GLY A O 1
ATOM 2823 N N . ILE A 1 357 ? -38.111 5.686 38.580 1.00 88.81 357 ILE A N 1
ATOM 2824 C CA . ILE A 1 357 ? -38.842 6.432 37.547 1.00 88.81 357 ILE A CA 1
ATOM 2825 C C . ILE A 1 357 ? -38.257 6.120 36.167 1.00 88.81 357 ILE A C 1
ATOM 2827 O O . ILE A 1 357 ? -37.109 6.446 35.876 1.00 88.81 357 ILE A O 1
ATOM 2831 N N . THR A 1 358 ? -39.072 5.551 35.274 1.00 91.69 358 THR A N 1
ATOM 2832 C CA . THR A 1 358 ? -38.664 5.240 33.894 1.00 91.69 358 THR A CA 1
ATOM 2833 C C . THR A 1 358 ? -39.057 6.342 32.907 1.00 91.69 358 THR A C 1
ATOM 2835 O O . THR A 1 358 ? -40.220 6.743 32.817 1.00 91.69 358 THR A O 1
ATOM 2838 N N . ARG A 1 359 ? -38.091 6.779 32.097 1.00 92.69 359 ARG A N 1
ATOM 2839 C CA . ARG A 1 359 ? -38.231 7.711 30.968 1.00 92.69 359 ARG A CA 1
ATOM 2840 C C . ARG A 1 359 ? -37.956 6.965 29.658 1.00 92.69 359 ARG A C 1
ATOM 2842 O O . ARG A 1 359 ? -37.080 6.109 29.618 1.00 92.69 359 ARG A O 1
ATOM 2849 N N . THR A 1 360 ? -38.683 7.280 28.583 1.00 92.44 360 THR A N 1
ATOM 2850 C CA . THR A 1 360 ? -38.485 6.681 27.244 1.00 92.44 360 THR A CA 1
ATOM 2851 C C . THR A 1 360 ? -38.174 7.756 26.204 1.00 92.44 360 THR A C 1
ATOM 2853 O O . THR A 1 360 ? -38.771 8.833 26.226 1.00 92.44 360 THR A O 1
ATOM 2856 N N . ALA A 1 361 ? -37.260 7.456 25.278 1.00 87.50 361 ALA A N 1
ATOM 2857 C CA . ALA A 1 361 ? -36.907 8.322 24.148 1.00 87.50 361 ALA A CA 1
ATOM 2858 C C . ALA A 1 361 ? -37.983 8.317 23.036 1.00 87.50 361 ALA A C 1
ATOM 2860 O O . ALA A 1 361 ? -37.926 9.108 22.090 1.00 87.50 361 ALA A O 1
ATOM 2861 N N . GLY A 1 362 ? -38.971 7.418 23.143 1.00 88.00 362 GLY A N 1
ATOM 2862 C CA . GLY A 1 362 ? -39.953 7.128 22.100 1.00 88.00 362 GLY A CA 1
ATOM 2863 C C . GLY A 1 362 ? -39.400 6.223 20.992 1.00 88.00 362 GLY A C 1
ATOM 2864 O O . GLY A 1 362 ? -38.200 5.969 20.904 1.00 88.00 362 GLY A O 1
ATOM 2865 N N . LYS A 1 363 ? -40.297 5.718 20.136 1.00 92.50 363 LYS A N 1
ATOM 2866 C CA . LYS A 1 363 ? -39.979 4.723 19.095 1.00 92.50 363 LYS A CA 1
ATOM 2867 C C . LYS A 1 363 ? -39.069 5.283 17.997 1.00 92.50 363 LYS A C 1
ATOM 2869 O O . LYS A 1 363 ? -39.349 6.350 17.441 1.00 92.50 363 LYS A O 1
ATOM 2874 N N . MET A 1 364 ? -38.037 4.528 17.623 1.00 91.56 364 MET A N 1
ATOM 2875 C CA . MET A 1 364 ? -37.142 4.809 16.489 1.00 91.56 364 MET A CA 1
ATOM 2876 C C . MET A 1 364 ? -37.687 4.201 15.185 1.00 91.56 364 MET A C 1
ATOM 2878 O O . MET A 1 364 ? -37.103 3.293 14.611 1.00 91.56 364 MET A O 1
ATOM 2882 N N . THR A 1 365 ? -38.849 4.672 14.717 1.00 86.19 365 THR A N 1
ATOM 2883 C CA . THR A 1 365 ? -39.534 4.091 13.539 1.00 86.19 365 THR A CA 1
ATOM 2884 C C . THR A 1 365 ? -38.887 4.428 12.197 1.00 86.19 365 THR A C 1
ATOM 2886 O O . THR A 1 365 ? -39.145 3.727 11.226 1.00 86.19 365 THR A O 1
ATOM 2889 N N . ALA A 1 366 ? -38.117 5.517 12.115 1.00 85.81 366 ALA A N 1
ATOM 2890 C CA . ALA A 1 366 ? -37.505 5.970 10.864 1.00 85.81 366 ALA A CA 1
ATOM 2891 C C . ALA A 1 366 ? -36.271 5.140 10.469 1.00 85.81 366 ALA A C 1
ATOM 2893 O O . ALA A 1 366 ? -36.024 4.973 9.282 1.00 85.81 366 ALA A O 1
ATOM 2894 N N . ASN A 1 367 ? -35.555 4.596 11.459 1.00 85.38 367 ASN A N 1
ATOM 2895 C CA . ASN A 1 367 ? -34.316 3.840 11.279 1.00 85.38 367 ASN A CA 1
ATOM 2896 C C . ASN A 1 367 ? -34.418 2.518 12.068 1.00 85.38 367 ASN A C 1
ATOM 2898 O O . ASN A 1 367 ? -33.821 2.409 13.137 1.00 85.38 367 ASN A O 1
ATOM 2902 N N . PRO A 1 368 ? -35.254 1.549 11.648 1.00 90.88 368 PRO A N 1
ATOM 2903 C CA . PRO A 1 368 ? -35.343 0.264 12.337 1.00 90.88 368 PRO A CA 1
ATOM 2904 C C . PRO A 1 368 ? -34.074 -0.571 12.103 1.00 90.88 368 PRO A C 1
ATOM 2906 O O . PRO A 1 368 ? -33.284 -0.269 11.208 1.00 90.88 368 PRO A O 1
ATOM 2909 N N . LEU A 1 369 ? -33.909 -1.655 12.866 1.00 93.12 369 LEU A N 1
ATOM 2910 C CA . LEU A 1 369 ? -32.921 -2.679 12.527 1.00 93.12 369 LEU A CA 1
ATOM 2911 C C . LEU A 1 369 ? -33.519 -3.682 11.546 1.00 93.12 369 LEU A C 1
ATOM 2913 O O . LEU A 1 369 ? -34.644 -4.164 11.724 1.00 93.12 369 LEU A O 1
ATOM 2917 N N . TYR A 1 370 ? -32.752 -4.004 10.515 1.00 92.12 370 TYR A N 1
ATOM 2918 C CA . TYR A 1 370 ? -33.174 -4.848 9.410 1.00 92.12 370 TYR A CA 1
ATOM 2919 C C . TYR A 1 370 ? -32.706 -6.289 9.629 1.00 92.12 370 TYR A C 1
ATOM 2921 O O . TYR A 1 370 ? -31.547 -6.535 9.961 1.00 92.12 370 TYR A O 1
ATOM 2929 N N . ALA A 1 371 ? -33.618 -7.243 9.442 1.00 93.50 371 ALA A N 1
ATOM 2930 C CA . ALA A 1 371 ? -33.298 -8.664 9.452 1.00 93.50 371 ALA A CA 1
ATOM 2931 C C . ALA A 1 371 ? -32.405 -9.054 8.262 1.00 93.50 371 ALA A C 1
ATOM 2933 O O . ALA A 1 371 ? -32.558 -8.514 7.167 1.00 93.50 371 ALA A O 1
ATOM 2934 N N . GLY A 1 372 ? -31.525 -10.035 8.467 1.00 90.44 372 GLY A N 1
ATOM 2935 C CA . GLY A 1 372 ? -30.695 -10.627 7.414 1.00 90.44 372 GLY A CA 1
ATOM 2936 C C . GLY A 1 372 ? -29.531 -9.755 6.939 1.00 90.44 372 GLY A C 1
ATOM 2937 O O . GLY A 1 372 ? -28.893 -10.096 5.946 1.00 90.44 372 GLY A O 1
ATOM 2938 N N . GLN A 1 373 ? -29.233 -8.659 7.638 1.00 90.00 373 GLN A N 1
ATOM 2939 C CA . GLN A 1 373 ? -28.060 -7.823 7.394 1.00 90.00 373 GLN A CA 1
ATOM 2940 C C . GLN A 1 373 ? -27.451 -7.339 8.711 1.00 90.00 373 GLN A C 1
ATOM 2942 O O . GLN A 1 373 ? -28.088 -7.400 9.766 1.00 90.00 373 GLN A O 1
ATOM 2947 N N . TRP A 1 374 ? -26.198 -6.895 8.650 1.00 92.69 374 TRP A N 1
ATOM 2948 C CA . TRP A 1 374 ? -25.526 -6.279 9.787 1.00 92.69 374 TRP A CA 1
ATOM 2949 C C . TRP A 1 374 ? -26.035 -4.856 9.972 1.00 92.69 374 TRP A C 1
ATOM 2951 O O . TRP A 1 374 ? -26.303 -4.156 8.999 1.00 92.69 374 TRP A O 1
ATOM 2961 N N . ASN A 1 375 ? -26.216 -4.465 11.225 1.00 94.38 375 ASN A N 1
ATOM 2962 C CA . ASN A 1 375 ? -26.707 -3.152 11.596 1.00 94.38 375 ASN A CA 1
ATOM 2963 C C . ASN A 1 375 ? -25.743 -2.508 12.588 1.00 94.38 375 ASN A C 1
ATOM 2965 O O . ASN A 1 375 ? -25.320 -3.185 13.527 1.00 94.38 375 ASN A O 1
ATOM 2969 N N . SER A 1 376 ? -25.468 -1.214 12.437 1.00 95.50 376 SER A N 1
ATOM 2970 C CA . SER A 1 376 ? -24.732 -0.440 13.438 1.00 95.50 376 SER A CA 1
ATOM 2971 C C . SER A 1 376 ? -25.679 0.133 14.487 1.00 95.50 376 SER A C 1
ATOM 2973 O O . SER A 1 376 ? -26.799 0.565 14.188 1.00 95.50 376 SER A O 1
ATOM 2975 N N . ILE A 1 377 ? -25.228 0.144 15.736 1.00 97.25 377 ILE A N 1
ATOM 2976 C CA . ILE A 1 377 ? -25.910 0.794 16.848 1.00 97.25 377 ILE A CA 1
ATOM 2977 C C . ILE A 1 377 ? -24.870 1.586 17.622 1.00 97.25 377 ILE A C 1
ATOM 2979 O O . ILE A 1 377 ? -23.888 1.010 18.078 1.00 97.25 377 ILE A O 1
ATOM 2983 N N . SER A 1 378 ? -25.138 2.874 17.843 1.00 96.31 378 SER A N 1
ATOM 2984 C CA . SER A 1 378 ? -24.263 3.725 18.651 1.00 96.31 378 SER A CA 1
ATOM 2985 C C . SER A 1 378 ? -25.051 4.524 19.680 1.00 96.31 378 SER A C 1
ATOM 2987 O O . SER A 1 378 ? -26.043 5.190 19.363 1.00 96.31 378 SER A O 1
ATOM 2989 N N . LEU A 1 379 ? -24.592 4.482 20.927 1.00 95.06 379 LEU A N 1
ATOM 2990 C CA . LEU A 1 379 ? -25.039 5.337 22.018 1.00 95.06 379 LEU A CA 1
ATOM 2991 C C . LEU A 1 379 ? -23.940 6.358 22.313 1.00 95.06 379 LEU A C 1
ATOM 2993 O O . LEU A 1 379 ? -22.874 5.997 22.795 1.00 95.06 379 LEU A O 1
ATOM 2997 N N . VAL A 1 380 ? -24.222 7.635 22.066 1.00 93.06 380 VAL A N 1
ATOM 2998 C CA . VAL A 1 380 ? -23.270 8.727 22.297 1.00 93.06 380 VAL A CA 1
ATOM 2999 C C . VAL A 1 380 ? -23.745 9.582 23.463 1.00 93.06 380 VAL A C 1
ATOM 3001 O O . VAL A 1 380 ? -24.779 10.255 23.363 1.00 93.06 380 VAL A O 1
ATOM 3004 N N . GLN A 1 381 ? -22.996 9.570 24.563 1.00 89.62 381 GLN A N 1
ATOM 3005 C CA . GLN A 1 381 ? -23.191 10.468 25.694 1.00 89.62 381 GLN A CA 1
ATOM 3006 C C . GLN A 1 381 ? -22.540 11.822 25.413 1.00 89.62 381 GLN A C 1
ATOM 3008 O O . GLN A 1 381 ? -21.370 11.907 25.056 1.00 89.62 381 GLN A O 1
ATOM 3013 N N . VAL A 1 382 ? -23.305 12.891 25.615 1.00 83.56 382 VAL A N 1
ATOM 3014 C CA . VAL A 1 382 ? -22.860 14.274 25.422 1.00 83.56 382 VAL A CA 1
ATOM 3015 C C . VAL A 1 382 ? -23.270 15.108 26.625 1.00 83.56 382 VAL A C 1
ATOM 3017 O O . VAL A 1 382 ? -24.348 14.897 27.186 1.00 83.56 382 VAL A O 1
ATOM 3020 N N . PHE A 1 383 ? -22.476 16.113 26.984 1.00 81.19 383 PHE A N 1
ATOM 3021 C CA . PHE A 1 383 ? -22.858 17.085 28.004 1.00 81.19 383 PHE A CA 1
ATOM 3022 C C . PHE A 1 383 ? -23.312 18.391 27.355 1.00 81.19 383 PHE A C 1
ATOM 3024 O O . PHE A 1 383 ? -22.675 18.955 26.470 1.00 81.19 383 PHE A O 1
ATOM 3031 N N . SER A 1 384 ? -24.461 18.902 27.792 1.00 76.62 384 SER A N 1
ATOM 3032 C CA . SER A 1 384 ? -24.878 20.262 27.437 1.00 76.62 384 SER A CA 1
ATOM 3033 C C . SER A 1 384 ? -23.911 21.297 28.025 1.00 76.62 384 SER A C 1
ATOM 3035 O O . SER A 1 384 ? -23.213 21.020 28.995 1.00 76.62 384 SER A O 1
ATOM 3037 N N . ALA A 1 385 ? -23.943 22.540 27.531 1.00 70.56 385 ALA A N 1
ATOM 3038 C CA . ALA A 1 385 ? -23.126 23.633 28.076 1.00 70.56 385 ALA A CA 1
ATOM 3039 C C . ALA A 1 385 ? -23.342 23.892 29.589 1.00 70.56 385 ALA A C 1
ATOM 3041 O O . ALA A 1 385 ? -22.496 24.493 30.243 1.00 70.56 385 ALA A O 1
ATOM 3042 N N . GLY A 1 386 ? -24.471 23.440 30.155 1.00 65.75 386 GLY A N 1
ATOM 3043 C CA . GLY A 1 386 ? -24.758 23.473 31.595 1.00 65.75 386 GLY A CA 1
ATOM 3044 C C . GLY A 1 386 ? -24.281 22.238 32.375 1.00 65.75 386 GLY A C 1
ATOM 3045 O O . GLY A 1 386 ? -24.608 22.107 33.555 1.00 65.75 386 GLY A O 1
ATOM 3046 N N . GLY A 1 387 ? -23.565 21.315 31.727 1.00 71.62 387 GLY A N 1
ATOM 3047 C CA . GLY A 1 387 ? -23.059 20.068 32.303 1.00 71.62 387 GLY A CA 1
ATOM 3048 C C . GLY A 1 387 ? -24.121 18.988 32.530 1.00 71.62 387 GLY A C 1
ATOM 3049 O O . GLY A 1 387 ? -23.873 18.051 33.276 1.00 71.62 387 GLY A O 1
ATOM 3050 N N . SER A 1 388 ? -25.324 19.115 31.955 1.00 79.00 388 SER A N 1
ATOM 3051 C CA . SER A 1 388 ? -26.341 18.050 32.028 1.00 79.00 388 SER A CA 1
ATOM 3052 C C . SER A 1 388 ? -26.131 17.041 30.895 1.00 79.00 388 SER A C 1
ATOM 3054 O O . SER A 1 388 ? -26.087 17.494 29.741 1.00 79.00 388 SER A O 1
ATOM 3056 N N . PRO A 1 389 ? -26.029 15.730 31.184 1.00 84.44 389 PRO A N 1
ATOM 3057 C CA . PRO A 1 389 ? -25.818 14.714 30.163 1.00 84.44 389 PRO A CA 1
ATOM 3058 C C . PRO A 1 389 ? -27.085 14.485 29.333 1.00 84.44 389 PRO A C 1
ATOM 3060 O O . PRO A 1 389 ? -28.216 14.598 29.818 1.00 84.44 389 PRO A O 1
ATOM 3063 N N . TYR A 1 390 ? -26.905 14.121 28.072 1.00 88.62 390 TYR A N 1
ATOM 3064 C CA . TYR A 1 390 ? -27.942 13.582 27.204 1.00 88.62 390 TYR A CA 1
ATOM 3065 C C . TYR A 1 390 ? -27.345 12.534 26.272 1.00 88.62 390 TYR A C 1
ATOM 3067 O O . TYR A 1 390 ? -26.153 12.555 25.978 1.00 88.62 390 TYR A O 1
ATOM 3075 N N . TYR A 1 391 ? -28.190 11.627 25.793 1.00 92.00 391 TYR A N 1
ATOM 3076 C CA . TYR A 1 391 ? -27.774 10.571 24.881 1.00 92.00 391 TYR A CA 1
ATOM 3077 C C . TYR A 1 391 ? -28.328 10.813 23.490 1.00 92.00 391 TYR A C 1
ATOM 3079 O O . TYR A 1 391 ? -29.512 11.130 23.342 1.00 92.00 391 TYR A O 1
ATOM 3087 N N . ARG A 1 392 ? -27.486 10.615 22.478 1.00 93.94 392 ARG A N 1
ATOM 3088 C CA . ARG A 1 392 ? -27.884 10.457 21.077 1.00 93.94 392 ARG A CA 1
ATOM 3089 C C . ARG A 1 392 ? -27.798 8.974 20.731 1.00 93.94 392 ARG A C 1
ATOM 3091 O O . ARG A 1 392 ? -26.761 8.359 20.950 1.00 93.94 392 ARG A O 1
ATOM 3098 N N . ILE A 1 393 ? -28.892 8.411 20.229 1.00 95.12 393 ILE A N 1
ATOM 3099 C CA . ILE A 1 393 ? -28.967 7.011 19.810 1.00 95.12 393 ILE A CA 1
ATOM 3100 C C . ILE A 1 393 ? -29.008 6.982 18.289 1.00 95.12 393 ILE A C 1
ATOM 3102 O O . ILE A 1 393 ? -29.947 7.524 17.694 1.00 95.12 393 ILE A O 1
ATOM 3106 N N . TYR A 1 394 ? -28.013 6.349 17.684 1.00 95.75 394 TYR A N 1
ATOM 3107 C CA . TYR A 1 394 ? -27.901 6.143 16.248 1.00 95.75 394 TYR A CA 1
ATOM 3108 C C . TYR A 1 394 ? -28.157 4.679 15.911 1.00 95.75 394 TYR A C 1
ATOM 3110 O O . TYR A 1 394 ? -27.747 3.786 16.649 1.00 95.75 394 TYR A O 1
ATOM 3118 N N . LEU A 1 395 ? -28.857 4.456 14.803 1.00 95.19 395 LEU A N 1
ATOM 3119 C CA . LEU A 1 395 ? -29.086 3.139 14.218 1.00 95.19 395 LEU A CA 1
ATOM 3120 C C . LEU A 1 395 ? -28.750 3.246 12.731 1.00 95.19 395 LEU A C 1
ATOM 3122 O O . LEU A 1 395 ? -29.301 4.129 12.067 1.00 95.19 395 LEU A O 1
ATOM 3126 N N . ASN A 1 396 ? -27.882 2.370 12.221 1.00 93.06 396 ASN A N 1
ATOM 3127 C CA . ASN A 1 396 ? -27.444 2.358 10.819 1.00 93.06 396 ASN A CA 1
ATOM 3128 C C . ASN A 1 396 ? -26.917 3.736 10.372 1.00 93.06 396 ASN A C 1
ATOM 3130 O O . ASN A 1 396 ? -27.467 4.359 9.462 1.00 93.06 396 ASN A O 1
ATOM 3134 N N . GLY A 1 397 ? -25.971 4.287 11.146 1.00 90.69 397 GLY A N 1
ATOM 3135 C CA . GLY A 1 397 ? -25.343 5.596 10.908 1.00 90.69 397 GLY A CA 1
ATOM 3136 C C . GLY A 1 397 ? -26.249 6.825 11.098 1.00 90.69 397 GLY A C 1
ATOM 3137 O O . GLY A 1 397 ? -25.778 7.962 11.092 1.00 90.69 397 GLY A O 1
ATOM 3138 N N . ALA A 1 398 ? -27.560 6.644 11.294 1.00 93.50 398 ALA A N 1
ATOM 3139 C CA . ALA A 1 398 ? -28.537 7.729 11.337 1.00 93.50 398 ALA A CA 1
ATOM 3140 C C . ALA A 1 398 ? -29.059 7.996 12.756 1.00 93.50 398 ALA A C 1
ATOM 3142 O O . ALA A 1 398 ? -29.413 7.078 13.498 1.00 93.50 398 ALA A O 1
ATOM 3143 N N . LEU A 1 399 ? -29.189 9.278 13.127 1.00 92.88 399 LEU A N 1
ATOM 3144 C CA . LEU A 1 399 ? -29.736 9.673 14.430 1.00 92.88 399 LEU A CA 1
ATOM 3145 C C . LEU A 1 399 ? -31.194 9.207 14.558 1.00 92.88 399 LEU A C 1
ATOM 3147 O O . LEU A 1 399 ? -32.086 9.710 13.875 1.00 92.88 399 LEU A O 1
ATOM 3151 N N . GLY A 1 400 ? -31.447 8.261 15.460 1.00 91.69 400 GLY A N 1
ATOM 3152 C CA . GLY A 1 400 ? -32.780 7.756 15.767 1.00 91.69 400 GLY A CA 1
ATOM 3153 C C . GLY A 1 400 ? -33.518 8.655 16.757 1.00 91.69 400 GLY A C 1
ATOM 3154 O O . GLY A 1 400 ? -34.605 9.162 16.459 1.00 91.69 400 GLY A O 1
ATOM 3155 N N . LYS A 1 401 ? -32.940 8.854 17.949 1.00 93.81 401 LYS A N 1
ATOM 3156 C CA . LYS A 1 401 ? -33.519 9.676 19.027 1.00 93.81 401 LYS A CA 1
ATOM 3157 C C . LYS A 1 401 ? -32.461 10.351 19.889 1.00 93.81 401 LYS A C 1
ATOM 3159 O O . LYS A 1 401 ? -31.305 9.948 19.928 1.00 93.81 401 LYS A O 1
ATOM 3164 N N . GLN A 1 402 ? -32.922 11.351 20.635 1.00 92.81 402 GLN A N 1
ATOM 3165 C CA . GLN A 1 402 ? -32.200 11.957 21.742 1.00 92.81 402 GLN A CA 1
ATOM 3166 C C . GLN A 1 402 ? -33.058 11.880 23.008 1.00 92.81 402 GLN A C 1
ATOM 3168 O O . GLN A 1 402 ? -34.276 12.061 22.945 1.00 92.81 402 GLN A O 1
ATOM 3173 N N . ILE A 1 403 ? -32.431 11.639 24.156 1.00 91.81 403 ILE A N 1
ATOM 3174 C CA . ILE A 1 403 ? -33.094 11.655 25.464 1.00 91.81 403 ILE A CA 1
ATOM 3175 C C . ILE A 1 403 ? -32.197 12.341 26.493 1.00 91.81 403 ILE A C 1
ATOM 3177 O O . ILE A 1 403 ? -30.974 12.219 26.442 1.00 91.81 403 ILE A O 1
ATOM 3181 N N . ALA A 1 404 ? -32.805 13.076 27.426 1.00 89.00 404 ALA A N 1
ATOM 3182 C CA . ALA A 1 404 ? -32.084 13.591 28.584 1.00 89.00 404 ALA A CA 1
ATOM 3183 C C . ALA A 1 404 ? -31.464 12.426 29.369 1.00 89.00 404 ALA A C 1
ATOM 3185 O O . ALA A 1 404 ? -32.123 11.408 29.586 1.00 89.00 404 ALA A O 1
ATOM 3186 N N . GLY A 1 405 ? -30.211 12.589 29.780 1.00 82.94 405 GLY A N 1
ATOM 3187 C CA . GLY A 1 405 ? -29.471 11.582 30.521 1.00 82.94 405 GLY A CA 1
ATOM 3188 C C . GLY A 1 405 ? -29.883 11.523 31.989 1.00 82.94 405 GLY A C 1
ATOM 3189 O O . GLY A 1 405 ? -30.997 11.908 32.373 1.00 82.94 405 GLY A O 1
ATOM 3190 N N . TYR A 1 406 ? -28.973 11.016 32.813 1.00 77.75 406 TYR A N 1
ATOM 3191 C CA . TYR A 1 406 ? -29.161 10.925 34.258 1.00 77.75 406 TYR A CA 1
ATOM 3192 C C . TYR A 1 406 ? -29.279 12.319 34.890 1.00 77.75 406 TYR A C 1
ATOM 3194 O O . TYR A 1 406 ? -28.569 13.243 34.486 1.00 77.75 406 TYR A O 1
ATOM 3202 N N . THR A 1 407 ? -30.227 12.508 35.813 1.00 68.12 407 THR A N 1
ATOM 3203 C CA . THR A 1 407 ? -30.493 13.839 36.388 1.00 68.12 407 THR A CA 1
ATOM 3204 C C . THR A 1 407 ? -29.533 14.194 37.518 1.00 68.12 407 THR A C 1
ATOM 3206 O O . THR A 1 407 ? -29.190 15.369 37.680 1.00 68.12 407 THR A O 1
ATOM 3209 N N . ASN A 1 408 ? -29.034 13.191 38.246 1.00 62.56 408 ASN A N 1
ATOM 3210 C CA . ASN A 1 408 ? -27.861 13.350 39.099 1.00 62.56 408 ASN A CA 1
ATOM 3211 C C . ASN A 1 408 ? -26.602 13.482 38.227 1.00 62.56 408 ASN A C 1
ATOM 3213 O O . ASN A 1 408 ? -26.400 12.719 37.289 1.00 62.56 408 ASN A O 1
ATOM 3217 N N . LYS A 1 409 ? -25.750 14.472 38.530 1.00 54.97 409 LYS A N 1
ATOM 3218 C CA . LYS A 1 409 ? -24.554 14.818 37.731 1.00 54.97 409 LYS A CA 1
ATOM 3219 C C . LYS A 1 409 ? -23.507 13.701 37.618 1.00 54.97 409 LYS A C 1
ATOM 3221 O O . LYS A 1 409 ? -22.567 13.849 36.849 1.00 54.97 409 LYS A O 1
ATOM 3226 N N . GLU A 1 410 ? -23.657 12.620 38.374 1.00 70.69 410 GLU A N 1
ATOM 3227 C CA . GLU A 1 410 ? -22.821 11.429 38.276 1.00 70.69 410 GLU A CA 1
ATOM 3228 C C . GLU A 1 410 ? -23.667 10.302 37.687 1.00 70.69 410 GLU A C 1
ATOM 3230 O O . GLU A 1 410 ? -24.625 9.841 38.309 1.00 70.69 410 GLU A O 1
ATOM 3235 N N . ASN A 1 411 ? -23.341 9.891 36.464 1.00 77.69 411 ASN A N 1
ATOM 3236 C CA . ASN A 1 411 ? -23.957 8.735 35.834 1.00 77.69 411 ASN A CA 1
ATOM 3237 C C . ASN A 1 411 ? -23.509 7.457 36.570 1.00 77.69 411 ASN A C 1
ATOM 3239 O O . ASN A 1 411 ? -22.304 7.206 36.633 1.00 77.69 411 ASN A O 1
ATOM 3243 N N . PRO A 1 412 ? -24.430 6.657 37.138 1.00 82.56 412 PRO A N 1
ATOM 3244 C CA . PRO A 1 412 ? -24.070 5.526 37.987 1.00 82.56 412 PRO A CA 1
ATOM 3245 C C . PRO A 1 412 ? -23.751 4.248 37.203 1.00 82.56 412 PRO A C 1
ATOM 3247 O O . PRO A 1 412 ? -23.504 3.218 37.830 1.00 82.56 412 PRO A O 1
ATOM 3250 N N . PHE A 1 413 ? -23.828 4.262 35.868 1.00 90.00 413 PHE A N 1
ATOM 3251 C CA . PHE A 1 413 ? -23.643 3.054 35.071 1.00 90.00 413 PHE A CA 1
ATOM 3252 C C . PHE A 1 413 ? -22.192 2.587 35.084 1.00 90.00 413 PHE A C 1
ATOM 3254 O O . PHE A 1 413 ? -21.305 3.282 34.597 1.00 90.00 413 PHE A O 1
ATOM 3261 N N . SER A 1 414 ? -21.984 1.374 35.592 1.00 92.00 414 SER A N 1
ATOM 3262 C CA . SER A 1 414 ? -20.661 0.766 35.737 1.00 92.00 414 SER A CA 1
ATOM 3263 C C . SER A 1 414 ? -20.494 -0.536 34.963 1.00 92.00 414 SER A C 1
ATOM 3265 O O . SER A 1 414 ? -19.406 -1.113 34.950 1.00 92.00 414 SER A O 1
ATOM 3267 N N . GLN A 1 415 ? -21.558 -1.010 34.313 1.00 94.31 415 GLN A N 1
ATOM 3268 C CA . GLN A 1 415 ? -21.557 -2.261 33.566 1.00 94.31 415 GLN A CA 1
ATOM 3269 C C . GLN A 1 415 ? -22.437 -2.170 32.317 1.00 94.31 415 GLN A C 1
ATOM 3271 O O . GLN A 1 415 ? -23.530 -1.603 32.370 1.00 94.31 415 GLN A O 1
ATOM 3276 N N . ILE A 1 416 ? -21.981 -2.779 31.219 1.00 95.50 416 ILE A N 1
ATOM 3277 C CA . ILE A 1 416 ? -22.771 -3.004 30.001 1.00 95.50 416 ILE A CA 1
ATOM 3278 C C . ILE A 1 416 ? -22.985 -4.504 29.833 1.00 95.50 416 ILE A C 1
ATOM 3280 O O . ILE A 1 416 ? -22.030 -5.276 29.871 1.00 95.50 416 ILE A O 1
ATOM 3284 N N . ASP A 1 417 ? -24.232 -4.914 29.640 1.00 95.00 417 ASP A N 1
ATOM 3285 C CA . ASP A 1 417 ? -24.622 -6.303 29.452 1.00 95.00 417 ASP A CA 1
ATOM 3286 C C . ASP A 1 417 ? -25.308 -6.525 28.102 1.00 95.00 417 ASP A C 1
ATOM 3288 O O . ASP A 1 417 ? -26.267 -5.831 27.743 1.00 95.00 417 ASP A O 1
ATOM 3292 N N . PHE A 1 418 ? -24.872 -7.579 27.419 1.00 95.00 418 PHE A N 1
ATOM 3293 C CA . PHE A 1 418 ? -25.578 -8.224 26.318 1.00 95.00 418 PHE A CA 1
ATOM 3294 C C . PHE A 1 418 ? -26.061 -9.595 26.782 1.00 95.00 418 PHE A C 1
ATOM 3296 O O . PHE A 1 418 ? -25.307 -10.347 27.390 1.00 95.00 418 PHE A O 1
ATOM 3303 N N . GLY A 1 419 ? -27.311 -9.951 26.500 1.00 84.81 419 GLY A N 1
ATOM 3304 C CA . GLY A 1 419 ? -27.889 -11.188 27.030 1.00 84.81 419 GLY A CA 1
ATOM 3305 C C . GLY A 1 419 ? -28.268 -11.087 28.514 1.00 84.81 419 GLY A C 1
ATOM 3306 O O . GLY A 1 419 ? -27.449 -10.857 29.398 1.00 84.81 419 GLY A O 1
ATOM 3307 N N . CYS A 1 420 ? -29.564 -11.205 28.793 1.00 69.44 420 CYS A N 1
ATOM 3308 C CA . CYS A 1 420 ? -30.208 -11.014 30.095 1.00 69.44 420 CYS A CA 1
ATOM 3309 C C . CYS A 1 420 ? -31.215 -12.145 30.410 1.00 69.44 420 CYS A C 1
ATOM 3311 O O . CYS A 1 420 ? -32.312 -11.884 30.910 1.00 69.44 420 CYS A O 1
ATOM 3313 N N . GLY A 1 421 ? -30.888 -13.403 30.090 1.00 70.56 421 GLY A N 1
ATOM 3314 C CA . GLY A 1 421 ? -31.796 -14.543 30.296 1.00 70.56 421 GLY A CA 1
ATOM 3315 C C . GLY A 1 421 ? -33.065 -14.459 29.432 1.00 70.56 421 GLY A C 1
ATOM 3316 O O . GLY A 1 421 ? -32.997 -14.048 28.278 1.00 70.56 421 GLY A O 1
ATOM 3317 N N . GLU A 1 422 ? -34.244 -14.795 29.971 1.00 70.62 422 GLU A N 1
ATOM 3318 C CA . GLU A 1 422 ? -35.499 -14.927 29.192 1.00 70.62 422 GLU A CA 1
ATOM 3319 C C . GLU A 1 422 ? -35.898 -13.682 28.367 1.00 70.62 422 GLU A C 1
ATOM 3321 O O . GLU A 1 422 ? -36.609 -13.809 27.372 1.00 70.62 422 GLU A O 1
ATOM 3326 N N . ASN A 1 423 ? -35.397 -12.491 28.717 1.00 84.94 423 ASN A N 1
ATOM 3327 C CA . ASN A 1 423 ? -35.658 -11.238 27.997 1.00 84.94 423 ASN A CA 1
ATOM 3328 C C . ASN A 1 423 ? -34.566 -10.868 26.970 1.00 84.94 423 ASN A C 1
ATOM 3330 O O . ASN A 1 423 ? -34.526 -9.730 26.513 1.00 84.94 423 ASN A O 1
ATOM 3334 N N . THR A 1 424 ? -33.661 -11.783 26.613 1.00 92.00 424 THR A N 1
ATOM 3335 C CA . THR A 1 424 ? -32.528 -11.524 25.704 1.00 92.00 424 THR A CA 1
ATOM 3336 C C . THR A 1 424 ? -32.949 -11.383 24.251 1.00 92.00 424 THR A C 1
ATOM 3338 O O . THR A 1 424 ? -33.478 -12.328 23.667 1.00 92.00 424 THR A O 1
ATOM 3341 N N . CYS A 1 425 ? -32.602 -10.267 23.612 1.00 93.12 425 CYS A N 1
ATOM 3342 C CA . CYS A 1 425 ? -32.631 -10.178 22.158 1.00 93.12 425 CYS A CA 1
ATOM 3343 C C . CYS A 1 425 ? -31.463 -10.982 21.566 1.00 93.12 425 CYS A C 1
ATOM 3345 O O . CYS A 1 425 ? -30.324 -10.525 21.566 1.00 93.12 425 CYS A O 1
ATOM 3347 N N . THR A 1 426 ? -31.746 -12.192 21.078 1.00 95.31 426 THR A N 1
ATOM 3348 C CA . THR A 1 426 ? -30.722 -13.090 20.517 1.00 95.31 426 THR A CA 1
ATOM 3349 C C . THR A 1 426 ? -30.194 -12.603 19.175 1.00 95.31 426 THR A C 1
ATOM 3351 O O . THR A 1 426 ? -30.941 -11.982 18.414 1.00 95.31 426 THR A O 1
ATOM 3354 N N . GLY A 1 427 ? -28.951 -12.928 18.842 1.00 95.69 427 GLY A N 1
ATOM 3355 C CA . GLY A 1 427 ? -28.323 -12.585 17.568 1.00 95.69 427 GLY A CA 1
ATOM 3356 C C . GLY A 1 427 ? -26.803 -12.607 17.665 1.00 95.69 427 GLY A C 1
ATOM 3357 O O . GLY A 1 427 ? -26.248 -12.985 18.693 1.00 95.69 427 GLY A O 1
ATOM 3358 N N . LEU A 1 428 ? -26.147 -12.191 16.590 1.00 96.94 428 LEU A N 1
ATOM 3359 C CA . LEU A 1 428 ? -24.696 -12.100 16.514 1.00 96.94 428 LEU A CA 1
ATOM 3360 C C . LEU A 1 428 ? -24.260 -10.664 16.812 1.00 96.94 428 LEU A C 1
ATOM 3362 O O . LEU A 1 428 ? -24.868 -9.720 16.304 1.00 96.94 428 LEU A O 1
ATOM 3366 N N . LEU A 1 429 ? -23.215 -10.518 17.617 1.00 96.81 429 LEU A N 1
ATOM 3367 C CA . LEU A 1 429 ? -22.528 -9.261 17.881 1.00 96.81 429 LEU A CA 1
ATOM 3368 C C . LEU A 1 429 ? -21.142 -9.292 17.259 1.00 96.81 429 LEU A C 1
ATOM 3370 O O . LEU A 1 429 ? -20.469 -10.323 17.285 1.00 96.81 429 LEU A O 1
ATOM 3374 N N . ASP A 1 430 ? -20.733 -8.145 16.745 1.00 94.19 430 ASP A N 1
ATOM 3375 C CA . ASP A 1 430 ? -19.392 -7.910 16.240 1.00 94.19 430 ASP A CA 1
ATOM 3376 C C . ASP A 1 430 ? -18.959 -6.467 16.536 1.00 94.19 430 ASP A C 1
ATOM 3378 O O . ASP A 1 430 ? -19.815 -5.605 16.753 1.00 94.19 430 ASP A O 1
ATOM 3382 N N . GLU A 1 431 ? -17.650 -6.230 16.570 1.00 92.88 431 GLU A N 1
ATOM 3383 C CA . GLU A 1 431 ? -17.019 -4.908 16.688 1.00 92.88 431 GLU A CA 1
ATOM 3384 C C . GLU A 1 431 ? -17.658 -3.997 17.747 1.00 92.88 431 GLU A C 1
ATOM 3386 O O . GLU A 1 431 ? -18.234 -2.955 17.438 1.00 92.88 431 GLU A O 1
ATOM 3391 N N . ILE A 1 432 ? -17.583 -4.398 19.022 1.00 96.06 432 ILE A N 1
ATOM 3392 C CA . ILE A 1 432 ? -17.996 -3.519 20.128 1.00 96.06 432 ILE A CA 1
ATOM 3393 C C . ILE A 1 432 ? -16.858 -2.543 20.416 1.00 96.06 432 ILE A C 1
ATOM 3395 O O . ILE A 1 432 ? -15.762 -2.982 20.756 1.00 96.06 432 ILE A O 1
ATOM 3399 N N . THR A 1 433 ? -17.122 -1.242 20.364 1.00 93.88 433 THR A N 1
ATOM 3400 C CA . THR A 1 433 ? -16.148 -0.188 20.655 1.00 93.88 433 THR A CA 1
ATOM 3401 C C . THR A 1 433 ? -16.655 0.766 21.736 1.00 93.88 433 THR A C 1
ATOM 3403 O O . THR A 1 433 ? -17.854 1.031 21.863 1.00 93.88 433 THR A O 1
ATOM 3406 N N . LEU A 1 434 ? -15.733 1.249 22.570 1.00 93.06 434 LEU A N 1
ATOM 3407 C CA . LEU A 1 434 ? -15.977 2.323 23.532 1.00 93.06 434 LEU A CA 1
ATOM 3408 C C . LEU A 1 434 ? -15.001 3.459 23.265 1.00 93.06 434 LEU A C 1
ATOM 3410 O O . LEU A 1 434 ? -13.825 3.274 23.527 1.00 93.06 434 LEU A O 1
ATOM 3414 N N . GLU A 1 435 ? -15.438 4.634 22.834 1.00 89.81 435 GLU A N 1
ATOM 3415 C CA . GLU A 1 435 ? -14.581 5.809 22.641 1.00 89.81 435 GLU A CA 1
ATOM 3416 C C . GLU A 1 435 ? -14.757 6.806 23.799 1.00 89.81 435 GLU A C 1
ATOM 3418 O O . GLU A 1 435 ? -15.883 7.142 24.159 1.00 89.81 435 GLU A O 1
ATOM 3423 N N . ARG A 1 436 ? -13.662 7.320 24.386 1.00 87.12 436 ARG A N 1
ATOM 3424 C CA . ARG A 1 436 ? -13.687 8.332 25.475 1.00 87.12 436 ARG A CA 1
ATOM 3425 C C . ARG A 1 436 ? -13.926 9.760 24.959 1.00 87.12 436 ARG A C 1
ATOM 3427 O O . ARG A 1 436 ? -13.331 10.723 25.435 1.00 87.12 436 ARG A O 1
ATOM 3434 N N . SER A 1 437 ? -14.787 9.882 23.963 1.00 81.94 437 SER A N 1
ATOM 3435 C CA . SER A 1 437 ? -15.177 11.139 23.341 1.00 81.94 437 SER A CA 1
ATOM 3436 C C . SER A 1 437 ? -16.601 11.023 22.803 1.00 81.94 437 SER A C 1
ATOM 3438 O O . SER A 1 437 ? -17.153 9.928 22.641 1.00 81.94 437 SER A O 1
ATOM 3440 N N . SER A 1 438 ? -17.253 12.165 22.583 1.00 83.69 438 SER A N 1
ATOM 3441 C CA . SER A 1 438 ? -18.601 12.197 22.025 1.00 83.69 438 SER A CA 1
ATOM 3442 C C 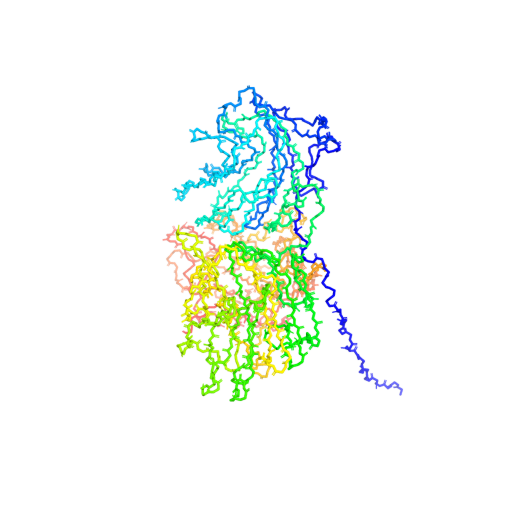. SER A 1 438 ? -18.568 12.278 20.496 1.00 83.69 438 SER A C 1
ATOM 3444 O O . SER A 1 438 ? -18.541 13.364 19.919 1.00 83.69 438 SER A O 1
ATOM 3446 N N . LEU A 1 439 ? -18.650 11.125 19.825 1.00 83.88 439 LEU A N 1
ATOM 3447 C CA . LEU A 1 439 ? -18.593 11.048 18.368 1.00 83.88 439 LEU A CA 1
ATOM 3448 C C . LEU A 1 439 ? -19.656 11.945 17.712 1.00 83.88 439 LEU A C 1
ATOM 3450 O O . LEU A 1 439 ? -20.834 12.029 18.106 1.00 83.88 439 LEU A O 1
ATOM 3454 N N . THR A 1 440 ? -19.220 12.675 16.700 1.00 83.25 440 THR A N 1
ATOM 3455 C CA . THR A 1 440 ? -20.046 13.502 15.831 1.00 83.25 440 THR A CA 1
ATOM 3456 C C . THR A 1 440 ? -20.906 12.630 14.918 1.00 83.25 440 THR A C 1
ATOM 3458 O O . THR A 1 440 ? -20.706 11.430 14.771 1.00 83.25 440 THR A O 1
ATOM 3461 N N . SER A 1 441 ? -21.922 13.225 14.291 1.00 82.88 441 SER A N 1
ATOM 3462 C CA . SER A 1 441 ? -22.785 12.472 13.372 1.00 82.88 441 SER A CA 1
ATOM 3463 C C . SER A 1 441 ? -22.061 12.012 12.103 1.00 82.88 441 SER A C 1
ATOM 3465 O O . SER A 1 441 ? -22.509 11.046 11.495 1.00 82.88 441 SER A O 1
ATOM 3467 N N . ASP A 1 442 ? -20.988 12.696 11.697 1.00 73.38 442 ASP A N 1
ATOM 3468 C CA . ASP A 1 442 ? -20.181 12.280 10.549 1.00 73.38 442 ASP A CA 1
ATOM 3469 C C . ASP A 1 442 ? -19.273 11.101 10.927 1.00 73.38 442 ASP A C 1
ATOM 3471 O O . ASP A 1 442 ? -19.318 10.094 10.234 1.00 73.38 442 ASP A O 1
ATOM 3475 N N . GLU A 1 443 ? -18.599 11.142 12.083 1.00 81.06 443 GLU A N 1
ATOM 3476 C CA . GLU A 1 443 ? -17.801 10.006 12.585 1.00 81.06 443 GLU A CA 1
ATOM 3477 C C . GLU A 1 443 ? -18.651 8.742 12.785 1.00 81.06 443 GLU A C 1
ATOM 3479 O O . GLU A 1 443 ? -18.231 7.649 12.426 1.00 81.06 443 GLU A O 1
ATOM 3484 N N . ILE A 1 444 ? -19.888 8.877 13.279 1.00 86.06 444 ILE A N 1
ATOM 3485 C CA . ILE A 1 444 ? -20.821 7.742 13.383 1.00 86.06 444 ILE A CA 1
ATOM 3486 C C . ILE A 1 444 ? -21.206 7.181 12.008 1.00 86.06 444 ILE A C 1
ATOM 3488 O O . ILE A 1 444 ? -21.409 5.975 11.870 1.00 86.06 444 ILE A O 1
ATOM 3492 N N . ARG A 1 445 ? -21.339 8.035 10.987 1.00 82.56 445 ARG A N 1
ATOM 3493 C CA . ARG A 1 445 ? -21.637 7.583 9.623 1.00 82.56 445 ARG A CA 1
ATOM 3494 C C . ARG A 1 445 ? -20.431 6.885 9.000 1.00 82.56 445 ARG A C 1
ATOM 3496 O O . ARG A 1 445 ? -20.621 5.911 8.282 1.00 82.56 445 ARG A O 1
ATOM 3503 N N . ASP A 1 446 ? -19.228 7.369 9.273 1.00 79.25 446 ASP A N 1
ATOM 3504 C CA . ASP A 1 446 ? -17.998 6.761 8.774 1.00 79.25 446 ASP A CA 1
ATOM 3505 C C . ASP A 1 446 ? -17.759 5.400 9.451 1.00 79.25 446 ASP A C 1
ATOM 3507 O O . ASP A 1 446 ? -17.509 4.419 8.754 1.00 79.25 446 ASP A O 1
ATOM 3511 N N . TRP A 1 447 ? -17.991 5.299 10.767 1.00 84.81 447 TRP A N 1
ATOM 3512 C CA . TRP A 1 447 ? -17.997 4.031 11.511 1.00 84.81 447 TRP A CA 1
ATOM 3513 C C . TRP A 1 447 ? -19.038 3.047 10.952 1.00 84.81 447 TRP A C 1
ATOM 3515 O O . TRP A 1 447 ? -18.747 1.879 10.700 1.00 84.81 447 TRP A O 1
ATOM 3525 N N . ASP A 1 448 ? -20.267 3.511 10.696 1.00 86.31 448 ASP A N 1
ATOM 3526 C CA . ASP A 1 448 ? -21.302 2.691 10.055 1.00 86.31 448 ASP A CA 1
ATOM 3527 C C . ASP A 1 448 ? -20.878 2.202 8.666 1.00 86.31 448 ASP A C 1
ATOM 3529 O O . ASP A 1 448 ? -21.080 1.032 8.359 1.00 86.31 448 ASP A O 1
ATOM 3533 N N . ALA A 1 449 ? -20.272 3.058 7.843 1.00 81.88 449 ALA A N 1
ATOM 3534 C CA . ALA A 1 449 ? -19.810 2.682 6.512 1.00 81.88 449 ALA A CA 1
ATOM 3535 C C . ALA A 1 449 ? -18.670 1.654 6.569 1.00 81.88 449 ALA A C 1
ATOM 3537 O O . ALA A 1 449 ? -18.709 0.668 5.839 1.00 81.88 449 ALA A O 1
ATOM 3538 N N . GLU A 1 450 ? -17.693 1.844 7.459 1.00 81.69 450 GLU A N 1
ATOM 3539 C CA . GLU A 1 450 ? -16.576 0.914 7.654 1.00 81.69 450 GLU A CA 1
ATOM 3540 C C . GLU A 1 450 ? -17.072 -0.489 8.008 1.00 81.69 450 GLU A C 1
ATOM 3542 O O . GLU A 1 450 ? -16.612 -1.491 7.454 1.00 81.69 450 GLU A O 1
ATOM 3547 N N . PHE A 1 451 ? -18.043 -0.562 8.916 1.00 84.31 451 PHE A N 1
ATOM 3548 C CA . PHE A 1 451 ? -18.470 -1.833 9.463 1.00 84.31 451 PHE A CA 1
ATOM 3549 C C . PHE A 1 451 ? -19.685 -2.420 8.742 1.00 84.31 451 PHE A C 1
ATOM 3551 O O . PHE A 1 451 ? -19.777 -3.636 8.639 1.00 84.31 451 PHE A O 1
ATOM 3558 N N . CYS A 1 452 ? -20.642 -1.655 8.239 1.00 83.12 452 CYS A N 1
ATOM 3559 C CA . CYS A 1 452 ? -21.894 -2.201 7.701 1.00 83.12 452 CYS A CA 1
ATOM 3560 C C . CYS A 1 452 ? -22.006 -2.160 6.171 1.00 83.12 452 CYS A C 1
ATOM 3562 O O . CYS A 1 452 ? -22.882 -2.848 5.641 1.00 83.12 452 CYS A O 1
ATOM 3564 N N . ASP A 1 453 ? -21.132 -1.443 5.456 1.00 77.31 453 ASP A N 1
ATOM 3565 C CA . ASP A 1 453 ? -21.135 -1.400 3.988 1.00 77.31 453 ASP A CA 1
ATOM 3566 C C . ASP A 1 453 ? -20.098 -2.373 3.398 1.00 77.31 453 ASP A C 1
ATOM 3568 O O . ASP A 1 453 ? -18.901 -2.100 3.334 1.00 77.31 453 ASP A O 1
ATOM 3572 N N . PHE A 1 454 ? -20.548 -3.554 2.967 1.00 69.44 454 PHE A N 1
ATOM 3573 C CA . PHE A 1 454 ? -19.690 -4.561 2.335 1.00 69.44 454 PHE A CA 1
ATOM 3574 C C . PHE A 1 454 ? -20.043 -4.769 0.862 1.00 69.44 454 PHE A C 1
ATOM 3576 O O . PHE A 1 454 ? -21.198 -4.958 0.482 1.00 69.44 454 PHE A O 1
ATOM 3583 N N . SER A 1 455 ? -19.005 -4.829 0.024 1.00 64.25 455 SER A N 1
ATOM 3584 C CA . SER A 1 455 ? -19.110 -5.256 -1.374 1.00 64.25 455 SER A CA 1
ATOM 3585 C C . SER A 1 455 ? -18.768 -6.739 -1.506 1.00 64.25 455 SER A C 1
ATOM 3587 O O . SER A 1 455 ? -17.636 -7.153 -1.259 1.00 64.25 455 SER A O 1
ATOM 3589 N N . GLU A 1 456 ? -19.735 -7.550 -1.932 1.00 66.19 456 GLU A N 1
ATOM 3590 C CA . GLU A 1 456 ? -19.509 -8.970 -2.201 1.00 66.19 456 GLU A CA 1
ATOM 3591 C C . GLU A 1 456 ? -18.923 -9.176 -3.608 1.00 66.19 456 GLU A C 1
ATOM 3593 O O . GLU A 1 456 ? -19.498 -8.755 -4.615 1.00 66.19 456 GLU A O 1
ATOM 3598 N N . PHE A 1 457 ? -17.793 -9.884 -3.690 1.00 75.94 457 PHE A N 1
ATOM 3599 C CA . PHE A 1 457 ? -17.210 -10.334 -4.953 1.00 75.94 457 PHE A CA 1
ATOM 3600 C C . PHE A 1 457 ? -17.290 -11.856 -5.061 1.00 75.94 457 PHE A C 1
ATOM 3602 O O . PHE A 1 457 ? -16.641 -12.585 -4.314 1.00 75.94 457 PHE A O 1
ATOM 3609 N N . THR A 1 458 ? -18.031 -12.356 -6.049 1.00 81.88 458 THR A N 1
ATOM 3610 C CA . THR A 1 458 ? -18.079 -13.792 -6.345 1.00 81.88 458 THR A CA 1
ATOM 3611 C C . THR A 1 458 ? -17.081 -14.156 -7.447 1.00 81.88 458 THR A C 1
ATOM 3613 O O . THR A 1 458 ? -17.183 -13.682 -8.581 1.00 81.88 458 THR A O 1
ATOM 3616 N N . VAL A 1 459 ? -16.135 -15.052 -7.150 1.00 87.19 459 VAL A N 1
ATOM 3617 C CA . VAL A 1 459 ? -15.194 -15.593 -8.147 1.00 87.19 459 VAL A CA 1
ATOM 3618 C C . VAL A 1 459 ? -15.774 -16.854 -8.796 1.00 87.19 459 VAL A C 1
ATOM 3620 O O . VAL A 1 459 ? -15.714 -17.951 -8.242 1.00 87.19 459 VAL A O 1
ATOM 3623 N N . CYS A 1 460 ? -16.310 -16.717 -10.010 1.00 89.88 460 CYS A N 1
ATOM 3624 C CA . CYS A 1 460 ? -16.883 -17.833 -10.773 1.00 89.88 460 CYS A CA 1
ATOM 3625 C C . CYS A 1 460 ? -15.802 -18.612 -11.547 1.00 89.88 460 CYS A C 1
ATOM 3627 O O . CYS A 1 460 ? -15.532 -18.340 -12.720 1.00 89.88 460 CYS A O 1
ATOM 3629 N N . VAL A 1 461 ? -15.166 -19.593 -10.897 1.00 91.31 461 VAL A N 1
ATOM 3630 C CA . VAL A 1 461 ? -14.044 -20.380 -11.465 1.00 91.31 461 VAL A CA 1
ATOM 3631 C C . VAL A 1 461 ? -14.420 -21.275 -12.659 1.00 91.31 461 VAL A C 1
ATOM 3633 O O . VAL A 1 461 ? -13.550 -21.726 -13.409 1.00 91.31 461 VAL A O 1
ATOM 3636 N N . ASP A 1 462 ? -15.710 -21.534 -12.863 1.00 94.75 462 ASP A N 1
ATOM 3637 C CA . ASP A 1 462 ? -16.271 -22.261 -14.004 1.00 94.75 462 ASP A CA 1
ATOM 3638 C C . ASP A 1 462 ? -16.435 -21.374 -15.255 1.00 94.75 462 ASP A C 1
ATOM 3640 O O . ASP A 1 462 ? -16.409 -21.875 -16.383 1.00 94.75 462 ASP A O 1
ATOM 3644 N N . GLN A 1 463 ? -16.497 -20.049 -15.087 1.00 95.06 463 GLN A N 1
ATOM 3645 C CA . GLN A 1 463 ? -16.637 -19.068 -16.167 1.00 95.06 463 GLN A CA 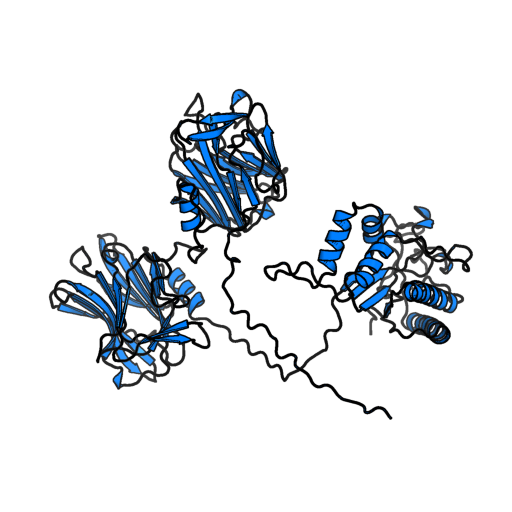1
ATOM 3646 C C . GLN A 1 463 ? -15.285 -18.598 -16.725 1.00 95.06 463 GLN A C 1
ATOM 3648 O O . GLN A 1 463 ? -14.936 -17.415 -16.690 1.00 95.06 463 GLN A O 1
ATOM 3653 N N . LYS A 1 464 ? -14.516 -19.534 -17.286 1.00 94.56 464 LYS A N 1
ATOM 3654 C CA . LYS A 1 464 ? -13.180 -19.262 -17.844 1.00 94.56 464 LYS A CA 1
ATOM 3655 C C . LYS A 1 464 ? -13.212 -18.211 -18.968 1.00 94.56 464 LYS A C 1
ATOM 3657 O O . LYS A 1 464 ? -14.107 -18.219 -19.813 1.00 94.56 464 LYS A O 1
ATOM 3662 N N . LYS A 1 465 ? -12.204 -17.329 -18.995 1.00 94.12 465 LYS A N 1
ATOM 3663 C CA . LYS A 1 465 ? -11.999 -16.288 -20.024 1.00 94.12 465 LYS A CA 1
ATOM 3664 C C . LYS A 1 465 ? -10.721 -16.564 -20.836 1.00 94.12 465 LYS A C 1
ATOM 3666 O O . LYS A 1 465 ? -10.472 -17.709 -21.211 1.00 94.12 465 LYS A O 1
ATOM 3671 N N . GLN A 1 466 ? -9.926 -15.539 -21.144 1.00 94.88 466 GLN A N 1
ATOM 3672 C CA . GLN A 1 466 ? -8.672 -15.667 -21.884 1.00 94.88 466 GLN A CA 1
ATOM 3673 C C . GLN A 1 466 ? -7.585 -16.403 -21.089 1.00 94.88 466 GLN A C 1
ATOM 3675 O O . GLN A 1 466 ? -7.510 -16.312 -19.865 1.00 94.88 466 GLN A O 1
ATOM 3680 N N . THR A 1 467 ? -6.682 -17.080 -21.800 1.00 94.12 467 THR A N 1
ATOM 3681 C CA . THR A 1 467 ? -5.416 -17.546 -21.222 1.00 94.12 467 THR A CA 1
ATOM 3682 C C . THR A 1 467 ? -4.428 -16.385 -21.168 1.00 94.12 467 THR A C 1
ATOM 3684 O O . THR A 1 467 ? -4.071 -15.834 -22.210 1.00 94.12 467 THR A O 1
ATOM 3687 N N . ILE A 1 468 ? -3.954 -16.042 -19.972 1.00 95.31 468 ILE A N 1
ATOM 3688 C CA . ILE A 1 468 ? -2.844 -15.101 -19.804 1.00 95.31 468 ILE A CA 1
ATOM 3689 C C . ILE A 1 468 ? -1.557 -15.799 -20.249 1.00 95.31 468 ILE A C 1
ATOM 3691 O O . ILE A 1 468 ? -1.233 -16.878 -19.758 1.00 95.31 468 ILE A O 1
ATOM 3695 N N . ARG A 1 469 ? -0.865 -15.225 -21.239 1.00 90.12 469 ARG A N 1
ATOM 3696 C CA . ARG A 1 469 ? 0.344 -15.825 -21.824 1.00 90.12 469 ARG A CA 1
ATOM 3697 C C . ARG A 1 469 ? 1.597 -15.445 -21.053 1.00 90.12 469 ARG A C 1
ATOM 3699 O O . ARG A 1 469 ? 2.347 -16.331 -20.667 1.00 90.12 469 ARG A O 1
ATOM 3706 N N . ASN A 1 470 ? 1.810 -14.148 -20.866 1.00 95.25 470 ASN A N 1
ATOM 3707 C CA . ASN A 1 470 ? 2.947 -13.610 -20.142 1.00 95.25 470 ASN A CA 1
ATOM 3708 C C . ASN A 1 470 ? 2.696 -12.149 -19.743 1.00 95.25 470 ASN A C 1
ATOM 3710 O O . ASN A 1 470 ? 1.788 -11.493 -20.257 1.00 95.25 470 ASN A O 1
ATOM 3714 N N . PHE A 1 471 ? 3.546 -11.670 -18.845 1.00 97.31 471 PHE A N 1
ATOM 3715 C CA . PHE A 1 471 ? 3.834 -10.265 -18.593 1.00 97.31 471 PHE A CA 1
ATOM 3716 C C . PHE A 1 471 ? 5.323 -10.067 -18.864 1.00 97.31 471 PHE A C 1
ATOM 3718 O O . PHE A 1 471 ? 6.137 -10.883 -18.424 1.00 97.31 471 PHE A O 1
ATOM 3725 N N . GLY A 1 472 ? 5.683 -9.024 -19.609 1.00 95.62 472 GLY A N 1
ATOM 3726 C CA . GLY A 1 472 ? 7.059 -8.834 -20.051 1.00 95.62 472 GLY A CA 1
ATOM 3727 C C . GLY A 1 472 ? 7.490 -7.381 -20.134 1.00 95.62 472 GLY A C 1
ATOM 3728 O O . GLY A 1 472 ? 6.667 -6.470 -20.216 1.00 95.62 472 GLY A O 1
ATOM 3729 N N . ALA A 1 473 ? 8.806 -7.201 -20.162 1.00 97.06 473 ALA A N 1
ATOM 3730 C CA . ALA A 1 473 ? 9.482 -5.925 -20.361 1.00 97.06 473 ALA A CA 1
ATOM 3731 C C . ALA A 1 473 ? 10.553 -6.054 -21.459 1.00 97.06 473 ALA A C 1
ATOM 3733 O O . ALA A 1 473 ? 10.736 -7.126 -22.042 1.00 97.06 473 ALA A O 1
ATOM 3734 N N . SER A 1 474 ? 11.207 -4.941 -21.788 1.00 96.94 474 SER A N 1
ATOM 3735 C CA . SER A 1 474 ? 12.189 -4.854 -22.870 1.00 96.94 474 SER A CA 1
ATOM 3736 C C . SER A 1 474 ? 13.540 -4.389 -22.358 1.00 96.94 474 SER A C 1
ATOM 3738 O O . SER A 1 474 ? 13.608 -3.546 -21.467 1.00 96.94 474 SER A O 1
ATOM 3740 N N . ASP A 1 475 ? 14.603 -4.905 -22.965 1.00 96.69 475 ASP A N 1
ATOM 3741 C CA . ASP A 1 475 ? 15.972 -4.473 -22.698 1.00 96.69 475 ASP A CA 1
ATOM 3742 C C . ASP A 1 475 ? 16.393 -3.223 -23.501 1.00 96.69 475 ASP A C 1
ATOM 3744 O O . ASP A 1 475 ? 17.467 -2.660 -23.276 1.00 96.69 475 ASP A O 1
ATOM 3748 N N . GLY A 1 476 ? 15.542 -2.765 -24.423 1.00 92.62 476 GLY A N 1
ATOM 3749 C CA . GLY A 1 476 ? 15.742 -1.525 -25.163 1.00 92.62 476 GLY A CA 1
ATOM 3750 C C . GLY A 1 476 ? 15.538 -0.294 -24.262 1.00 92.62 476 GLY A C 1
ATOM 3751 O O . GLY A 1 476 ? 14.462 -0.140 -23.697 1.00 92.62 476 GLY A O 1
ATOM 3752 N N . TRP A 1 477 ? 16.478 0.641 -24.105 1.00 92.31 477 TRP A N 1
ATOM 3753 C CA . TRP A 1 477 ? 17.849 0.657 -24.643 1.00 92.31 477 TRP A CA 1
ATOM 3754 C C . TRP A 1 477 ? 18.939 0.620 -23.572 1.00 92.31 477 TRP A C 1
ATOM 3756 O O . TRP A 1 477 ? 20.041 0.140 -23.834 1.00 92.31 477 TRP A O 1
ATOM 3766 N N . SER A 1 478 ? 18.650 1.094 -22.360 1.00 92.00 478 SER A N 1
ATOM 3767 C CA . SER A 1 478 ? 19.663 1.308 -21.322 1.00 92.00 478 SER A CA 1
ATOM 3768 C C . SER A 1 478 ? 20.329 0.021 -20.826 1.00 92.00 478 SER A C 1
ATOM 3770 O O . SER A 1 478 ? 21.431 0.077 -20.278 1.00 92.00 478 SER A O 1
ATOM 3772 N N . THR A 1 479 ? 19.714 -1.146 -21.040 1.00 95.06 479 THR A N 1
ATOM 3773 C CA . THR A 1 479 ? 20.217 -2.433 -20.537 1.00 95.06 479 THR A CA 1
ATOM 3774 C C . THR A 1 479 ? 21.593 -2.789 -21.092 1.00 95.06 479 THR A C 1
ATOM 3776 O O . THR A 1 479 ? 22.380 -3.415 -20.384 1.00 95.06 479 THR A O 1
ATOM 3779 N N . GLN A 1 480 ? 21.953 -2.329 -22.298 1.00 93.12 480 GLN A N 1
ATOM 3780 C CA . GLN A 1 480 ? 23.308 -2.525 -22.832 1.00 93.12 480 GLN A CA 1
ATOM 3781 C C . GLN A 1 480 ? 24.380 -1.877 -21.938 1.00 93.12 480 GLN A C 1
ATOM 3783 O O . GLN A 1 480 ? 25.436 -2.466 -21.708 1.00 93.12 480 GLN A O 1
ATOM 3788 N N . PHE A 1 481 ? 24.093 -0.695 -21.382 1.00 94.38 481 PHE A N 1
ATOM 3789 C CA . PHE A 1 481 ? 25.014 0.034 -20.511 1.00 94.38 481 PHE A CA 1
ATOM 3790 C C . PHE A 1 481 ? 24.959 -0.504 -19.090 1.00 94.38 481 PHE A C 1
ATOM 3792 O O . PHE A 1 481 ? 26.004 -0.698 -18.474 1.00 94.38 481 PHE A O 1
ATOM 3799 N N . ILE A 1 482 ? 23.754 -0.796 -18.591 1.00 95.56 482 ILE A N 1
ATOM 3800 C CA . ILE A 1 482 ? 23.566 -1.382 -17.262 1.00 95.56 482 ILE A CA 1
ATOM 3801 C C . ILE A 1 482 ? 24.319 -2.708 -17.202 1.00 95.56 482 ILE A C 1
ATOM 3803 O O . ILE A 1 482 ? 25.238 -2.837 -16.406 1.00 95.56 482 ILE A O 1
ATOM 3807 N N . GLY A 1 483 ? 24.024 -3.649 -18.102 1.00 95.56 483 GLY A N 1
ATOM 3808 C CA . GLY A 1 483 ? 24.651 -4.970 -18.145 1.00 95.56 483 GLY A CA 1
ATOM 3809 C C . GLY A 1 483 ? 26.181 -4.939 -18.240 1.00 95.56 483 GLY A C 1
ATOM 3810 O O . GLY A 1 483 ? 26.860 -5.773 -17.638 1.00 95.56 483 GLY A O 1
ATOM 3811 N N . LYS A 1 484 ? 26.731 -3.952 -18.960 1.00 94.44 484 LYS A N 1
ATOM 3812 C CA . LYS A 1 484 ? 28.170 -3.836 -19.232 1.00 94.44 484 LYS A CA 1
ATOM 3813 C C . LYS A 1 484 ? 28.946 -3.082 -18.150 1.00 94.44 484 LYS A C 1
ATOM 3815 O O . LYS A 1 484 ? 30.069 -3.472 -17.848 1.00 94.44 484 LYS A O 1
ATOM 3820 N N . TYR A 1 485 ? 28.375 -2.019 -17.582 1.00 93.69 485 TYR A N 1
ATOM 3821 C CA . TYR A 1 485 ? 29.125 -1.056 -16.766 1.00 93.69 485 TYR A CA 1
ATOM 3822 C C . TYR A 1 485 ? 28.694 -0.984 -15.300 1.00 93.69 485 TYR A C 1
ATOM 3824 O O . TYR A 1 485 ? 29.466 -0.487 -14.480 1.00 93.69 485 TYR A O 1
ATOM 3832 N N . PHE A 1 486 ? 27.495 -1.451 -14.932 1.00 92.69 486 PHE A N 1
ATOM 3833 C CA . PHE A 1 486 ? 27.086 -1.406 -13.526 1.00 92.69 486 PHE A CA 1
ATOM 3834 C C . PHE A 1 486 ? 27.862 -2.435 -12.683 1.00 92.69 486 PHE A C 1
ATOM 3836 O O . PHE A 1 486 ? 28.215 -3.505 -13.193 1.00 92.69 486 PHE A O 1
ATOM 3843 N N . PRO A 1 487 ? 28.089 -2.149 -11.383 1.00 92.31 487 PRO A N 1
ATOM 3844 C CA . PRO A 1 487 ? 28.628 -3.122 -10.438 1.00 92.31 487 PRO A CA 1
ATOM 3845 C C . PRO A 1 487 ? 27.808 -4.416 -10.421 1.00 92.31 487 PRO A C 1
ATOM 3847 O O . PRO A 1 487 ? 26.579 -4.370 -10.496 1.00 92.31 487 PRO A O 1
ATOM 3850 N N . GLU A 1 488 ? 28.481 -5.561 -10.292 1.00 90.81 488 GLU A N 1
ATOM 3851 C CA . GLU A 1 488 ? 27.843 -6.880 -10.411 1.00 90.81 488 GLU A CA 1
ATOM 3852 C C . GLU A 1 488 ? 26.679 -7.056 -9.430 1.00 90.81 488 GLU A C 1
ATOM 3854 O O . GLU A 1 488 ? 25.580 -7.406 -9.846 1.00 90.81 488 GLU A O 1
ATOM 3859 N N . ASN A 1 489 ? 26.865 -6.686 -8.159 1.00 84.62 489 ASN A N 1
ATOM 3860 C CA . ASN A 1 489 ? 25.816 -6.774 -7.140 1.00 84.62 489 ASN A CA 1
ATOM 3861 C C . ASN A 1 489 ? 24.550 -5.976 -7.503 1.00 84.62 489 ASN A C 1
ATOM 3863 O O . ASN A 1 489 ? 23.444 -6.426 -7.221 1.00 84.62 489 ASN A O 1
ATOM 3867 N N . LYS A 1 490 ? 24.693 -4.812 -8.153 1.00 88.12 490 LYS A N 1
ATOM 3868 C CA . LYS A 1 490 ? 23.545 -4.003 -8.586 1.00 88.12 490 LYS A CA 1
ATOM 3869 C C . LYS A 1 490 ? 22.802 -4.654 -9.749 1.00 88.12 490 LYS A C 1
ATOM 3871 O O . LYS A 1 490 ? 21.577 -4.639 -9.760 1.00 88.12 490 LYS A O 1
ATOM 3876 N N . LYS A 1 491 ? 23.517 -5.225 -10.721 1.00 94.31 491 LYS A N 1
ATOM 3877 C CA . LYS A 1 491 ? 22.882 -5.902 -11.865 1.00 94.31 491 LYS A CA 1
ATOM 3878 C C . LYS A 1 491 ? 22.199 -7.202 -11.441 1.00 94.31 491 LYS A C 1
ATOM 3880 O O . LYS A 1 491 ? 21.102 -7.471 -11.914 1.00 94.31 491 LYS A O 1
ATOM 3885 N N . GLU A 1 492 ? 22.807 -7.967 -10.532 1.00 94.44 492 GLU A N 1
ATOM 3886 C CA . GLU A 1 492 ? 22.212 -9.183 -9.953 1.00 94.44 492 GLU A CA 1
ATOM 3887 C C . GLU A 1 492 ? 20.910 -8.864 -9.218 1.00 94.44 492 GLU A C 1
ATOM 3889 O O . GLU A 1 492 ? 19.892 -9.503 -9.465 1.00 94.44 492 GLU A O 1
ATOM 3894 N N . HIS A 1 493 ? 20.906 -7.814 -8.393 1.00 95.19 493 HIS A N 1
ATOM 3895 C CA . HIS A 1 493 ? 19.690 -7.388 -7.707 1.00 95.19 493 HIS A CA 1
ATOM 3896 C C . HIS A 1 493 ? 18.601 -6.910 -8.682 1.00 95.19 493 HIS A C 1
ATOM 3898 O O . HIS A 1 493 ? 17.435 -7.255 -8.523 1.00 95.19 493 HIS A O 1
ATOM 3904 N N . LEU A 1 494 ? 18.962 -6.185 -9.748 1.00 97.00 494 LEU A N 1
ATOM 3905 C CA . LEU A 1 494 ? 18.003 -5.816 -10.797 1.00 97.00 494 LEU A CA 1
ATOM 3906 C C . LEU A 1 494 ? 17.429 -7.043 -11.522 1.00 97.00 494 LEU A C 1
ATOM 3908 O O . LEU A 1 494 ? 16.239 -7.066 -11.824 1.00 97.00 494 LEU A O 1
ATOM 3912 N N . ALA A 1 495 ? 18.246 -8.063 -11.797 1.00 98.00 495 ALA A N 1
ATOM 3913 C CA . ALA A 1 495 ? 17.766 -9.310 -12.387 1.00 98.00 495 ALA A CA 1
ATOM 3914 C C . ALA A 1 495 ? 16.802 -10.052 -11.441 1.00 98.00 495 ALA A C 1
ATOM 3916 O O . ALA A 1 495 ? 15.790 -10.571 -11.907 1.00 98.00 495 ALA A O 1
ATOM 3917 N N . GLU A 1 496 ? 17.059 -10.042 -10.129 1.00 97.69 496 GLU A N 1
ATOM 3918 C CA . GLU A 1 496 ? 16.145 -10.591 -9.120 1.00 97.69 496 GLU A CA 1
ATOM 3919 C C . GLU A 1 496 ? 14.804 -9.850 -9.110 1.00 97.69 496 GLU A C 1
ATOM 3921 O O . GLU A 1 496 ? 13.759 -10.483 -9.258 1.00 97.69 496 GLU A O 1
ATOM 3926 N N . LEU A 1 497 ? 14.830 -8.516 -9.039 1.00 97.50 497 LEU A N 1
ATOM 3927 C CA . LEU A 1 497 ? 13.622 -7.690 -9.058 1.00 97.50 497 LEU A CA 1
ATOM 3928 C C . LEU A 1 497 ? 12.789 -7.899 -10.331 1.00 97.50 497 LEU A C 1
ATOM 3930 O O . LEU A 1 497 ? 11.561 -7.861 -10.281 1.00 97.50 497 LEU A O 1
ATOM 3934 N N . LEU A 1 498 ? 13.431 -8.119 -11.480 1.00 98.31 498 LEU A N 1
ATOM 3935 C CA . LEU A 1 498 ? 12.736 -8.329 -12.751 1.00 98.31 498 LEU A CA 1
ATOM 3936 C C . LEU A 1 498 ? 12.186 -9.752 -12.892 1.00 98.31 498 LEU A C 1
ATOM 3938 O O . LEU A 1 498 ? 11.045 -9.929 -13.319 1.00 98.31 498 LEU A O 1
ATOM 3942 N N . PHE A 1 499 ? 12.987 -10.768 -12.579 1.00 98.62 499 PHE A N 1
ATOM 3943 C CA . PHE A 1 499 ? 12.723 -12.137 -13.029 1.00 98.62 499 PHE A CA 1
ATOM 3944 C C . PHE A 1 499 ? 12.368 -13.114 -11.911 1.00 98.62 499 PHE A C 1
ATOM 3946 O O . PHE A 1 499 ? 11.829 -14.179 -12.202 1.00 98.62 499 PHE A O 1
ATOM 3953 N N . SER A 1 500 ? 12.658 -12.793 -10.650 1.00 97.56 500 SER A N 1
ATOM 3954 C CA . SER A 1 500 ? 12.426 -13.730 -9.556 1.00 97.56 500 SER A CA 1
ATOM 3955 C C . SER A 1 500 ? 10.938 -13.937 -9.294 1.00 97.56 500 SER A C 1
ATOM 3957 O O . SER A 1 500 ? 10.198 -12.979 -9.081 1.00 97.56 500 SER A O 1
ATOM 3959 N N . CYS A 1 501 ? 10.529 -15.205 -9.273 1.00 96.19 501 CYS A N 1
ATOM 3960 C CA . CYS A 1 501 ? 9.240 -15.653 -8.744 1.00 96.19 501 CYS A CA 1
ATOM 3961 C C . CYS A 1 501 ? 9.358 -16.126 -7.284 1.00 96.19 501 CYS A C 1
ATOM 3963 O O . CYS A 1 501 ? 8.374 -16.603 -6.718 1.00 96.19 501 CYS A O 1
ATOM 3965 N N . ASP A 1 502 ? 10.557 -16.052 -6.696 1.00 94.50 502 ASP A N 1
ATOM 3966 C CA . ASP A 1 502 ? 10.776 -16.436 -5.308 1.00 94.50 502 ASP A CA 1
ATOM 3967 C C . ASP A 1 502 ? 10.179 -15.393 -4.368 1.00 94.50 502 ASP A C 1
ATOM 3969 O O . ASP A 1 502 ? 10.044 -14.212 -4.698 1.00 94.50 502 ASP A O 1
ATOM 3973 N N . THR A 1 503 ? 9.916 -15.822 -3.143 1.00 87.62 503 THR A N 1
ATOM 3974 C CA . THR A 1 503 ? 9.541 -14.940 -2.046 1.00 87.62 503 THR A CA 1
ATOM 3975 C C . THR A 1 503 ? 10.662 -14.852 -1.017 1.00 87.62 503 THR A C 1
ATOM 3977 O O . THR A 1 503 ? 11.518 -15.735 -0.900 1.00 87.62 503 THR A O 1
ATOM 3980 N N . LEU A 1 504 ? 10.665 -13.769 -0.249 1.00 73.75 504 LEU A N 1
ATOM 3981 C CA . LEU A 1 504 ? 11.347 -13.709 1.035 1.00 73.75 504 LEU A CA 1
ATOM 3982 C C . LEU A 1 504 ? 10.691 -14.699 2.015 1.00 73.75 504 LEU A C 1
ATOM 3984 O O . LEU A 1 504 ? 9.650 -15.298 1.729 1.00 73.75 504 LEU A O 1
ATOM 3988 N N . SER A 1 505 ? 11.302 -14.888 3.184 1.00 72.94 505 SER A N 1
ATOM 3989 C CA . SER A 1 505 ? 10.791 -15.804 4.213 1.00 72.94 505 SER A CA 1
ATOM 3990 C C . SER A 1 505 ? 9.400 -15.432 4.734 1.00 72.94 505 SER A C 1
ATOM 3992 O O . SER A 1 505 ? 8.693 -16.313 5.207 1.00 72.94 505 SER A O 1
ATOM 3994 N N . ASN A 1 506 ? 9.005 -14.163 4.617 1.00 60.62 506 ASN A N 1
ATOM 3995 C CA . ASN A 1 506 ? 7.681 -13.657 4.984 1.00 60.62 506 ASN A CA 1
ATOM 3996 C C . ASN A 1 506 ? 6.661 -13.697 3.826 1.00 60.62 506 ASN A C 1
ATOM 3998 O O . ASN A 1 506 ? 5.572 -13.152 3.921 1.00 60.62 506 ASN A O 1
ATOM 4002 N N . GLY A 1 507 ? 7.006 -14.316 2.693 1.00 70.81 507 GLY A N 1
ATOM 4003 C CA . GLY A 1 507 ? 6.097 -14.432 1.553 1.00 70.81 507 GLY A CA 1
ATOM 4004 C C . GLY A 1 507 ? 6.068 -13.219 0.617 1.00 70.81 507 GLY A C 1
ATOM 4005 O O . GLY A 1 507 ? 5.472 -13.323 -0.454 1.00 70.81 507 GLY A O 1
ATOM 4006 N N . THR A 1 508 ? 6.760 -12.115 0.929 1.00 79.31 508 THR A N 1
ATOM 4007 C CA . THR A 1 508 ? 6.895 -10.985 -0.004 1.00 79.31 508 THR A CA 1
ATOM 4008 C C . THR A 1 508 ? 7.627 -11.429 -1.276 1.00 79.31 508 THR A C 1
ATOM 4010 O O . THR A 1 508 ? 8.728 -11.979 -1.167 1.00 79.31 508 THR A O 1
ATOM 4013 N N . PRO A 1 509 ? 7.085 -11.189 -2.485 1.00 86.94 509 PRO A N 1
ATOM 4014 C CA . PRO A 1 509 ? 7.792 -11.477 -3.730 1.00 86.94 509 PRO A CA 1
ATOM 4015 C C . PRO A 1 509 ? 9.128 -10.733 -3.797 1.00 86.94 509 PRO A C 1
ATOM 4017 O O . PRO A 1 509 ? 9.184 -9.523 -3.583 1.00 86.94 509 PRO A O 1
ATOM 4020 N N . LYS A 1 510 ? 10.211 -11.443 -4.124 1.00 87.06 510 LYS A N 1
ATOM 4021 C CA . LYS A 1 510 ? 11.533 -10.829 -4.331 1.00 87.06 510 LYS A CA 1
ATOM 4022 C C . LYS A 1 510 ? 11.600 -9.999 -5.610 1.00 87.06 510 LYS A C 1
ATOM 4024 O O . LYS A 1 510 ? 12.497 -9.178 -5.760 1.00 87.06 510 LYS A O 1
ATOM 4029 N N . GLY A 1 511 ? 10.683 -10.239 -6.540 1.00 93.25 511 GLY A N 1
ATOM 4030 C CA . GLY A 1 511 ? 10.607 -9.539 -7.807 1.00 93.25 511 GLY A CA 1
ATOM 4031 C C . GLY A 1 511 ? 9.232 -9.655 -8.446 1.00 93.25 511 GLY A C 1
ATOM 4032 O O . GLY A 1 511 ? 8.318 -10.286 -7.919 1.00 93.25 511 GLY A O 1
ATOM 4033 N N . ILE A 1 512 ? 9.101 -9.025 -9.609 1.00 97.38 512 ILE A N 1
ATOM 4034 C CA . ILE A 1 512 ? 7.882 -9.000 -10.423 1.00 97.38 512 ILE A CA 1
ATOM 4035 C C . ILE A 1 512 ? 7.558 -10.398 -10.976 1.00 97.38 512 ILE A C 1
ATOM 4037 O O . ILE A 1 512 ? 6.399 -10.689 -11.266 1.00 97.38 512 ILE A O 1
ATOM 4041 N N . GLY A 1 513 ? 8.569 -11.255 -11.154 1.00 97.62 513 GLY A N 1
ATOM 4042 C CA . GLY A 1 513 ? 8.400 -12.572 -11.766 1.00 97.62 513 GLY A CA 1
ATOM 4043 C C . GLY A 1 513 ? 7.998 -12.475 -13.238 1.00 97.62 513 GLY A C 1
ATOM 4044 O O . GLY A 1 513 ? 7.045 -13.129 -13.673 1.00 97.62 513 GLY A O 1
ATOM 4045 N N . LEU A 1 514 ? 8.677 -11.618 -14.017 1.00 98.50 514 LEU A N 1
ATOM 4046 C CA . LEU A 1 514 ? 8.376 -11.459 -15.441 1.00 98.50 514 LEU A CA 1
ATOM 4047 C C . LEU A 1 514 ? 8.435 -12.810 -16.158 1.00 98.50 514 LEU A C 1
ATOM 4049 O O . LEU A 1 514 ? 9.427 -13.532 -16.116 1.00 98.50 514 LEU A O 1
ATOM 4053 N N . SER A 1 515 ? 7.363 -13.120 -16.881 1.00 97.69 515 SER A N 1
ATOM 4054 C CA . SER A 1 515 ? 7.228 -14.359 -17.651 1.00 97.69 515 SER A CA 1
ATOM 4055 C C . SER A 1 515 ? 7.648 -14.195 -19.111 1.00 97.69 515 SER A C 1
ATOM 4057 O O . SER A 1 515 ? 7.678 -15.178 -19.849 1.00 97.69 515 SER A O 1
ATOM 4059 N N . ALA A 1 516 ? 8.002 -12.978 -19.533 1.00 98.12 516 ALA A N 1
ATOM 4060 C CA . ALA A 1 516 ? 8.622 -12.719 -20.823 1.00 98.12 516 ALA A CA 1
ATOM 4061 C C . ALA A 1 516 ? 9.721 -11.652 -20.757 1.00 98.12 516 ALA A C 1
ATOM 4063 O O . ALA A 1 516 ? 9.606 -10.656 -20.042 1.00 98.12 516 ALA A O 1
ATOM 4064 N N . TRP A 1 517 ? 10.753 -11.822 -21.586 1.00 98.31 517 TRP A N 1
ATOM 4065 C CA . TRP A 1 517 ? 11.815 -10.832 -21.771 1.00 98.31 517 TRP A CA 1
ATOM 4066 C C . TRP A 1 517 ? 12.027 -10.540 -23.254 1.00 98.31 517 TRP A C 1
ATOM 4068 O O . TRP A 1 517 ? 12.209 -11.454 -24.065 1.00 98.31 517 TRP A O 1
ATOM 4078 N N . ARG A 1 518 ? 11.968 -9.254 -23.618 1.00 98.12 518 ARG A N 1
ATOM 4079 C CA . ARG A 1 518 ? 12.125 -8.797 -24.999 1.00 98.12 518 ARG A CA 1
ATOM 4080 C C . ARG A 1 518 ? 13.552 -8.307 -25.237 1.00 98.12 518 ARG A C 1
ATOM 4082 O O . ARG A 1 518 ? 13.907 -7.223 -24.785 1.00 98.12 518 ARG A O 1
ATOM 4089 N N . PHE A 1 519 ? 14.324 -9.090 -25.983 1.00 98.25 519 PHE A N 1
ATOM 4090 C CA . PHE A 1 519 ? 15.699 -8.800 -26.380 1.00 98.25 519 PHE A CA 1
ATOM 4091 C C . PHE A 1 519 ? 15.741 -8.017 -27.699 1.00 98.25 519 PHE A C 1
ATOM 4093 O O . PHE A 1 519 ? 15.287 -8.510 -28.735 1.00 98.25 519 PHE A O 1
ATOM 4100 N N . ASN A 1 520 ? 16.256 -6.792 -27.659 1.00 97.88 520 ASN A N 1
ATOM 4101 C CA . ASN A 1 520 ? 16.411 -5.912 -28.810 1.00 97.88 520 ASN A CA 1
ATOM 4102 C C . ASN A 1 520 ? 17.646 -6.318 -29.627 1.00 97.88 520 ASN A C 1
ATOM 4104 O O . ASN A 1 5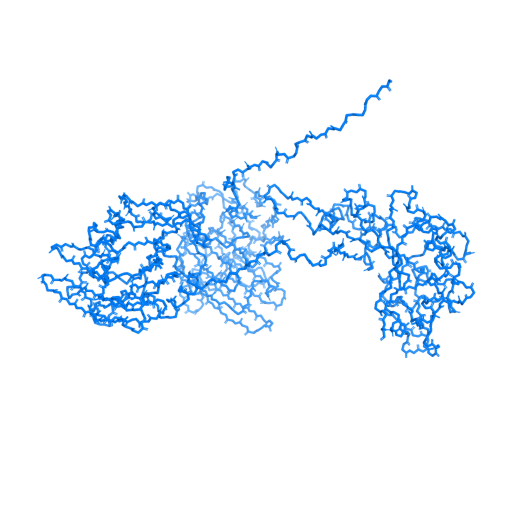20 ? 18.776 -6.067 -29.209 1.00 97.88 520 ASN A O 1
ATOM 4108 N N . ILE A 1 521 ? 17.426 -6.920 -30.793 1.00 98.38 521 ILE A N 1
ATOM 4109 C CA . ILE A 1 521 ? 18.446 -7.275 -31.783 1.00 98.38 521 ILE A CA 1
ATOM 4110 C C . ILE A 1 521 ? 18.835 -5.994 -32.523 1.00 98.38 521 ILE A C 1
ATOM 4112 O O . ILE A 1 521 ? 17.997 -5.383 -33.188 1.00 98.38 521 ILE A O 1
ATOM 4116 N N . GLY A 1 522 ? 20.085 -5.558 -32.371 1.00 97.88 522 GLY A N 1
ATOM 4117 C CA . GLY A 1 522 ? 20.497 -4.236 -32.830 1.00 97.88 522 GLY A CA 1
ATOM 4118 C C . GLY A 1 522 ? 20.830 -4.133 -34.324 1.00 97.88 522 GLY A C 1
ATOM 4119 O O . GLY A 1 522 ? 21.201 -5.105 -34.990 1.00 97.88 522 GLY A O 1
ATOM 4120 N N . ALA A 1 523 ? 20.691 -2.915 -34.850 1.00 98.19 523 ALA A N 1
ATOM 4121 C CA . ALA A 1 523 ? 20.783 -2.585 -36.271 1.00 98.19 523 ALA A CA 1
ATOM 4122 C C . ALA A 1 523 ? 22.157 -2.056 -36.710 1.00 98.19 523 ALA A C 1
ATOM 4124 O O . ALA A 1 523 ? 22.427 -1.980 -37.909 1.00 98.19 523 ALA A O 1
ATOM 4125 N N . GLY A 1 524 ? 23.038 -1.693 -35.776 1.00 98.00 524 GLY A N 1
ATOM 4126 C CA . GLY A 1 524 ? 24.418 -1.300 -36.087 1.00 98.00 524 GLY A CA 1
ATOM 4127 C C . GLY A 1 524 ? 24.643 0.208 -36.163 1.00 98.00 524 GLY A C 1
ATOM 4128 O O . GLY A 1 524 ? 25.548 0.686 -36.851 1.00 98.00 524 GLY A O 1
ATOM 4129 N N . THR A 1 525 ? 23.783 0.985 -35.502 1.00 98.25 525 THR A N 1
ATOM 4130 C CA . THR A 1 525 ? 23.914 2.446 -35.418 1.00 98.25 525 THR A CA 1
ATOM 4131 C C . THR A 1 525 ? 24.994 2.878 -34.425 1.00 98.25 525 THR A C 1
ATOM 4133 O O . THR A 1 525 ? 25.543 3.975 -34.561 1.00 98.25 525 THR A O 1
ATOM 4136 N N . SER A 1 526 ? 25.365 2.022 -33.467 1.00 97.19 526 SER A N 1
ATOM 4137 C CA . SER A 1 526 ? 26.471 2.287 -32.539 1.00 97.19 526 SER A CA 1
ATOM 4138 C C . SER A 1 526 ? 27.813 2.366 -33.266 1.00 97.19 526 SER A C 1
ATOM 4140 O O . SER A 1 526 ? 28.587 3.292 -33.027 1.00 97.19 526 SER A O 1
ATOM 4142 N N . GLU A 1 527 ? 28.057 1.471 -34.224 1.00 97.81 527 GLU A N 1
ATOM 4143 C CA . GLU A 1 527 ? 29.259 1.419 -35.061 1.00 97.81 527 GLU A CA 1
ATOM 4144 C C . GLU A 1 527 ? 29.411 2.669 -35.938 1.00 97.81 527 GLU A C 1
ATOM 4146 O O . GLU A 1 527 ? 30.524 3.048 -36.300 1.00 97.81 527 GLU A O 1
ATOM 4151 N N . GLN A 1 528 ? 28.302 3.340 -36.260 1.00 97.94 528 GLN A N 1
ATOM 4152 C CA . GLN A 1 528 ? 28.306 4.595 -37.013 1.00 97.94 528 GLN A CA 1
ATOM 4153 C C . GLN A 1 528 ? 28.593 5.817 -36.128 1.00 97.94 528 GLN A C 1
ATOM 4155 O O . GLN A 1 528 ? 28.926 6.889 -36.641 1.00 97.94 528 GLN A O 1
ATOM 4160 N N . GLY A 1 529 ? 28.444 5.699 -34.805 1.00 97.50 529 GLY A N 1
ATOM 4161 C CA . GLY A 1 529 ? 28.618 6.804 -33.865 1.00 97.50 529 GLY A CA 1
ATOM 4162 C C . GLY A 1 529 ? 27.763 8.017 -34.243 1.00 97.50 529 GLY A C 1
ATOM 4163 O O . GLY A 1 529 ? 26.566 7.896 -34.505 1.00 97.50 529 GLY A O 1
ATOM 4164 N N . ALA A 1 530 ? 28.376 9.200 -34.319 1.00 96.69 530 ALA A N 1
ATOM 4165 C CA . ALA A 1 530 ? 27.688 10.429 -34.727 1.00 96.69 530 ALA A CA 1
ATOM 4166 C C . ALA A 1 530 ? 27.127 10.372 -36.163 1.00 96.69 530 ALA A C 1
ATOM 4168 O O . ALA A 1 530 ? 26.127 11.029 -36.449 1.00 96.69 530 ALA A O 1
ATOM 4169 N N . ALA A 1 531 ? 27.715 9.559 -37.051 1.00 97.25 531 ALA A N 1
ATOM 4170 C CA . ALA A 1 531 ? 27.232 9.401 -38.423 1.00 97.25 531 ALA A CA 1
ATOM 4171 C C . ALA A 1 531 ? 25.888 8.656 -38.502 1.00 97.25 531 ALA A C 1
ATOM 4173 O O . ALA A 1 531 ? 25.197 8.781 -39.510 1.00 97.25 531 ALA A O 1
ATOM 4174 N N . SER A 1 532 ? 25.469 7.962 -37.431 1.00 97.81 532 SER A N 1
ATOM 4175 C CA . SER A 1 532 ? 24.106 7.413 -37.328 1.00 97.81 532 SER A CA 1
ATOM 4176 C C . SER A 1 532 ? 23.033 8.498 -37.339 1.00 97.81 532 SER A C 1
ATOM 4178 O O . SER A 1 532 ? 21.887 8.211 -37.663 1.00 97.81 532 SER A O 1
ATOM 4180 N N . ARG A 1 533 ? 23.383 9.732 -36.938 1.00 97.81 533 ARG A N 1
ATOM 4181 C CA . ARG A 1 533 ? 22.468 10.864 -36.701 1.00 97.81 533 ARG A CA 1
ATOM 4182 C C . ARG A 1 533 ? 21.346 10.571 -35.701 1.00 97.81 533 ARG A C 1
ATOM 4184 O O . ARG A 1 533 ? 20.367 11.309 -35.636 1.00 97.81 533 ARG A O 1
ATOM 4191 N N . ILE A 1 534 ? 21.514 9.547 -34.870 1.00 97.94 534 ILE A N 1
ATOM 4192 C CA . ILE A 1 534 ? 20.713 9.368 -33.661 1.00 97.94 534 ILE A CA 1
ATOM 4193 C C . ILE A 1 534 ? 21.349 10.239 -32.583 1.00 97.94 534 ILE A C 1
ATOM 4195 O O . ILE A 1 534 ? 22.504 10.016 -32.209 1.00 97.94 534 ILE A O 1
ATOM 4199 N N . SER A 1 535 ? 20.633 11.272 -32.140 1.00 95.38 535 SER A N 1
ATOM 4200 C CA . SER A 1 535 ? 21.195 12.313 -31.269 1.00 95.38 535 SER A CA 1
ATOM 4201 C C . SER A 1 535 ? 21.522 11.805 -29.866 1.00 95.38 535 SER A C 1
ATOM 4203 O O . SER A 1 535 ? 22.481 12.269 -29.259 1.00 95.38 535 SER A O 1
ATOM 4205 N N . ASP A 1 536 ? 20.740 10.850 -29.368 1.00 94.38 536 ASP A N 1
ATOM 4206 C CA . ASP A 1 536 ? 20.936 10.215 -28.068 1.00 94.38 536 ASP A CA 1
ATOM 4207 C C . ASP A 1 536 ? 21.736 8.918 -28.246 1.00 94.38 536 ASP A C 1
ATOM 4209 O O . ASP A 1 536 ? 21.247 7.928 -28.794 1.00 94.38 536 ASP A O 1
ATOM 4213 N N . GLU A 1 537 ? 22.996 8.930 -27.808 1.00 92.56 537 GLU A N 1
ATOM 4214 C CA . GLU A 1 537 ? 23.892 7.779 -27.939 1.00 92.56 537 GLU A CA 1
ATOM 4215 C C . GLU A 1 537 ? 23.388 6.536 -27.207 1.00 92.56 537 GLU A C 1
ATOM 4217 O O . GLU A 1 537 ? 23.697 5.422 -27.629 1.00 92.56 537 GLU A O 1
ATOM 4222 N N . THR A 1 538 ? 22.561 6.709 -26.170 1.00 93.25 538 THR A N 1
ATOM 4223 C CA . THR A 1 538 ? 22.022 5.585 -25.398 1.00 93.25 538 THR A CA 1
ATOM 4224 C C . THR A 1 538 ? 21.003 4.764 -26.184 1.00 93.25 538 THR A C 1
ATOM 4226 O O . THR A 1 538 ? 20.673 3.646 -25.796 1.00 93.25 538 THR A O 1
ATOM 4229 N N . ARG A 1 539 ? 20.528 5.301 -27.312 1.00 95.62 539 ARG A N 1
ATOM 4230 C CA . ARG A 1 539 ? 19.517 4.701 -28.190 1.00 95.62 539 ARG A CA 1
ATOM 4231 C C . ARG A 1 539 ? 20.106 4.115 -29.469 1.00 95.62 539 ARG A C 1
ATOM 4233 O O . ARG A 1 539 ? 19.358 3.656 -30.331 1.00 95.62 539 ARG A O 1
ATOM 4240 N N . ARG A 1 540 ? 21.434 4.148 -29.605 1.00 97.12 540 ARG A N 1
ATOM 4241 C CA . ARG A 1 540 ? 22.162 3.451 -30.666 1.00 97.12 540 ARG A CA 1
ATOM 4242 C C . ARG A 1 540 ? 22.366 1.993 -30.267 1.00 97.12 540 ARG A C 1
ATOM 4244 O O . ARG A 1 540 ? 22.518 1.689 -29.082 1.00 97.12 540 ARG A O 1
ATOM 4251 N N . THR A 1 541 ? 22.354 1.092 -31.241 1.00 97.88 541 THR A N 1
ATOM 4252 C CA . THR A 1 541 ? 22.501 -0.346 -30.994 1.00 97.88 541 THR A CA 1
ATOM 4253 C C . THR A 1 541 ? 23.632 -0.932 -31.833 1.00 97.88 541 THR A C 1
ATOM 4255 O O . THR A 1 541 ? 23.823 -0.541 -32.987 1.00 97.88 541 THR A O 1
ATOM 4258 N N . GLU A 1 542 ? 24.404 -1.851 -31.248 1.00 98.12 542 GLU A N 1
ATOM 4259 C CA . GLU A 1 542 ? 25.399 -2.650 -31.978 1.00 98.12 542 GLU A CA 1
ATOM 4260 C C . GLU A 1 542 ? 24.699 -3.678 -32.882 1.00 98.12 542 GLU A C 1
ATOM 4262 O O . GLU A 1 542 ? 23.611 -4.137 -32.545 1.00 98.12 542 GLU A O 1
ATOM 4267 N N . CYS A 1 543 ? 25.317 -4.092 -33.992 1.00 98.50 543 CYS A N 1
ATOM 4268 C CA . CYS A 1 543 ? 24.810 -5.198 -34.815 1.00 98.50 543 CYS A CA 1
ATOM 4269 C C . CYS A 1 543 ? 25.744 -6.400 -34.764 1.00 98.50 543 CYS A C 1
ATOM 4271 O O . CYS A 1 543 ? 26.947 -6.264 -34.995 1.00 98.50 543 CYS A O 1
ATOM 4273 N N . PHE A 1 544 ? 25.191 -7.597 -34.559 1.00 98.75 544 PHE A N 1
ATOM 4274 C CA . PHE A 1 544 ? 25.963 -8.835 -34.670 1.00 98.75 544 PHE A CA 1
ATOM 4275 C C . PHE A 1 544 ? 26.545 -9.041 -36.070 1.00 98.75 544 PHE A C 1
ATOM 4277 O O . PHE A 1 544 ? 27.641 -9.575 -36.191 1.00 98.75 544 PHE A O 1
ATOM 4284 N N . LEU A 1 545 ? 25.833 -8.622 -37.120 1.00 98.62 545 LEU A N 1
ATOM 4285 C CA . LEU A 1 545 ? 26.310 -8.720 -38.497 1.00 98.62 545 LEU A CA 1
ATOM 4286 C C . LEU A 1 545 ? 27.410 -7.683 -38.748 1.00 98.62 545 LEU A C 1
ATOM 4288 O O . LEU A 1 545 ? 27.258 -6.511 -38.406 1.00 98.62 545 LEU A O 1
ATOM 4292 N N . ASN A 1 546 ? 28.506 -8.099 -39.375 1.00 97.81 546 ASN A N 1
ATOM 4293 C CA . ASN A 1 546 ? 29.595 -7.200 -39.747 1.00 97.81 546 ASN A CA 1
ATOM 4294 C C . ASN A 1 546 ? 29.324 -6.476 -41.083 1.00 97.81 546 ASN A C 1
ATOM 4296 O O . ASN A 1 546 ? 28.503 -6.928 -41.884 1.00 97.81 546 ASN A O 1
ATOM 4300 N N . PRO A 1 547 ? 30.052 -5.379 -41.386 1.00 96.25 547 PRO A N 1
ATOM 4301 C CA . PRO A 1 547 ? 29.883 -4.626 -42.636 1.00 96.25 547 PRO A CA 1
ATOM 4302 C C . PRO A 1 547 ? 30.110 -5.423 -43.931 1.00 96.25 547 PRO A C 1
ATOM 4304 O O . PRO A 1 547 ? 29.713 -4.967 -45.000 1.00 96.25 547 PRO A O 1
ATOM 4307 N N . ASP A 1 548 ? 30.758 -6.591 -43.859 1.00 96.38 548 ASP A N 1
ATOM 4308 C CA . ASP A 1 548 ? 30.924 -7.502 -44.999 1.00 96.38 548 ASP A CA 1
ATOM 4309 C C . ASP A 1 548 ? 29.647 -8.292 -45.345 1.00 96.38 548 ASP A C 1
ATOM 4311 O O . ASP A 1 548 ? 29.643 -9.029 -46.332 1.00 96.38 548 ASP A O 1
ATOM 4315 N N . MET A 1 549 ? 28.582 -8.141 -44.543 1.00 96.44 549 MET A N 1
ATOM 4316 C CA . MET A 1 549 ? 27.271 -8.785 -44.685 1.00 96.44 549 MET A CA 1
ATOM 4317 C C . MET A 1 549 ? 27.311 -10.322 -44.692 1.00 96.44 549 MET A C 1
ATOM 4319 O O . MET A 1 549 ? 26.355 -10.966 -45.118 1.00 96.44 549 MET A O 1
ATOM 4323 N N . THR A 1 550 ? 28.407 -10.929 -44.231 1.00 94.38 550 THR A N 1
ATOM 4324 C CA . THR A 1 550 ? 28.607 -12.388 -44.279 1.00 94.38 550 THR A CA 1
ATOM 4325 C C . THR A 1 550 ? 29.187 -12.968 -42.994 1.00 94.38 550 THR A C 1
ATOM 4327 O O . THR A 1 550 ? 28.995 -14.155 -42.731 1.00 94.38 550 THR A O 1
ATOM 4330 N N . THR A 1 551 ? 29.872 -12.163 -42.182 1.00 97.75 551 THR A N 1
ATOM 4331 C CA . THR A 1 551 ? 30.444 -12.588 -40.903 1.00 97.75 551 THR A CA 1
ATOM 4332 C C . THR A 1 551 ? 29.734 -11.939 -39.720 1.00 97.75 551 THR A C 1
ATOM 4334 O O . THR A 1 551 ? 29.078 -10.904 -39.849 1.00 97.75 551 THR A O 1
ATOM 4337 N N . TYR A 1 552 ? 29.882 -12.560 -38.548 1.00 98.75 552 TYR A N 1
ATOM 4338 C CA . TYR A 1 552 ? 29.249 -12.125 -37.308 1.00 98.75 552 TYR A CA 1
ATOM 4339 C C . TYR A 1 552 ? 30.280 -11.878 -36.208 1.00 98.75 552 TYR A C 1
ATOM 4341 O O . TYR A 1 552 ? 31.271 -12.602 -36.100 1.00 98.75 552 TYR A O 1
ATOM 4349 N N . ASP A 1 553 ? 30.008 -10.889 -35.363 1.00 98.50 553 ASP A N 1
ATOM 4350 C CA . ASP A 1 553 ? 30.683 -10.672 -34.088 1.00 98.50 553 ASP A CA 1
ATOM 4351 C C . ASP A 1 553 ? 29.692 -10.858 -32.934 1.00 98.50 553 ASP A C 1
ATOM 4353 O O . ASP A 1 553 ? 28.974 -9.941 -32.534 1.00 98.50 553 ASP A O 1
ATOM 4357 N N . TRP A 1 554 ? 29.678 -12.072 -32.386 1.00 98.44 554 TRP A N 1
ATOM 4358 C CA . TRP A 1 554 ? 28.803 -12.471 -31.282 1.00 98.44 554 TRP A CA 1
ATOM 4359 C C . TRP A 1 554 ? 29.202 -11.881 -29.923 1.00 98.44 554 TRP A C 1
ATOM 4361 O O . TRP A 1 554 ? 28.481 -12.064 -28.945 1.00 98.44 554 TRP A O 1
ATOM 4371 N N . THR A 1 555 ? 30.331 -11.168 -29.838 1.00 97.69 555 THR A N 1
ATOM 4372 C CA . THR A 1 555 ? 30.762 -10.508 -28.592 1.00 97.69 555 THR A CA 1
ATOM 4373 C C . THR A 1 555 ? 30.033 -9.185 -28.335 1.00 97.69 555 THR A C 1
ATOM 4375 O O . THR A 1 555 ? 30.081 -8.652 -27.223 1.00 97.69 555 THR A O 1
ATOM 4378 N N . LYS A 1 556 ? 29.326 -8.662 -29.343 1.00 98.25 556 LYS A N 1
ATOM 4379 C CA . LYS A 1 556 ? 28.527 -7.433 -29.268 1.00 98.25 556 LYS A CA 1
ATOM 4380 C C . LYS A 1 556 ? 27.258 -7.601 -28.434 1.00 98.25 556 LYS A C 1
ATOM 4382 O O . LYS A 1 556 ? 26.827 -8.705 -28.128 1.00 98.25 556 LYS A O 1
ATOM 4387 N N . GLN A 1 557 ? 26.647 -6.490 -28.035 1.00 98.12 557 GLN A N 1
ATOM 4388 C CA . GLN A 1 557 ? 25.472 -6.441 -27.160 1.00 98.12 557 GLN A CA 1
ATOM 4389 C C . GLN A 1 557 ? 25.684 -7.146 -25.805 1.00 98.12 557 GLN A C 1
ATOM 4391 O O . GLN A 1 557 ? 24.727 -7.593 -25.172 1.00 98.12 557 GLN A O 1
ATOM 4396 N N . ALA A 1 558 ? 26.931 -7.219 -25.322 1.00 97.88 558 ALA A N 1
ATOM 4397 C CA . ALA A 1 558 ? 27.317 -7.991 -24.135 1.00 97.88 558 ALA A CA 1
ATOM 4398 C C . ALA A 1 558 ? 26.484 -7.673 -22.877 1.00 97.88 558 ALA A C 1
ATOM 4400 O O . ALA A 1 558 ? 26.150 -8.571 -22.108 1.00 97.88 558 ALA A O 1
ATOM 4401 N N . GLY A 1 559 ? 26.105 -6.406 -22.670 1.00 97.19 559 GLY A N 1
ATOM 4402 C CA . GLY A 1 559 ? 25.272 -6.022 -21.526 1.00 97.19 559 GLY A CA 1
ATOM 4403 C C . GLY A 1 559 ? 23.842 -6.567 -21.602 1.00 97.19 559 GLY A C 1
ATOM 4404 O O . GLY A 1 559 ? 23.306 -7.039 -20.603 1.00 97.19 559 GLY A O 1
ATOM 4405 N N . GLN A 1 560 ? 23.237 -6.563 -22.791 1.00 98.00 560 GLN A N 1
ATOM 4406 C CA . GLN A 1 560 ? 21.917 -7.160 -23.002 1.00 98.00 560 GLN A CA 1
ATOM 4407 C C . GLN A 1 560 ? 21.981 -8.688 -22.915 1.00 98.00 560 GLN A C 1
ATOM 4409 O O . GLN A 1 560 ? 21.105 -9.301 -22.305 1.00 98.00 560 GLN A O 1
ATOM 4414 N N . GLN A 1 561 ? 23.043 -9.295 -23.462 1.00 98.44 561 GLN A N 1
ATOM 4415 C CA . GLN A 1 561 ? 23.281 -10.734 -23.346 1.00 98.44 561 GLN A CA 1
ATOM 4416 C C . GLN A 1 561 ? 23.367 -11.173 -21.878 1.00 98.44 561 GLN A C 1
ATOM 4418 O O . GLN A 1 561 ? 22.739 -12.162 -21.522 1.00 98.44 561 GLN A O 1
ATOM 4423 N N . TRP A 1 562 ? 24.033 -10.408 -21.004 1.00 98.44 562 TRP A N 1
ATOM 4424 C CA . TRP A 1 562 ? 24.090 -10.715 -19.567 1.00 98.44 562 TRP A CA 1
ATOM 4425 C C . TRP A 1 562 ? 22.685 -10.841 -18.947 1.00 98.44 562 TRP A C 1
ATOM 4427 O O . TRP A 1 562 ? 22.394 -11.822 -18.265 1.00 98.44 562 TRP A O 1
ATOM 4437 N N . PHE A 1 563 ? 21.771 -9.904 -19.234 1.00 98.50 563 PHE A N 1
ATOM 4438 C CA . PHE A 1 563 ? 20.389 -9.978 -18.729 1.00 98.50 563 PHE A CA 1
ATOM 4439 C C . PHE A 1 563 ? 19.588 -11.115 -19.367 1.00 98.50 563 PHE A C 1
ATOM 4441 O O . PHE A 1 563 ? 18.815 -11.778 -18.676 1.00 98.50 563 PHE A O 1
ATOM 4448 N N . LEU A 1 564 ? 19.782 -11.364 -20.663 1.00 98.44 564 LEU A N 1
ATOM 4449 C CA . LEU A 1 564 ? 19.152 -12.479 -21.367 1.00 98.44 564 LEU A CA 1
ATOM 4450 C C . LEU A 1 564 ? 19.568 -13.830 -20.764 1.00 98.44 564 LEU A C 1
ATOM 4452 O O . LEU A 1 564 ? 18.723 -14.697 -20.534 1.00 98.44 564 LEU A O 1
ATOM 4456 N N . GLU A 1 565 ? 20.854 -13.995 -20.455 1.00 98.06 565 GLU A N 1
ATOM 4457 C CA . GLU A 1 565 ? 21.370 -15.181 -19.781 1.00 98.06 565 GLU A CA 1
ATOM 4458 C C . GLU A 1 565 ? 20.782 -15.340 -18.383 1.00 98.06 565 GLU A C 1
ATOM 4460 O O . GLU A 1 565 ? 20.355 -16.441 -18.043 1.00 98.06 565 GLU A O 1
ATOM 4465 N N . LYS A 1 566 ? 20.695 -14.267 -17.588 1.00 98.12 566 LYS A N 1
ATOM 4466 C CA . LYS A 1 566 ? 20.070 -14.321 -16.257 1.00 98.12 566 LYS A CA 1
ATOM 4467 C C . LYS A 1 566 ? 18.604 -14.718 -16.329 1.00 98.12 566 LYS A C 1
ATOM 4469 O O . LYS A 1 566 ? 18.192 -15.633 -15.615 1.00 98.12 566 LYS A O 1
ATOM 4474 N N . ALA A 1 567 ? 17.841 -14.086 -17.218 1.00 98.44 567 ALA A N 1
ATOM 4475 C CA . ALA A 1 567 ? 16.432 -14.392 -17.420 1.00 98.44 567 ALA A CA 1
ATOM 4476 C C . ALA A 1 567 ? 16.226 -15.891 -17.692 1.00 98.44 567 ALA A C 1
ATOM 4478 O O . ALA A 1 567 ? 15.419 -16.535 -17.029 1.00 98.44 567 ALA A O 1
ATOM 4479 N N . VAL A 1 568 ? 16.994 -16.475 -18.616 1.00 98.12 568 VAL A N 1
ATOM 4480 C CA . VAL A 1 568 ? 16.796 -17.873 -19.029 1.00 98.12 568 VAL A CA 1
ATOM 4481 C C . VAL A 1 568 ? 17.467 -18.872 -18.094 1.00 98.12 568 VAL A C 1
ATOM 4483 O O . VAL A 1 568 ? 16.832 -19.830 -17.670 1.00 98.12 568 VAL A O 1
ATOM 4486 N N . LYS A 1 569 ? 18.756 -18.686 -17.804 1.00 97.75 569 LYS A N 1
ATOM 4487 C CA . LYS A 1 569 ? 19.600 -19.702 -17.158 1.00 97.75 569 LYS A CA 1
ATOM 4488 C C . LYS A 1 569 ? 19.483 -19.687 -15.633 1.00 97.75 569 LYS A C 1
ATOM 4490 O O . LYS A 1 569 ? 19.730 -20.717 -15.013 1.00 97.75 569 LYS A O 1
ATOM 4495 N N . THR A 1 570 ? 19.124 -18.548 -15.037 1.00 97.50 570 THR A N 1
ATOM 4496 C CA . THR A 1 570 ? 18.963 -18.416 -13.580 1.00 97.50 570 THR A CA 1
ATOM 4497 C C . THR A 1 570 ? 17.494 -18.455 -13.179 1.00 97.50 570 THR A C 1
ATOM 4499 O O . THR A 1 570 ? 17.119 -19.241 -12.315 1.00 97.50 570 THR A O 1
ATOM 4502 N N . TYR A 1 571 ? 16.663 -17.627 -13.816 1.00 98.06 571 TYR A N 1
ATOM 4503 C CA . TYR A 1 571 ? 15.277 -17.407 -13.387 1.00 98.06 571 TYR A CA 1
ATOM 4504 C C . TYR A 1 571 ? 14.233 -18.169 -14.213 1.00 98.06 571 TYR A C 1
ATOM 4506 O O . TYR A 1 571 ? 13.049 -18.124 -13.892 1.00 98.06 571 TYR A O 1
ATOM 4514 N N . ASN A 1 572 ? 14.653 -18.915 -15.240 1.00 97.31 572 ASN A N 1
ATOM 4515 C CA . ASN A 1 572 ? 13.784 -19.745 -16.080 1.00 97.31 572 ASN A CA 1
ATOM 4516 C C . ASN A 1 572 ? 12.607 -18.979 -16.718 1.00 97.31 572 ASN A C 1
ATOM 4518 O O . ASN A 1 572 ? 11.508 -19.523 -16.850 1.00 97.31 572 ASN A O 1
ATOM 4522 N N . VAL A 1 573 ? 12.829 -17.727 -17.134 1.00 97.94 573 VAL A N 1
ATOM 4523 C CA . VAL A 1 573 ? 11.827 -16.921 -17.846 1.00 97.94 573 VAL A CA 1
ATOM 4524 C C . VAL A 1 573 ? 11.397 -17.660 -19.126 1.00 97.94 573 VAL A C 1
ATOM 4526 O O . VAL A 1 573 ? 12.238 -17.919 -19.991 1.00 97.94 573 VAL A O 1
ATOM 4529 N N . PRO A 1 574 ? 10.107 -18.019 -19.277 1.00 93.56 574 PRO A N 1
ATOM 4530 C CA . PRO A 1 574 ? 9.679 -18.988 -20.286 1.00 93.56 574 PRO A CA 1
ATOM 4531 C C . PRO A 1 574 ? 9.554 -18.419 -21.705 1.00 93.56 574 PRO A C 1
ATOM 4533 O O . PRO A 1 574 ? 9.756 -19.155 -22.674 1.00 93.56 574 PRO A O 1
ATOM 4536 N N . ASP A 1 575 ? 9.208 -17.136 -21.855 1.00 95.81 575 ASP A N 1
ATOM 4537 C CA . ASP A 1 575 ? 8.938 -16.529 -23.161 1.00 95.81 575 ASP A CA 1
ATOM 4538 C C . ASP A 1 575 ? 10.001 -15.473 -23.520 1.00 95.81 575 ASP A C 1
ATOM 4540 O O . ASP A 1 575 ? 9.881 -14.291 -23.199 1.00 95.81 575 ASP A O 1
ATOM 4544 N N . ILE A 1 576 ? 11.035 -15.887 -24.256 1.00 97.81 576 ILE A N 1
ATOM 4545 C CA . ILE A 1 576 ? 12.024 -14.963 -24.831 1.00 97.81 576 ILE A CA 1
ATOM 4546 C C . ILE A 1 576 ? 11.569 -14.485 -26.210 1.00 97.81 576 ILE A C 1
ATOM 4548 O O . ILE A 1 576 ? 11.199 -15.286 -27.077 1.00 97.81 576 ILE A O 1
ATOM 4552 N N . ILE A 1 577 ? 11.599 -13.166 -26.409 1.00 97.50 577 ILE A N 1
ATOM 4553 C CA . ILE A 1 577 ? 11.122 -12.489 -27.617 1.00 97.50 577 ILE A CA 1
ATOM 4554 C C . ILE A 1 577 ? 12.264 -11.661 -28.205 1.00 97.50 577 ILE A C 1
ATOM 4556 O O . ILE A 1 577 ? 12.714 -10.706 -27.583 1.00 97.50 577 ILE A O 1
ATOM 4560 N N . GLY A 1 578 ? 12.693 -11.968 -29.424 1.00 97.06 578 GLY A N 1
ATOM 4561 C CA . GLY A 1 578 ? 13.621 -11.111 -30.162 1.00 97.06 578 GLY A CA 1
ATOM 4562 C C . GLY A 1 578 ? 12.840 -10.032 -30.889 1.00 97.06 578 GLY A C 1
ATOM 4563 O O . GLY A 1 578 ? 11.810 -10.320 -31.495 1.00 97.06 578 GLY A O 1
ATOM 4564 N N . TRP A 1 579 ? 13.276 -8.784 -30.822 1.00 96.06 579 TRP A N 1
ATOM 4565 C CA . TRP A 1 579 ? 12.625 -7.686 -31.534 1.00 96.06 579 TRP A CA 1
ATOM 4566 C C . TRP A 1 579 ? 13.651 -6.677 -32.033 1.00 96.06 579 TRP A C 1
ATOM 4568 O O . TRP A 1 579 ? 14.793 -6.719 -31.602 1.00 96.06 579 TRP A O 1
ATOM 4578 N N . GLN A 1 580 ? 13.258 -5.791 -32.943 1.00 94.12 580 GLN A N 1
ATOM 4579 C CA . GLN A 1 580 ? 14.144 -4.747 -33.460 1.00 94.12 580 GLN A CA 1
ATOM 4580 C C . GLN A 1 580 ? 13.359 -3.512 -33.900 1.00 94.12 580 GLN A C 1
ATOM 4582 O O . GLN A 1 580 ? 12.178 -3.605 -34.249 1.00 94.12 580 GLN A O 1
ATOM 4587 N N . ASN A 1 581 ? 14.033 -2.363 -33.915 1.00 95.94 581 ASN A N 1
ATOM 4588 C CA . ASN A 1 581 ? 13.497 -1.119 -34.471 1.00 95.94 581 ASN A CA 1
ATOM 4589 C C . ASN A 1 581 ? 13.828 -0.938 -35.958 1.00 95.94 581 ASN A C 1
ATOM 4591 O O . ASN A 1 581 ? 13.010 -0.412 -36.711 1.00 95.94 581 ASN A O 1
ATOM 4595 N N . SER A 1 582 ? 15.015 -1.376 -36.381 1.00 97.50 582 SER A N 1
ATOM 4596 C CA . SER A 1 582 ? 15.515 -1.253 -37.751 1.00 97.50 582 SER A CA 1
ATOM 4597 C C . SER A 1 582 ? 16.183 -2.559 -38.191 1.00 97.50 582 SER A C 1
ATOM 4599 O O . SER A 1 582 ? 16.784 -3.228 -37.355 1.00 97.50 582 SER A O 1
ATOM 4601 N N . PRO A 1 583 ? 16.139 -2.918 -39.488 1.00 97.81 583 PRO A N 1
ATOM 4602 C CA . PRO A 1 583 ? 17.062 -3.911 -40.039 1.00 97.81 583 PRO A CA 1
ATOM 4603 C C . PRO A 1 583 ? 18.527 -3.442 -39.929 1.00 97.81 583 PRO A C 1
ATOM 4605 O O . PRO A 1 583 ? 18.756 -2.233 -39.783 1.00 97.81 583 PRO A O 1
ATOM 4608 N N . PRO A 1 584 ? 19.517 -4.350 -40.074 1.00 98.56 584 PRO A N 1
ATOM 4609 C CA . PRO A 1 584 ? 20.929 -3.983 -40.147 1.00 98.56 584 PRO A CA 1
ATOM 4610 C C . PRO A 1 584 ? 21.170 -2.845 -41.139 1.00 98.56 584 PRO A C 1
ATOM 4612 O O . PRO A 1 584 ? 20.740 -2.926 -42.292 1.00 98.56 584 PRO A O 1
ATOM 4615 N N . VAL A 1 585 ? 21.879 -1.795 -40.714 1.00 98.50 585 VAL A N 1
ATOM 4616 C CA . VAL A 1 585 ? 22.094 -0.583 -41.526 1.00 98.50 585 VAL A CA 1
ATOM 4617 C C . VAL A 1 585 ? 22.743 -0.889 -42.878 1.00 98.50 585 VAL A C 1
ATOM 4619 O O . VAL A 1 585 ? 22.491 -0.194 -43.853 1.00 98.50 585 VAL A O 1
ATOM 4622 N N . TYR A 1 586 ? 23.512 -1.973 -42.990 1.00 97.19 586 TYR A N 1
ATOM 4623 C CA . TYR A 1 586 ? 24.140 -2.401 -44.246 1.00 97.19 586 TYR A CA 1
ATOM 4624 C C . TYR A 1 586 ? 23.121 -2.820 -45.323 1.00 97.19 586 TYR A C 1
ATOM 4626 O O . TYR A 1 586 ? 23.385 -2.669 -46.517 1.00 97.19 586 TYR A O 1
ATOM 4634 N N . TYR A 1 587 ? 21.925 -3.259 -44.916 1.00 98.44 587 TYR A N 1
ATOM 4635 C CA . TYR A 1 587 ? 20.831 -3.626 -45.817 1.00 98.44 587 TYR A CA 1
ATOM 4636 C C . TYR A 1 587 ? 19.903 -2.456 -46.168 1.00 98.44 587 TYR A C 1
ATOM 4638 O O . TYR A 1 587 ? 19.000 -2.621 -46.995 1.00 98.44 587 TYR A O 1
ATOM 4646 N N . THR A 1 588 ? 20.092 -1.271 -45.576 1.00 98.31 588 THR A N 1
ATOM 4647 C CA . THR A 1 588 ? 19.158 -0.153 -45.761 1.00 98.31 588 THR A CA 1
ATOM 4648 C C . THR A 1 588 ? 19.515 0.741 -46.943 1.00 98.31 588 THR A C 1
ATOM 4650 O O . THR A 1 588 ? 20.670 0.829 -47.365 1.00 98.31 588 THR A O 1
ATOM 4653 N N . VAL A 1 589 ? 18.508 1.417 -47.510 1.00 95.94 589 VAL A N 1
ATOM 4654 C CA . VAL A 1 589 ? 18.625 2.251 -48.723 1.00 95.94 589 VAL A CA 1
ATOM 4655 C C . VAL A 1 589 ? 19.734 3.298 -48.600 1.00 95.94 589 VAL A C 1
ATOM 4657 O O . VAL A 1 589 ? 20.508 3.482 -49.539 1.00 95.94 589 VAL A O 1
ATOM 4660 N N . ARG A 1 590 ? 19.839 3.952 -47.438 1.00 95.38 590 ARG A N 1
ATOM 4661 C CA . ARG A 1 590 ? 20.814 5.023 -47.175 1.00 95.38 590 ARG A CA 1
ATOM 4662 C C . ARG A 1 590 ? 21.908 4.646 -46.182 1.00 95.38 590 ARG A C 1
ATOM 4664 O O . ARG A 1 590 ? 22.684 5.512 -45.792 1.00 95.38 590 ARG A O 1
ATOM 4671 N N . GLY A 1 591 ? 21.974 3.385 -45.762 1.00 97.44 591 GLY A N 1
ATOM 4672 C CA . GLY A 1 591 ? 22.911 2.980 -44.723 1.00 97.44 591 GLY A CA 1
ATOM 4673 C C . GLY A 1 591 ? 22.585 3.589 -43.358 1.00 97.44 591 GLY A C 1
ATOM 4674 O O . GLY A 1 591 ? 23.495 3.843 -42.589 1.00 97.44 591 GLY A O 1
ATOM 4675 N N . LEU A 1 592 ? 21.322 3.903 -43.071 1.00 97.94 592 LEU A N 1
ATOM 4676 C CA . LEU A 1 592 ? 20.869 4.522 -41.820 1.00 97.94 592 LEU A CA 1
ATOM 4677 C C . LEU A 1 592 ? 19.845 3.624 -41.131 1.00 97.94 592 LEU A C 1
ATOM 4679 O O . LEU A 1 592 ? 19.168 2.846 -41.802 1.00 97.94 592 LEU A O 1
ATOM 4683 N N . GLY A 1 593 ? 19.710 3.764 -39.810 1.00 97.75 593 GLY A N 1
ATOM 4684 C CA . GLY A 1 593 ? 18.708 3.048 -39.006 1.00 97.75 593 GLY A CA 1
ATOM 4685 C C . GLY A 1 593 ? 17.329 3.719 -38.964 1.00 97.75 593 GLY A C 1
ATOM 4686 O O . GLY A 1 593 ? 16.507 3.371 -38.120 1.00 97.75 593 GLY A O 1
ATOM 4687 N N . PHE A 1 594 ? 17.099 4.728 -39.809 1.00 97.81 594 PHE A N 1
ATOM 4688 C CA . PHE A 1 594 ? 15.860 5.500 -39.887 1.00 97.81 594 PHE A CA 1
ATOM 4689 C C . PHE A 1 594 ? 15.619 6.035 -41.306 1.00 97.81 594 PHE A C 1
ATOM 4691 O O . PHE A 1 594 ? 16.523 6.014 -42.147 1.00 97.81 594 PHE A O 1
ATOM 4698 N N . ARG A 1 595 ? 14.404 6.520 -41.589 1.00 96.94 595 ARG A N 1
ATOM 4699 C CA . ARG A 1 595 ? 14.024 7.071 -42.900 1.00 96.94 595 ARG A CA 1
ATOM 4700 C C . ARG A 1 595 ? 14.543 8.502 -43.084 1.00 96.94 595 ARG A C 1
ATOM 4702 O O . ARG A 1 595 ? 14.312 9.373 -42.256 1.00 96.94 595 ARG A O 1
ATOM 4709 N N . GLU A 1 596 ? 15.204 8.802 -44.195 1.00 96.00 596 GLU A N 1
ATOM 4710 C CA . GLU A 1 596 ? 15.662 10.175 -44.448 1.00 96.00 596 GLU A CA 1
ATOM 4711 C C . GLU A 1 596 ? 14.496 11.124 -44.769 1.00 96.00 596 GLU A C 1
ATOM 4713 O O . GLU A 1 596 ? 13.452 10.724 -45.294 1.00 96.00 596 GLU A O 1
ATOM 4718 N N . TYR A 1 597 ? 14.679 12.408 -44.463 1.00 95.69 597 TYR A N 1
ATOM 4719 C CA . TYR A 1 597 ? 13.771 13.460 -44.895 1.00 95.69 597 TYR A CA 1
ATOM 4720 C C . TYR A 1 597 ? 13.571 13.438 -46.419 1.00 95.69 597 TYR A C 1
ATOM 4722 O O . TYR A 1 597 ? 14.520 13.417 -47.198 1.00 95.69 597 TYR A O 1
ATOM 4730 N N . GLY A 1 598 ? 12.311 13.469 -46.851 1.00 93.75 598 GLY A N 1
ATOM 4731 C CA . GLY A 1 598 ? 11.946 13.485 -48.270 1.00 93.75 598 GLY A CA 1
ATOM 4732 C C . GLY A 1 598 ? 11.908 12.114 -48.955 1.00 93.75 598 GLY A C 1
ATOM 4733 O O . GLY A 1 598 ? 11.343 12.022 -50.045 1.00 93.75 598 GLY A O 1
ATOM 4734 N N . ASP A 1 599 ? 12.411 11.043 -48.330 1.00 95.19 599 ASP A N 1
ATOM 4735 C CA . ASP A 1 599 ? 12.235 9.682 -48.854 1.00 95.19 599 ASP A CA 1
ATOM 4736 C C . ASP A 1 599 ? 10.758 9.260 -48.789 1.00 95.19 599 ASP A C 1
ATOM 4738 O O . ASP A 1 599 ? 9.984 9.768 -47.977 1.00 95.19 599 ASP A O 1
ATOM 4742 N N . ALA A 1 600 ? 10.330 8.306 -49.618 1.00 94.00 600 ALA A N 1
ATOM 4743 C CA . ALA A 1 600 ? 8.962 7.781 -49.561 1.00 94.00 600 ALA A CA 1
ATOM 4744 C C . ALA A 1 600 ? 8.677 7.119 -48.198 1.00 94.00 600 ALA A C 1
ATOM 4746 O O . ALA A 1 600 ? 9.567 6.508 -47.608 1.00 94.00 600 ALA A O 1
ATOM 4747 N N . LYS A 1 601 ? 7.439 7.222 -47.691 1.00 94.62 601 LYS A N 1
ATOM 4748 C CA . LYS A 1 601 ? 7.008 6.530 -46.462 1.00 94.62 601 LYS A CA 1
ATOM 4749 C C . LYS A 1 601 ? 6.838 5.029 -46.735 1.00 94.62 601 LYS A C 1
ATOM 4751 O O . LYS A 1 601 ? 5.736 4.548 -46.978 1.00 94.62 601 LYS A O 1
ATOM 4756 N N . SER A 1 602 ? 7.956 4.324 -46.750 1.00 95.00 602 SER A N 1
ATOM 4757 C CA . SER A 1 602 ? 8.117 2.903 -47.059 1.00 95.00 602 SER A CA 1
ATOM 4758 C C . SER A 1 602 ? 9.329 2.389 -46.283 1.00 95.00 602 SER A C 1
ATOM 4760 O O . SER A 1 602 ? 10.133 3.191 -45.793 1.00 95.00 602 SER A O 1
ATOM 4762 N N . THR A 1 603 ? 9.434 1.070 -46.133 1.00 96.75 603 THR A N 1
ATOM 4763 C CA . THR A 1 603 ? 10.553 0.464 -45.411 1.00 96.75 603 THR A CA 1
ATOM 4764 C C . THR A 1 603 ? 11.909 0.938 -45.924 1.00 96.75 603 THR A C 1
ATOM 4766 O O . THR A 1 603 ? 12.139 1.053 -47.128 1.00 96.75 603 THR A O 1
ATOM 4769 N N . ILE A 1 604 ? 12.832 1.191 -44.995 1.00 97.81 604 ILE A N 1
ATOM 4770 C CA . ILE A 1 604 ? 14.219 1.517 -45.329 1.00 97.81 604 ILE A CA 1
ATOM 4771 C C . ILE A 1 604 ? 15.021 0.277 -45.738 1.00 97.81 604 ILE A C 1
ATOM 4773 O O . ILE A 1 604 ? 16.146 0.431 -46.207 1.00 97.81 604 ILE A O 1
ATOM 4777 N N . LEU A 1 605 ? 14.476 -0.936 -45.571 1.00 98.31 605 LEU A N 1
ATOM 4778 C CA . LEU A 1 605 ? 15.090 -2.181 -46.034 1.00 98.31 605 LEU A CA 1
ATOM 4779 C C . LEU A 1 605 ? 15.036 -2.263 -47.566 1.00 98.31 605 LEU A C 1
ATOM 4781 O O . LEU A 1 605 ? 13.956 -2.209 -48.156 1.00 98.31 605 LEU A O 1
ATOM 4785 N N . LYS A 1 606 ? 16.184 -2.454 -48.225 1.00 98.00 606 LYS A N 1
ATOM 4786 C CA . LYS A 1 606 ? 16.205 -2.703 -49.674 1.00 98.00 606 LYS A CA 1
ATOM 4787 C C . LYS A 1 606 ? 15.497 -4.021 -49.988 1.00 98.00 606 LYS A C 1
ATOM 4789 O O . LYS A 1 606 ? 15.722 -5.024 -49.311 1.00 98.00 606 LYS A O 1
ATOM 4794 N N . ARG A 1 607 ? 14.657 -4.040 -51.028 1.00 95.94 607 ARG A N 1
ATOM 4795 C CA . ARG A 1 607 ? 13.831 -5.215 -51.365 1.00 95.94 607 ARG A CA 1
ATOM 4796 C C . ARG A 1 607 ? 14.653 -6.457 -51.680 1.00 95.94 607 ARG A C 1
ATOM 4798 O O . ARG A 1 607 ? 14.245 -7.556 -51.322 1.00 95.94 607 ARG A O 1
ATOM 4805 N N . GLU A 1 608 ? 15.811 -6.288 -52.307 1.00 97.31 608 GLU A N 1
ATOM 4806 C CA . GLU A 1 608 ? 16.743 -7.380 -52.581 1.00 97.31 608 GLU A CA 1
ATO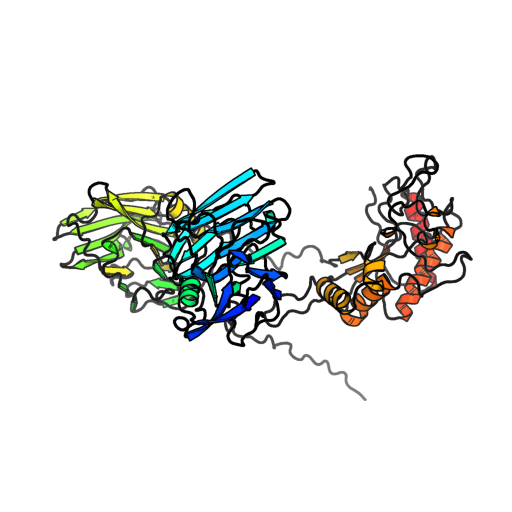M 4807 C C . GLU A 1 608 ? 17.277 -8.063 -51.309 1.00 97.31 608 GLU A C 1
ATOM 4809 O O . GLU A 1 608 ? 17.628 -9.235 -51.377 1.00 97.31 608 GLU A O 1
ATOM 4814 N N . HIS A 1 609 ? 17.249 -7.388 -50.152 1.00 98.19 609 HIS A N 1
ATOM 4815 C CA . HIS A 1 609 ? 17.756 -7.900 -48.873 1.00 98.19 609 HIS A CA 1
ATOM 48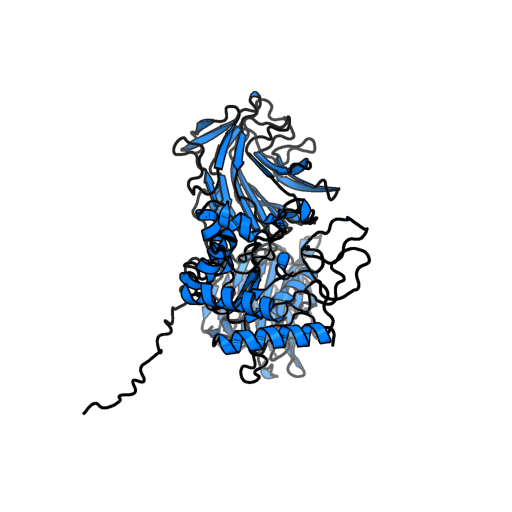16 C C . HIS A 1 609 ? 16.672 -8.454 -47.939 1.00 98.19 609 HIS A C 1
ATOM 4818 O O . HIS A 1 609 ? 16.937 -8.701 -46.765 1.00 98.19 609 HIS A O 1
ATOM 4824 N N . PHE A 1 610 ? 15.443 -8.683 -48.412 1.00 98.00 610 PHE A N 1
ATOM 4825 C CA . PHE A 1 610 ? 14.386 -9.246 -47.556 1.00 98.00 610 PHE A CA 1
ATOM 4826 C C . PHE A 1 610 ? 14.734 -10.661 -47.067 1.00 98.00 610 PHE A C 1
ATOM 4828 O O . PHE A 1 610 ? 14.542 -10.969 -45.892 1.00 98.00 610 PHE A O 1
ATOM 4835 N N . ASN A 1 611 ? 15.293 -11.502 -47.944 1.00 97.31 611 ASN A N 1
ATOM 4836 C CA . ASN A 1 611 ? 15.750 -12.842 -47.561 1.00 97.31 611 ASN A CA 1
ATOM 4837 C C . ASN A 1 611 ? 17.011 -12.777 -46.692 1.00 97.31 611 ASN A C 1
ATOM 4839 O O . ASN A 1 611 ? 17.098 -13.501 -45.706 1.00 97.31 611 ASN A O 1
ATOM 4843 N N . ASP A 1 612 ? 17.951 -11.879 -47.001 1.00 98.19 612 ASP A N 1
ATOM 4844 C CA . ASP A 1 612 ? 19.174 -11.697 -46.203 1.00 98.19 612 ASP A CA 1
ATOM 4845 C C . ASP A 1 612 ? 18.850 -11.244 -44.773 1.00 98.19 612 ASP A C 1
ATOM 4847 O O . ASP A 1 612 ? 19.470 -11.685 -43.807 1.00 98.19 612 ASP A O 1
ATOM 4851 N N . PHE A 1 613 ? 17.822 -10.411 -44.622 1.00 98.06 613 PHE A N 1
ATOM 4852 C CA . PHE A 1 613 ? 17.294 -10.007 -43.328 1.00 98.06 613 PHE A CA 1
ATOM 4853 C C . PHE A 1 613 ? 16.623 -11.165 -42.576 1.00 98.06 613 PHE A C 1
ATOM 4855 O O . PHE A 1 613 ? 16.860 -11.340 -41.381 1.00 98.06 613 PHE A O 1
ATOM 4862 N N . GLY A 1 614 ? 15.832 -11.988 -43.272 1.00 96.62 614 GLY A N 1
ATOM 4863 C CA . GLY A 1 614 ? 15.286 -13.225 -42.707 1.00 96.62 614 GLY A CA 1
ATOM 4864 C C . GLY A 1 614 ? 16.380 -14.170 -42.218 1.00 96.62 614 GLY A C 1
ATOM 4865 O O . GLY A 1 614 ? 16.308 -14.668 -41.094 1.00 96.62 614 GLY A O 1
ATOM 4866 N N . LYS A 1 615 ? 17.436 -14.335 -43.019 1.00 97.75 615 LYS A N 1
ATOM 4867 C CA . LYS A 1 615 ? 18.600 -15.145 -42.674 1.00 97.75 615 LYS A CA 1
ATOM 4868 C C . LYS A 1 615 ? 19.346 -14.580 -41.467 1.00 97.75 615 LYS A C 1
ATOM 4870 O O . LYS A 1 615 ? 19.667 -15.341 -40.564 1.00 97.75 615 LYS A O 1
ATOM 4875 N N . PHE A 1 616 ? 19.564 -13.267 -41.409 1.00 98.50 616 PHE A N 1
ATOM 4876 C CA . PHE A 1 616 ? 20.186 -12.608 -40.258 1.00 98.50 616 PHE A CA 1
ATOM 4877 C C . PHE A 1 616 ? 19.460 -12.938 -38.945 1.00 98.50 616 PHE A C 1
ATOM 4879 O O . PHE A 1 616 ? 20.090 -13.340 -37.969 1.00 98.50 616 PHE A O 1
ATOM 4886 N N . LEU A 1 617 ? 18.128 -12.833 -38.924 1.00 98.19 617 LEU A N 1
ATOM 4887 C CA . LEU A 1 617 ? 17.344 -13.159 -37.729 1.00 98.19 617 LEU A CA 1
ATOM 4888 C C . LEU A 1 617 ? 17.389 -14.653 -37.392 1.00 98.19 617 LEU A C 1
ATOM 4890 O O . LEU A 1 617 ? 17.454 -14.999 -36.213 1.00 98.19 617 LEU A O 1
ATOM 4894 N N . ALA A 1 618 ? 17.375 -15.527 -38.402 1.00 97.56 618 ALA A N 1
ATOM 4895 C CA . ALA A 1 618 ? 17.510 -16.966 -38.202 1.00 97.56 618 ALA A CA 1
ATOM 4896 C C . ALA A 1 618 ? 18.880 -17.320 -37.600 1.00 97.56 618 ALA A C 1
ATOM 4898 O O . ALA A 1 618 ? 18.939 -18.070 -36.629 1.00 97.56 618 ALA A O 1
ATOM 4899 N N . ASP A 1 619 ? 19.961 -16.722 -38.107 1.00 98.25 619 ASP A N 1
ATOM 4900 C CA . ASP A 1 619 ? 21.325 -16.933 -37.615 1.00 98.25 619 ASP A CA 1
ATOM 4901 C C . ASP A 1 619 ? 21.466 -16.470 -36.150 1.00 98.25 619 ASP A C 1
ATOM 4903 O O . ASP A 1 619 ? 22.025 -17.198 -35.329 1.00 98.25 619 ASP A O 1
ATOM 4907 N N . VAL A 1 620 ? 20.900 -15.309 -35.782 1.00 98.25 620 VAL A N 1
ATOM 4908 C CA . VAL A 1 620 ? 20.878 -14.820 -34.386 1.00 98.25 620 VAL A CA 1
ATOM 4909 C C . VAL A 1 620 ? 20.118 -15.785 -33.470 1.00 98.25 620 VAL A C 1
ATOM 4911 O O . VAL A 1 620 ? 20.605 -16.137 -32.394 1.00 98.25 620 VAL A O 1
ATOM 4914 N N . VAL A 1 621 ? 18.934 -16.246 -33.886 1.00 97.62 621 VAL A N 1
ATOM 4915 C CA . VAL A 1 621 ? 18.139 -17.205 -33.101 1.00 97.62 621 VAL A CA 1
ATOM 4916 C C . VAL A 1 621 ? 18.876 -18.534 -32.940 1.00 97.62 621 VAL A C 1
ATOM 4918 O O . VAL A 1 621 ? 18.922 -19.072 -31.833 1.00 97.62 621 VAL A O 1
ATOM 4921 N N . SER A 1 622 ? 19.462 -19.059 -34.017 1.00 97.50 622 SER A N 1
ATOM 4922 C CA . SER A 1 622 ? 20.234 -20.302 -33.996 1.00 97.50 622 SER A CA 1
ATOM 4923 C C . SER A 1 622 ? 21.449 -20.194 -33.077 1.00 97.50 622 SER A C 1
ATOM 4925 O O . SER A 1 622 ? 21.658 -21.085 -32.254 1.00 97.50 622 SER A O 1
ATOM 4927 N N . HIS A 1 623 ? 22.181 -19.077 -33.124 1.00 98.06 623 HIS A N 1
ATOM 4928 C CA . HIS A 1 623 ? 23.315 -18.828 -32.236 1.00 98.06 623 HIS A CA 1
ATOM 4929 C C . HIS A 1 623 ? 22.927 -18.920 -30.752 1.00 98.06 623 HIS A C 1
ATOM 4931 O O . HIS A 1 623 ? 23.538 -19.662 -29.984 1.00 98.06 623 HIS A O 1
ATOM 4937 N N . PHE A 1 624 ? 21.874 -18.213 -30.334 1.00 98.00 624 PHE A N 1
ATOM 4938 C CA . PHE A 1 624 ? 21.437 -18.253 -28.935 1.00 98.00 624 PHE A CA 1
ATOM 4939 C C . PHE A 1 624 ? 20.828 -19.602 -28.542 1.00 98.00 624 PHE A C 1
ATOM 4941 O O . PHE A 1 624 ? 21.018 -20.060 -27.411 1.00 98.00 624 PHE A O 1
ATOM 4948 N N . LYS A 1 625 ? 20.170 -20.294 -29.477 1.00 96.62 625 LYS A N 1
ATOM 4949 C CA . LYS A 1 625 ? 19.669 -21.655 -29.263 1.00 96.62 625 LYS A CA 1
ATOM 4950 C C . LYS A 1 625 ? 20.803 -22.633 -28.948 1.00 96.62 625 LYS A C 1
ATOM 4952 O O . LYS A 1 625 ? 20.654 -23.444 -28.034 1.00 96.62 625 LYS A O 1
ATOM 4957 N N . GLU A 1 626 ? 21.944 -22.532 -29.631 1.00 96.81 626 GLU A N 1
ATOM 4958 C CA . GLU A 1 626 ? 23.148 -23.328 -29.331 1.00 96.81 626 GLU A CA 1
ATOM 4959 C C . GLU A 1 626 ? 23.698 -23.062 -27.919 1.00 96.81 626 GLU A C 1
ATOM 4961 O O . GLU A 1 626 ? 24.286 -23.950 -27.303 1.00 96.81 626 GLU A O 1
ATOM 4966 N N . GLN A 1 627 ? 23.441 -21.875 -27.363 1.00 96.62 627 GLN A N 1
ATOM 4967 C CA . GLN A 1 627 ? 23.799 -21.499 -25.990 1.00 96.62 627 GLN A CA 1
ATOM 4968 C C . GLN A 1 627 ? 22.719 -21.838 -24.945 1.00 96.62 627 GLN A C 1
ATOM 4970 O O . GLN A 1 627 ? 22.848 -21.464 -23.773 1.00 96.62 627 GLN A O 1
ATOM 4975 N N . GLY A 1 628 ? 21.654 -22.539 -25.346 1.00 96.19 628 GLY A N 1
ATOM 4976 C CA . GLY A 1 628 ? 20.543 -22.930 -24.475 1.00 96.19 628 GLY A CA 1
ATOM 4977 C C . GLY A 1 628 ? 19.469 -21.855 -24.279 1.00 96.19 628 GLY A C 1
ATOM 4978 O O . GLY A 1 628 ? 18.612 -22.012 -23.413 1.00 96.19 628 GLY A O 1
ATOM 4979 N N . ILE A 1 629 ? 19.484 -20.779 -25.069 1.00 97.50 629 ILE A N 1
ATOM 4980 C CA . ILE A 1 629 ? 18.505 -19.688 -25.012 1.00 97.50 629 ILE A CA 1
ATOM 4981 C C . ILE A 1 629 ? 17.525 -19.835 -26.177 1.00 97.50 629 ILE A C 1
ATOM 4983 O O . ILE A 1 629 ? 17.846 -19.574 -27.334 1.00 97.50 629 ILE A O 1
ATOM 4987 N N . ASN A 1 630 ? 16.300 -20.258 -25.868 1.00 94.69 630 ASN A N 1
ATOM 4988 C CA . ASN A 1 630 ? 15.277 -20.513 -26.877 1.00 94.69 630 ASN A CA 1
ATOM 4989 C C . ASN A 1 630 ? 14.369 -19.295 -27.060 1.00 94.69 630 ASN A C 1
ATOM 4991 O O . ASN A 1 630 ? 13.499 -19.022 -26.233 1.00 94.69 630 ASN A O 1
ATOM 4995 N N . PHE A 1 631 ? 14.531 -18.599 -28.183 1.00 95.62 631 PHE A N 1
ATOM 4996 C CA . PHE A 1 631 ? 13.590 -17.571 -28.612 1.00 95.62 631 PHE A CA 1
ATOM 4997 C C . PHE A 1 631 ? 12.280 -18.228 -29.045 1.00 95.62 631 PHE A C 1
ATOM 4999 O O . PHE A 1 631 ? 12.253 -19.064 -29.947 1.00 95.62 631 PHE A O 1
ATOM 5006 N N . LYS A 1 632 ? 11.180 -17.836 -28.404 1.00 93.88 632 LYS A N 1
ATOM 5007 C CA . LYS A 1 632 ? 9.836 -18.338 -28.716 1.00 93.88 632 LYS A CA 1
ATOM 5008 C C . LYS A 1 632 ? 9.088 -17.440 -29.693 1.00 93.88 632 LYS A C 1
ATOM 5010 O O . LYS A 1 632 ? 8.141 -17.886 -30.345 1.00 93.88 632 LYS A O 1
ATOM 5015 N N . TYR A 1 633 ? 9.524 -16.187 -29.807 1.00 94.62 633 TYR A N 1
ATOM 5016 C CA . TYR A 1 633 ? 8.945 -15.225 -30.729 1.00 94.62 633 TYR A CA 1
ATOM 5017 C C . TYR A 1 633 ? 10.006 -14.326 -31.355 1.00 94.62 633 TYR A C 1
ATOM 5019 O O . TYR A 1 633 ? 11.002 -13.982 -30.714 1.00 94.62 633 TYR A O 1
ATOM 5027 N N . ILE A 1 634 ? 9.728 -13.885 -32.580 1.00 95.12 634 ILE A N 1
ATOM 5028 C CA . ILE A 1 634 ? 10.446 -12.802 -33.251 1.00 95.12 634 ILE A CA 1
ATOM 5029 C C . ILE A 1 634 ? 9.439 -11.726 -33.652 1.00 95.12 634 ILE A C 1
ATOM 5031 O O . ILE A 1 634 ? 8.412 -12.017 -34.256 1.00 95.12 634 ILE A O 1
ATOM 5035 N N . SER A 1 635 ? 9.728 -10.480 -33.295 1.00 95.25 635 SER A N 1
ATOM 5036 C CA . SER A 1 635 ? 8.974 -9.282 -33.663 1.00 95.25 635 SER A CA 1
ATOM 5037 C C . SER A 1 635 ? 9.859 -8.426 -34.565 1.00 95.25 635 SER A C 1
ATOM 5039 O O . SER A 1 635 ? 10.570 -7.550 -34.070 1.00 95.25 635 SER A O 1
ATOM 5041 N N . PRO A 1 636 ? 9.880 -8.685 -35.884 1.00 92.56 636 PRO A N 1
ATOM 5042 C CA . PRO A 1 636 ? 10.896 -8.119 -36.764 1.00 92.56 636 PRO A CA 1
ATOM 5043 C C . PRO A 1 636 ? 10.688 -6.629 -37.057 1.00 92.56 636 PRO A C 1
ATOM 5045 O O . PRO A 1 636 ? 11.571 -6.001 -37.632 1.00 92.56 636 PRO A O 1
ATOM 5048 N N . LEU A 1 637 ? 9.530 -6.082 -36.684 1.00 92.44 637 LEU A N 1
ATOM 5049 C CA . LEU A 1 637 ? 9.118 -4.711 -36.954 1.00 92.44 637 LEU A CA 1
ATOM 5050 C C . LEU A 1 637 ? 8.612 -4.064 -35.660 1.00 92.44 637 LEU A C 1
ATOM 5052 O O . LEU A 1 637 ? 7.955 -4.732 -34.853 1.00 92.44 637 LEU A O 1
ATOM 5056 N N . ASN A 1 638 ? 8.850 -2.762 -35.507 1.00 93.56 638 ASN A N 1
ATOM 5057 C CA . ASN A 1 638 ? 8.323 -1.955 -34.412 1.00 93.56 638 ASN A CA 1
ATOM 5058 C C . ASN A 1 638 ? 7.542 -0.751 -34.959 1.00 93.56 638 ASN A C 1
ATOM 5060 O O . ASN A 1 638 ? 8.061 0.012 -35.767 1.00 93.56 638 ASN A O 1
ATOM 5064 N N . GLU A 1 639 ? 6.292 -0.611 -34.511 1.00 93.81 639 GLU A N 1
ATOM 5065 C CA . GLU A 1 639 ? 5.372 0.492 -34.834 1.00 93.81 639 GLU A CA 1
ATOM 5066 C C . GLU A 1 639 ? 5.437 0.979 -36.304 1.00 93.81 639 GLU A C 1
ATOM 5068 O O . GLU A 1 639 ? 5.821 2.124 -36.581 1.00 93.81 639 GLU A O 1
ATOM 5073 N N . PRO A 1 640 ? 5.053 0.120 -37.268 1.00 92.81 640 PRO A N 1
ATOM 5074 C CA . PRO A 1 640 ? 5.209 0.383 -38.701 1.00 92.81 640 PRO A CA 1
ATOM 5075 C C . PRO A 1 640 ? 4.417 1.596 -39.217 1.00 92.81 640 PRO A C 1
ATOM 5077 O O . PRO A 1 640 ? 4.669 2.074 -40.324 1.00 92.81 640 PRO A O 1
ATOM 5080 N N . GLN A 1 641 ? 3.454 2.098 -38.441 1.00 91.38 641 GLN A N 1
ATOM 5081 C CA . GLN A 1 641 ? 2.604 3.230 -38.801 1.00 91.38 641 GLN A CA 1
ATOM 5082 C C . GLN A 1 641 ? 3.315 4.596 -38.744 1.00 91.38 641 GLN A C 1
ATOM 5084 O O . GLN A 1 641 ? 2.871 5.545 -39.406 1.00 91.38 641 GLN A O 1
ATOM 5089 N N . TRP A 1 642 ? 4.391 4.720 -37.958 1.00 92.94 642 TRP A N 1
ATOM 5090 C CA . TRP A 1 642 ? 5.095 5.990 -37.749 1.00 92.94 642 TRP A CA 1
ATOM 5091 C C . TRP A 1 642 ? 6.059 6.326 -38.884 1.00 92.94 642 TRP A C 1
ATOM 5093 O O . TRP A 1 642 ? 6.579 5.449 -39.560 1.00 92.94 642 TRP A O 1
ATOM 5103 N N . GLU A 1 643 ? 6.308 7.622 -39.091 1.00 92.62 643 GLU A N 1
ATOM 5104 C CA . GLU A 1 643 ? 7.167 8.110 -40.179 1.00 92.62 643 GLU A CA 1
ATOM 5105 C C . GLU A 1 643 ? 8.641 7.719 -40.027 1.00 92.62 643 GLU A C 1
ATOM 5107 O O . GLU A 1 643 ? 9.328 7.577 -41.042 1.00 92.62 643 GLU A O 1
ATOM 5112 N N . TRP A 1 644 ? 9.104 7.593 -38.775 1.00 95.50 644 TRP A N 1
ATOM 5113 C CA . TRP A 1 644 ? 10.486 7.296 -38.386 1.00 95.50 644 TRP A CA 1
ATOM 5114 C C . TRP A 1 644 ? 11.537 8.084 -39.183 1.00 95.50 644 TRP A C 1
ATOM 5116 O O . TRP A 1 644 ? 12.525 7.509 -39.638 1.00 95.50 644 TRP A O 1
ATOM 5126 N N . ASN A 1 645 ? 11.311 9.388 -39.390 1.00 95.19 645 ASN A N 1
ATOM 5127 C CA . ASN A 1 645 ? 12.150 10.214 -40.253 1.00 95.19 645 ASN A CA 1
ATOM 5128 C C . ASN A 1 645 ? 12.759 11.450 -39.585 1.00 95.19 645 ASN A C 1
ATOM 5130 O O . ASN A 1 645 ? 12.232 11.972 -38.603 1.00 95.19 645 ASN A O 1
ATOM 5134 N N . ALA A 1 646 ? 13.849 11.954 -40.171 1.00 94.25 646 ALA A N 1
ATOM 5135 C CA . ALA A 1 646 ? 14.359 13.286 -39.851 1.00 94.25 646 ALA A CA 1
ATOM 5136 C C . ALA A 1 646 ? 13.383 14.377 -40.327 1.00 94.25 646 ALA A C 1
ATOM 5138 O O . ALA A 1 646 ? 12.696 14.231 -41.341 1.00 94.25 646 ALA A O 1
ATOM 5139 N N . THR A 1 647 ? 13.342 15.498 -39.604 1.00 93.62 647 THR A N 1
ATOM 5140 C CA . THR A 1 647 ? 12.464 16.646 -39.902 1.00 93.62 647 THR A CA 1
ATOM 5141 C C . THR A 1 647 ? 13.022 17.583 -40.977 1.00 93.62 647 THR A C 1
ATOM 5143 O O . THR A 1 647 ? 12.286 18.423 -41.495 1.00 93.62 647 THR A O 1
ATOM 5146 N N . SER A 1 648 ? 14.297 17.427 -41.337 1.00 95.81 648 SER A N 1
ATOM 5147 C CA . SER A 1 648 ? 14.986 18.151 -42.407 1.00 95.81 648 SER A CA 1
ATOM 5148 C C . SER A 1 648 ? 16.058 17.267 -43.042 1.00 95.81 648 SER A C 1
ATOM 5150 O O . SER A 1 648 ? 16.556 16.348 -42.391 1.00 95.81 648 SER A O 1
ATOM 5152 N N . ASP A 1 649 ? 16.448 17.569 -44.282 1.00 94.62 649 ASP A N 1
ATOM 5153 C CA . ASP A 1 649 ? 17.563 16.889 -44.953 1.00 94.62 649 ASP A CA 1
ATOM 5154 C C . ASP A 1 649 ? 18.847 16.992 -44.117 1.00 94.62 649 ASP A C 1
ATOM 5156 O O . ASP A 1 649 ? 19.165 18.055 -43.577 1.00 94.62 649 ASP A O 1
ATOM 5160 N N . GLY A 1 650 ? 19.548 15.871 -43.944 1.00 94.31 650 GLY A N 1
ATOM 5161 C CA . GLY A 1 650 ? 20.727 15.806 -43.078 1.00 94.31 650 GLY A CA 1
ATOM 5162 C C . GLY A 1 650 ? 20.436 15.833 -41.569 1.00 94.31 650 GLY A C 1
ATOM 5163 O O . GLY A 1 650 ? 21.382 15.835 -40.781 1.00 94.31 650 GLY A O 1
ATOM 5164 N N . GLY A 1 651 ? 19.164 15.876 -41.160 1.00 96.25 651 GLY A N 1
ATOM 5165 C CA . GLY A 1 651 ? 18.741 16.041 -39.770 1.00 96.25 651 GLY A CA 1
ATOM 5166 C C . GLY A 1 651 ? 18.994 14.823 -38.876 1.00 96.25 651 GLY A C 1
ATOM 5167 O O . GLY A 1 651 ? 19.363 13.738 -39.330 1.00 96.25 651 GLY A O 1
ATOM 5168 N N . VAL A 1 652 ? 18.776 15.022 -37.575 1.00 97.31 652 VAL A N 1
ATOM 5169 C CA . VAL A 1 652 ? 18.903 13.983 -36.543 1.00 97.31 652 VAL A CA 1
ATOM 5170 C C . VAL A 1 652 ? 17.543 13.414 -36.148 1.00 97.31 652 VAL A C 1
ATOM 5172 O O . VAL A 1 652 ? 16.515 14.079 -36.288 1.00 97.31 652 VAL A O 1
ATOM 5175 N N . VAL A 1 653 ? 17.548 12.199 -35.606 1.00 97.19 653 VAL A N 1
ATOM 5176 C CA . VAL A 1 653 ? 16.380 11.556 -34.988 1.00 97.19 653 VAL A CA 1
ATOM 5177 C C . VAL A 1 653 ? 16.703 11.105 -33.569 1.00 97.19 653 VAL A C 1
ATOM 5179 O O . VAL A 1 653 ? 17.865 11.036 -33.165 1.00 97.19 653 VAL A O 1
ATOM 5182 N N . SER A 1 654 ? 15.668 10.780 -32.801 1.00 94.81 654 SER A N 1
ATOM 5183 C CA . SER A 1 654 ? 15.835 10.292 -31.436 1.00 94.81 654 SER A CA 1
ATOM 5184 C C . SER A 1 654 ? 16.143 8.798 -31.357 1.00 94.81 654 SER A C 1
ATOM 5186 O O . SER A 1 654 ? 16.650 8.374 -30.333 1.00 94.81 654 SER A O 1
ATOM 5188 N N . GLN A 1 655 ? 15.847 7.979 -32.371 1.00 96.19 655 GLN A N 1
ATOM 5189 C CA . GLN A 1 655 ? 16.026 6.521 -32.305 1.00 96.19 655 GLN A CA 1
ATOM 5190 C C . GLN A 1 655 ? 15.983 5.855 -33.686 1.00 96.19 655 GLN A C 1
ATOM 5192 O O . GLN A 1 655 ? 15.567 6.470 -34.667 1.00 96.19 655 GLN A O 1
ATOM 5197 N N . GLU A 1 656 ? 16.366 4.578 -33.731 1.00 97.94 656 GLU A N 1
ATOM 5198 C CA . GLU A 1 656 ? 16.105 3.681 -34.861 1.00 97.94 656 GLU A CA 1
ATOM 5199 C C . GLU A 1 656 ? 14.599 3.475 -35.091 1.00 97.94 656 GLU A C 1
ATOM 5201 O O . GLU A 1 656 ? 13.805 3.489 -34.144 1.00 97.94 656 GLU A O 1
ATOM 5206 N N . GLY A 1 657 ? 14.213 3.216 -36.340 1.00 96.81 657 GLY A N 1
ATOM 5207 C CA . GLY A 1 657 ? 12.833 2.912 -36.709 1.00 96.81 657 GLY A CA 1
ATOM 5208 C C . GLY A 1 657 ? 12.615 2.920 -38.219 1.00 96.81 657 GLY A C 1
ATOM 5209 O O . GLY A 1 657 ? 13.328 3.591 -38.956 1.00 96.81 657 GLY A O 1
ATOM 5210 N N . THR A 1 658 ? 11.603 2.213 -38.712 1.00 96.75 658 THR A N 1
ATOM 5211 C CA . THR A 1 658 ? 11.239 2.278 -40.135 1.00 96.75 658 THR A CA 1
ATOM 5212 C C . THR A 1 658 ? 9.741 2.082 -40.343 1.00 96.75 658 THR A C 1
ATOM 5214 O O . THR A 1 658 ? 9.161 1.189 -39.720 1.00 96.75 658 THR A O 1
ATOM 5217 N N . PRO A 1 659 ? 9.086 2.882 -41.210 1.00 95.62 659 PRO A N 1
ATOM 5218 C CA . PRO A 1 659 ? 7.701 2.624 -41.582 1.00 95.62 659 PRO A CA 1
ATOM 5219 C C . PRO A 1 659 ? 7.598 1.326 -42.386 1.00 95.62 659 PRO A C 1
ATOM 5221 O O . PRO A 1 659 ? 8.558 0.915 -43.037 1.00 95.62 659 PRO A O 1
ATOM 5224 N N . TRP A 1 660 ? 6.419 0.708 -42.385 1.00 94.81 660 TRP A N 1
ATOM 5225 C CA . TRP A 1 660 ? 6.098 -0.405 -43.281 1.00 94.81 660 TRP A CA 1
ATOM 5226 C C . TRP A 1 660 ? 4.663 -0.288 -43.774 1.00 94.81 660 TRP A C 1
ATOM 5228 O O . TRP A 1 660 ? 3.740 -0.033 -43.003 1.00 94.81 660 TRP A O 1
ATOM 5238 N N . THR A 1 661 ? 4.454 -0.534 -45.061 1.00 93.62 661 THR A N 1
ATOM 5239 C CA . THR A 1 661 ? 3.114 -0.793 -45.596 1.00 93.62 661 THR A CA 1
ATOM 5240 C C . THR A 1 661 ? 2.693 -2.234 -45.305 1.00 93.62 661 THR A C 1
ATOM 5242 O O . THR A 1 661 ? 3.538 -3.120 -45.187 1.00 93.62 661 THR A O 1
ATOM 5245 N N . ASN A 1 662 ? 1.387 -2.518 -45.274 1.00 92.56 662 ASN A N 1
ATOM 5246 C CA . ASN A 1 662 ? 0.886 -3.883 -45.048 1.00 92.56 662 ASN A CA 1
ATOM 5247 C C . ASN A 1 662 ? 1.438 -4.904 -46.062 1.00 92.56 662 ASN A C 1
ATOM 5249 O O . ASN A 1 662 ? 1.685 -6.055 -45.703 1.00 92.56 662 ASN A O 1
ATOM 5253 N N . GLN A 1 663 ? 1.672 -4.484 -47.312 1.00 94.38 663 GLN A N 1
ATOM 5254 C CA . GLN A 1 663 ? 2.281 -5.346 -48.326 1.00 94.38 663 GLN A CA 1
ATOM 5255 C C . GLN A 1 663 ? 3.742 -5.659 -47.987 1.00 94.38 663 GLN A C 1
ATOM 5257 O O . GLN A 1 663 ? 4.136 -6.819 -48.022 1.00 94.38 663 GLN A O 1
ATOM 5262 N N . GLU A 1 664 ? 4.527 -4.657 -47.588 1.00 95.44 664 GLU A N 1
ATOM 5263 C CA . GLU A 1 664 ? 5.925 -4.863 -47.192 1.00 95.44 664 GLU A CA 1
ATOM 5264 C C . GLU A 1 664 ? 6.039 -5.724 -45.934 1.00 95.44 664 GLU A C 1
ATOM 5266 O O . GLU A 1 664 ? 6.907 -6.592 -45.885 1.00 95.44 664 GLU A O 1
ATOM 5271 N N . VAL A 1 665 ? 5.135 -5.548 -44.961 1.00 94.81 665 VAL A N 1
ATOM 5272 C CA . VAL A 1 665 ? 5.031 -6.448 -43.803 1.00 94.81 665 VAL A CA 1
ATOM 5273 C C . VAL A 1 665 ? 4.770 -7.880 -44.269 1.00 94.81 665 VAL A C 1
ATOM 5275 O O . VAL A 1 665 ? 5.467 -8.797 -43.842 1.00 94.81 665 VAL A O 1
ATOM 5278 N N . SER A 1 666 ? 3.800 -8.099 -45.165 1.00 94.31 666 SER A N 1
ATOM 5279 C CA . SER A 1 666 ? 3.529 -9.447 -45.675 1.00 94.31 666 SER A CA 1
ATOM 5280 C C . SER A 1 666 ? 4.733 -10.047 -46.399 1.00 94.31 666 SER A C 1
ATOM 5282 O O . SER A 1 666 ? 4.971 -11.246 -46.254 1.00 94.31 666 SER A O 1
ATOM 5284 N N . ASP A 1 667 ? 5.435 -9.260 -47.208 1.00 96.06 667 ASP A N 1
ATOM 5285 C CA . ASP A 1 667 ? 6.536 -9.745 -48.036 1.00 96.06 667 ASP A CA 1
ATOM 5286 C C . ASP A 1 667 ? 7.761 -10.083 -47.180 1.00 96.06 667 ASP A C 1
ATOM 5288 O O . ASP A 1 667 ? 8.337 -11.160 -47.338 1.00 96.06 667 ASP A O 1
ATOM 5292 N N . VAL A 1 668 ? 8.117 -9.223 -46.218 1.00 95.75 668 VAL A N 1
ATOM 5293 C CA . VAL A 1 668 ? 9.255 -9.478 -45.323 1.00 95.75 668 VAL A CA 1
ATOM 5294 C C . VAL A 1 668 ? 8.975 -10.637 -44.369 1.00 95.75 668 VAL A C 1
ATOM 5296 O O . VAL A 1 668 ? 9.854 -11.458 -44.136 1.00 95.75 668 VAL A O 1
ATOM 5299 N N . VAL A 1 669 ? 7.744 -10.779 -43.867 1.00 94.19 669 VAL A N 1
ATOM 5300 C CA . VAL A 1 669 ? 7.380 -11.909 -42.997 1.00 94.19 669 VAL A CA 1
ATOM 5301 C C . VAL A 1 669 ? 7.461 -13.234 -43.751 1.00 94.19 669 VAL A C 1
ATOM 5303 O O . VAL A 1 669 ? 7.938 -14.210 -43.184 1.00 94.19 669 VAL A O 1
ATOM 5306 N N . LYS A 1 670 ? 7.059 -13.279 -45.028 1.00 94.19 670 LYS A N 1
ATOM 5307 C CA . LYS A 1 670 ? 7.229 -14.477 -45.870 1.00 94.19 670 LYS A CA 1
ATOM 5308 C C . LYS A 1 670 ? 8.702 -14.802 -46.121 1.00 94.19 670 LYS A C 1
ATOM 5310 O O . LYS A 1 670 ? 9.059 -15.975 -46.136 1.00 94.19 670 LYS A O 1
ATOM 5315 N N . ALA A 1 671 ? 9.543 -13.786 -46.312 1.00 95.56 671 ALA A N 1
ATOM 5316 C CA . ALA A 1 671 ? 10.986 -13.976 -46.451 1.00 95.56 671 ALA A CA 1
ATOM 5317 C C . ALA A 1 671 ? 11.607 -14.539 -45.160 1.00 95.56 671 ALA A C 1
ATOM 5319 O O . ALA A 1 671 ? 12.374 -15.496 -45.213 1.00 95.56 671 ALA A O 1
ATOM 5320 N N . ILE A 1 672 ? 11.213 -14.006 -43.998 1.00 94.56 672 ILE A N 1
ATOM 5321 C CA . ILE A 1 672 ? 11.626 -14.513 -42.681 1.00 94.56 672 ILE A CA 1
ATOM 5322 C C . ILE A 1 672 ? 11.164 -15.965 -42.493 1.00 94.56 672 ILE A C 1
ATOM 5324 O O . ILE A 1 672 ? 11.979 -16.822 -42.171 1.00 94.56 672 ILE A O 1
ATOM 5328 N N . ASP A 1 673 ? 9.886 -16.263 -42.741 1.00 93.25 673 ASP A N 1
ATOM 5329 C CA . ASP A 1 673 ? 9.329 -17.618 -42.626 1.00 93.25 673 ASP A CA 1
ATOM 5330 C C . ASP A 1 673 ? 10.095 -18.630 -43.493 1.00 93.25 673 ASP A C 1
ATOM 5332 O O . ASP A 1 673 ? 10.491 -19.692 -43.011 1.00 93.25 673 ASP A O 1
ATOM 5336 N N . ALA A 1 674 ? 10.399 -18.269 -44.743 1.00 93.25 674 ALA A N 1
ATOM 5337 C CA . ALA A 1 674 ? 11.143 -19.130 -45.656 1.00 93.25 674 ALA A CA 1
ATOM 5338 C C . ALA A 1 674 ? 12.544 -19.497 -45.134 1.00 93.25 674 ALA A C 1
ATOM 5340 O O . ALA A 1 674 ? 12.981 -20.629 -45.341 1.00 93.25 674 ALA A O 1
ATOM 5341 N N . GLU A 1 675 ? 13.245 -18.581 -44.460 1.00 93.75 675 GLU A N 1
ATOM 5342 C CA . GLU A 1 675 ? 14.550 -18.872 -43.849 1.00 93.75 675 GLU A CA 1
ATOM 5343 C C . GLU A 1 675 ? 14.410 -19.679 -42.548 1.00 93.75 675 GLU A C 1
ATOM 5345 O O . GLU A 1 675 ? 15.148 -20.639 -42.332 1.00 93.75 675 GLU A O 1
ATOM 5350 N N . PHE A 1 676 ? 13.409 -19.383 -41.714 1.00 90.81 676 PHE A N 1
ATOM 5351 C CA . PHE A 1 676 ? 13.190 -20.102 -40.452 1.00 90.81 676 PHE A CA 1
ATOM 5352 C C . PHE A 1 676 ? 12.785 -21.564 -40.689 1.00 90.81 676 PHE A C 1
ATOM 5354 O O . PHE A 1 676 ? 13.227 -22.454 -39.961 1.00 90.81 676 PHE A O 1
ATOM 5361 N N . VAL A 1 677 ? 12.012 -21.836 -41.746 1.00 88.31 677 VAL A N 1
ATOM 5362 C CA . VAL A 1 677 ? 11.674 -23.202 -42.172 1.00 88.31 677 VAL A CA 1
ATOM 5363 C C . VAL A 1 677 ? 12.914 -23.974 -42.636 1.00 88.31 677 VAL A C 1
ATOM 5365 O O . VAL A 1 677 ? 13.031 -25.158 -42.318 1.00 88.31 677 VAL A O 1
ATOM 5368 N N . LYS A 1 678 ? 13.856 -23.335 -43.350 1.00 85.12 678 LYS A N 1
ATOM 5369 C CA . LYS A 1 678 ? 15.111 -23.984 -43.782 1.00 85.12 678 LYS A CA 1
ATOM 5370 C C . LYS A 1 678 ? 15.984 -24.387 -42.595 1.00 85.12 678 LYS A C 1
ATOM 5372 O O . LYS A 1 678 ? 16.511 -25.495 -42.588 1.00 85.12 678 LYS A O 1
ATOM 5377 N N . GLU A 1 679 ? 16.084 -23.516 -41.594 1.00 77.94 679 GLU A N 1
ATOM 5378 C CA . GLU A 1 679 ? 16.870 -23.737 -40.370 1.00 77.94 679 GLU A CA 1
ATOM 5379 C C . GLU A 1 679 ? 16.120 -24.574 -39.308 1.00 77.94 679 GLU A C 1
ATOM 5381 O O . GLU A 1 679 ? 16.636 -24.841 -38.221 1.00 77.94 679 GLU A O 1
ATOM 5386 N N . VAL A 1 680 ? 14.892 -25.026 -39.607 1.00 74.81 680 VAL A N 1
ATOM 5387 C CA . VAL A 1 680 ? 14.041 -25.834 -38.710 1.00 74.81 680 VAL A CA 1
ATOM 5388 C C . VAL A 1 680 ? 13.795 -25.131 -37.359 1.00 74.81 680 VAL A C 1
ATOM 5390 O O . VAL A 1 680 ? 13.792 -25.735 -36.279 1.00 74.81 680 VAL A O 1
ATOM 5393 N N . LEU A 1 681 ? 13.584 -23.815 -37.410 1.00 72.69 681 LEU A N 1
ATOM 5394 C CA . LEU A 1 681 ? 13.220 -22.989 -36.263 1.00 72.69 681 LEU A CA 1
ATOM 5395 C C . LEU A 1 681 ? 11.693 -22.934 -36.131 1.00 72.69 681 LEU A C 1
ATOM 5397 O O . LEU A 1 681 ? 10.993 -22.512 -37.046 1.00 72.69 681 LEU A O 1
ATOM 5401 N N . ILE A 1 682 ? 11.166 -23.353 -34.977 1.00 69.50 682 ILE A N 1
ATOM 5402 C CA . ILE A 1 682 ? 9.726 -23.324 -34.679 1.00 69.50 682 ILE A CA 1
ATOM 5403 C C . ILE A 1 682 ? 9.473 -22.240 -33.634 1.00 69.50 682 ILE A C 1
ATOM 5405 O O . ILE A 1 682 ? 9.686 -22.460 -32.442 1.00 69.50 682 ILE A O 1
ATOM 5409 N N . LEU A 1 683 ? 9.025 -21.073 -34.089 1.00 84.75 683 LEU A N 1
ATOM 5410 C CA . LEU A 1 683 ? 8.646 -19.936 -33.250 1.00 84.75 683 LEU A CA 1
ATOM 5411 C C . LEU A 1 683 ? 7.604 -19.070 -33.964 1.00 84.75 683 LEU A C 1
ATOM 5413 O O . LEU A 1 683 ? 7.401 -19.204 -35.169 1.00 84.75 683 LEU A O 1
ATOM 5417 N N . SER A 1 684 ? 6.938 -18.184 -33.227 1.00 76.69 684 SER A N 1
ATOM 5418 C CA . SER A 1 684 ? 5.873 -17.339 -33.781 1.00 76.69 684 SER A CA 1
ATOM 5419 C C . SER A 1 684 ? 6.381 -15.941 -34.142 1.00 76.69 684 SER A C 1
ATOM 5421 O O . SER A 1 684 ? 7.056 -15.291 -33.343 1.00 76.69 684 SER A O 1
ATOM 5423 N N . CYS A 1 685 ? 5.998 -15.440 -35.317 1.00 71.81 685 CYS A N 1
ATOM 5424 C CA . CYS A 1 685 ? 6.225 -14.044 -35.685 1.00 71.81 685 CYS A CA 1
ATOM 5425 C C . CYS A 1 685 ? 5.151 -13.148 -35.038 1.00 71.81 685 CYS A C 1
ATOM 5427 O O . CYS A 1 685 ? 3.954 -13.377 -35.227 1.00 71.81 685 CYS A O 1
ATOM 5429 N N . LEU A 1 686 ? 5.565 -12.147 -34.258 1.00 72.56 686 LEU A N 1
ATOM 5430 C CA . LEU A 1 686 ? 4.680 -11.167 -33.623 1.00 72.56 686 LEU A CA 1
ATOM 5431 C C . LEU A 1 686 ? 4.688 -9.862 -34.424 1.00 72.56 686 LEU A C 1
ATOM 5433 O O . LEU A 1 686 ? 5.734 -9.249 -34.616 1.00 72.56 686 LEU A O 1
ATOM 5437 N N . LEU A 1 687 ? 3.510 -9.410 -34.852 1.00 71.38 687 LEU A N 1
ATOM 5438 C CA . LEU A 1 687 ? 3.338 -8.129 -35.539 1.00 71.38 687 LEU A CA 1
ATOM 5439 C C . LEU A 1 687 ? 2.717 -7.124 -34.569 1.00 71.38 687 LEU A C 1
ATOM 5441 O O . LEU A 1 687 ? 1.588 -7.305 -34.114 1.00 71.38 687 LEU A O 1
ATOM 5445 N N . GLN A 1 688 ? 3.464 -6.079 -34.215 1.00 57.22 688 GLN A N 1
ATOM 5446 C CA . GLN A 1 688 ? 3.001 -5.052 -33.281 1.00 57.22 688 GLN A CA 1
ATOM 5447 C C . GLN A 1 688 ? 2.277 -3.923 -34.019 1.00 57.22 688 GLN A C 1
ATOM 5449 O O . GLN A 1 688 ? 2.812 -3.364 -34.972 1.00 57.22 688 GLN A O 1
ATOM 5454 N N . LYS A 1 689 ? 1.079 -3.565 -33.529 1.00 49.81 689 LYS A N 1
ATOM 5455 C CA . LYS A 1 689 ? 0.313 -2.366 -33.922 1.00 49.81 689 LYS A CA 1
ATOM 5456 C C . LYS A 1 689 ? 0.111 -2.203 -35.441 1.00 49.81 689 LYS A C 1
ATOM 5458 O O . LYS A 1 689 ? 0.308 -1.120 -35.985 1.00 49.81 689 LYS A O 1
ATOM 5463 N N . LEU A 1 690 ? -0.324 -3.261 -36.128 1.00 45.09 690 LEU A N 1
ATOM 5464 C CA . LEU A 1 690 ? -0.888 -3.110 -37.472 1.00 45.09 690 LEU A CA 1
ATOM 5465 C C . LEU A 1 690 ? -2.197 -2.316 -37.373 1.00 45.09 690 LEU A C 1
ATOM 5467 O O . LEU A 1 690 ? -3.089 -2.694 -36.613 1.00 45.09 690 LEU A O 1
ATOM 5471 N N . ALA A 1 691 ? -2.313 -1.227 -38.132 1.00 36.44 691 ALA A N 1
ATOM 5472 C CA . ALA A 1 691 ? -3.616 -0.634 -38.397 1.00 36.44 691 ALA A CA 1
ATOM 5473 C C . ALA A 1 691 ? -4.388 -1.610 -39.300 1.00 36.44 691 ALA A C 1
ATOM 5475 O O . ALA A 1 691 ? -3.948 -1.885 -40.421 1.00 36.44 691 ALA A O 1
ATOM 5476 N N . LEU A 1 692 ? -5.474 -2.181 -38.770 1.00 31.00 692 LEU A N 1
ATOM 5477 C CA . LEU A 1 692 ? -6.463 -2.923 -39.557 1.00 31.00 692 LEU A CA 1
ATOM 5478 C C . LEU A 1 692 ? -7.279 -1.965 -40.423 1.00 31.00 692 LEU A C 1
ATOM 5480 O O . LEU A 1 692 ? -7.677 -0.901 -39.892 1.00 31.00 692 LEU A O 1
#

InterPro domains:
  IPR013320 Concanavalin A-like lectin/glucanase domain superfamily [SSF49899] (29-229)
  IPR013320 Concanavalin A-like lectin/glucanase domain superfamily [SSF49899] (276-446)
  IPR017853 Glycoside hydrolase superfamily [SSF51445] (468-683)
  IPR039514 Endo-beta-1,6-galactanase-like [PF14587] (461-678)
  IPR039743 Endo-beta-1,6-galactanase/Exo-beta-1,6-galactobiohydrolase [PTHR42767] (460-680)

Organism: NCBI:txid1099853

Foldseek 3Di:
DDDDDDDDDDPPDPPPPPPPVPDPLDFAWQFWAFCQVQDQCTPNRQKGKDWPQPWGWDDDPVVRGIWTWDDLVSLIWIWIAHDFDDLWKKKKWKKAFAFPDQQDADAFQKKFADPVGWIWTWTLHHPVDQWIKTWGAADVVRDTDIWTFGGDDHGDMWMWMWGRNRQKIFIDILLHTRGIDRHPGGPVNRNTRIMIGQHDPVDSRHTTIIMGTTIMTSHRAASQQSNCSSVVHDGDRGDDDDDPFAFCWKPQLQVHRATPNNNKDKDKDPWDFDQDPARGTWTWADQAIKIKTFQAQLLLAWKKKKWKWAAQFDDQLQAQAFFKKFDFPPRWIWTWGQNGADPRWTWTWIWTADPNDIDIQDTLVVATHHHPFMKMWMWTWDADPVLFIKIFIDILLHTRGIDGADPPSRDGGRMMMAHDHNRHPTGIIRIIGMGSHGDDSVSSNVVSCVPGPDDDDDDDPVPDDDDDDWAEDECPFQLLVCLPPPDPVVVVLVLQQDAFPDDDPVRHRSHPNGLEYEYEAFQQLLVCPVPLLQPDSRQHAHHQQDLVLPHGDPCGSNSSVSSLCSNCVPRNNPAYEYEYAAHHLSQFPNSYLFDEPPDPQAFRGDPVCLLSSLLSVLVVQVVVVVVVRHHQEYAYADPQVDSRYAPDGVHHDNHGHGHHDPVRVVSSVVSNVVNCVVSVRHHYYDYPDDDD

Sequence (692 aa):
MRRIFLFVCLCFLLPIYAWSVSDDNKAKQIADINFENGTVSDNLGNVIAEALNGASVVSDDIRQGKVLSFDADLKGCLQLKGDILSDEMTISFFGKREDIDPNANWRMFLALYADDGSNIYLTPKTSWGNDSYIVIDNKPYSTYRSIAGEPLENNQWYHFAIVFSGTRIRYYVNGELSGELETLLKLSDFNISKIFLGCNPETSYSMSGRIDNVKIYHTALVANQIVALSKDEELPEPSVSEEGETAYARFSFETGLEDDMKNIESSSLNVERTKNNVRGYVADIKSDSRMSLQIGDLMKEELSFSFVYFKDQFQDEDTGKVLVRFQGQNNDEAVLVISQVVSSHAVFEFKITEDGITRTAGKMTANPLYAGQWNSISLVQVFSAGGSPYYRIYLNGALGKQIAGYTNKENPFSQIDFGCGENTCTGLLDEITLERSSLTSDEIRDWDAEFCDFSEFTVCVDQKKQTIRNFGASDGWSTQFIGKYFPENKKEHLAELLFSCDTLSNGTPKGIGLSAWRFNIGAGTSEQGAASRISDETRRTECFLNPDMTTYDWTKQAGQQWFLEKAVKTYNVPDIIGWQNSPPVYYTVRGLGFREYGDAKSTILKREHFNDFGKFLADVVSHFKEQGINFKYISPLNEPQWEWNATSDGGVVSQEGTPWTNQEVSDVVKAIDAEFVKEVLILSCLLQKLAL